Protein AF-A0A1E4TLQ0-F1 (afdb_monomer)

Radius of gyration: 109.73 Å; Cα contacts (8 Å, |Δi|>4): 86; chains: 1; bounding box: 192×106×250 Å

Mean predicted aligned error: 22.07 Å

Solvent-accessible surface area (backbone atoms only — not comparable to full-atom values): 22018 Å² total; per-residue (Å²): 136,67,76,64,61,62,60,56,57,46,53,54,46,41,48,50,28,53,68,74,26,71,56,33,82,46,95,44,67,59,34,29,50,53,27,12,48,44,35,25,30,42,73,72,67,50,60,77,92,72,59,60,77,52,62,79,47,86,88,34,57,69,65,35,55,59,67,45,72,80,44,86,67,39,69,61,41,28,53,50,35,46,73,43,40,68,69,51,34,73,74,51,52,72,62,60,60,54,52,58,54,50,56,53,51,53,52,52,54,53,52,52,54,53,51,50,55,51,52,53,50,52,52,50,53,50,52,53,52,51,55,52,49,53,48,52,52,53,54,50,51,53,52,48,51,54,50,51,55,50,50,53,50,50,51,55,51,51,51,52,50,52,54,52,50,53,52,50,53,52,53,51,52,52,49,52,51,52,51,52,51,52,50,54,51,51,54,50,50,53,52,50,50,54,51,51,51,51,50,50,52,53,50,53,52,50,54,53,52,50,53,52,50,51,54,53,48,53,53,49,52,55,50,48,52,53,51,53,64,57,45,54,60,52,52,52,51,52,52,51,51,52,52,53,52,52,54,52,51,54,54,52,58,55,51,52,56,52,53,60,50,54,56,54,52,54,54,54,54,52,53,56,55,54,54,55,54,53,55,55,53,54,56,51,53,53,53,51,55,55,58,57,61,71,77,49,76,90,51,63,79,67,47,58,63,53,52,51,53,52,51,56,54,53,55,54,42,68,73,62,80,56,70,80,81,72,81,69,65,80,76,62,68,77,77,61,76,85,73,73,87,73,90,83,83,91,82,89,85,87,89,81,90,86,81,89,81,90,78,89,91,84,87,86,92,82,86,89,84,89,82,86,92,81,90,133

Foldseek 3Di:
DPVVVLVVQLVVQLLCLLLLQPCCLPPDPLSVLLSLLSNLCSVVVPDPVPQDPLSSDSPRSPVSVVVCPPPPCSVVSSVVSSVCSNVVCVVNVVPNVVVVVVVVVVVVVVVVVVVVVVVVVVVVVVVVVVVVVVVVVVVVVVVVVVVVVVVVVVVVVVVVVVVVVVVVVVVVVVVVVVVVVVVVVVVVVVVVVVVVVVVVVVVVVVVVVVVVVVVVVVVVVVVVVVVVVVVVVVVVVVVVVVVVVVVVVVVVVVVVVVVVVVVVVVVVVVVVVVVVVVVVVVVVVVVVVVVVPVPDVPCVVVVVVVVVVVVVVVVVCVVVVDDPVVPPPPPVVVPPVVPPPDDDDDDDDDDDDDDDDDDDDDDDDDDDDDDDDDDD

Sequence (376 aa):
MELLNALDVQSTCMQDALLSTPYACTDDPAAQSLAAIKLALCELQIPQASLPKHCNDEIDIQNCLAVFKSVPQWWTSYSANLNSLNGLCIRNLPFSQARTSYDALRNITQYLLNLQSLIDQLSLEQSVLVNSSTHLIADSSSALQLSDESRSSAETVAELLHQSQEIAQSLTQQLLAAQNSQNAVLDHLQSLASALEQVNVDSQLQITRLATVASAFEQTLGRLSQVTSLYEPLRTEFAQFSEEVADLSFKLSSFS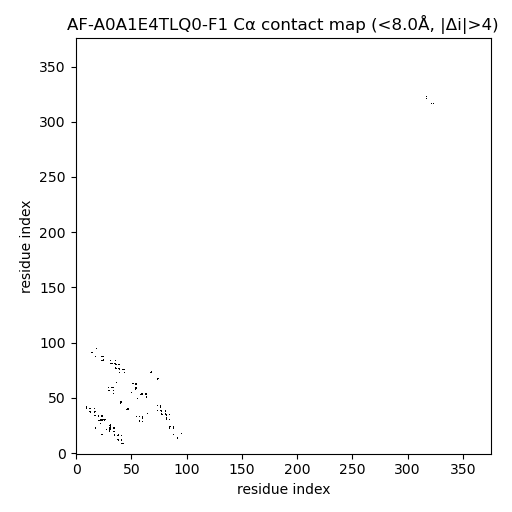RLIASVSRFTHTLFRALSSLLNHLKGVYYLLFLFLYSWKYPTARRAYFAVTACAAYYAVTLLWLDLPFEAAFAPPLAALVWIRFKQNTPDEHTPPVSYDDFLLDTHPALHEDRYSHIYAR

pLDDT: mean 72.04, std 18.48, range [28.88, 95.75]

Secondary structure (DSSP, 8-state):
--TTHHHHHHHHHHHHHHHTSTTTTTT-HHHHHHHHHHHHHHHTT--GGGS-GGGTSGGGHHHHHHHHTTSTTHHHHHHHHHHHHHHHHHHHHHHHHHHHHHHHHHHHHHHHHHHHHHHHHHHHHHHHHHHHHHHHHHHHHHHHHHHHHHHHHHHHHHHHHHHHHHHHHHHHHHHHHHHHHHHHHHHHHHHHHHHHHHHHHHHHHHHHHHHHHHHHHHHHHHHHHHHHHHHHHHHHHHHHHHHHHHHHHHHHHHHHHHHHHHHHHHHHHHHHHHHHHHHHHHHHHHHHHHHHHHH-GGGHHHHHHHHHHHHHHHHHHHHTT--GGGSSSSSSTTTSTTS--SS---------------------------------

Organism: NCBI:txid767744

InterPro domains:
  IPR007292 Nuclear fusion protein Kar5 [PF04163] (6-110)
  IPR007292 Nuclear fusion protein Kar5 [PTHR28012] (3-280)

Structure (mmCIF, N/CA/C/O backbone):
data_AF-A0A1E4TLQ0-F1
#
_entry.id   AF-A0A1E4TLQ0-F1
#
loop_
_atom_site.group_PDB
_atom_site.id
_atom_site.type_symbol
_atom_site.label_atom_id
_atom_site.label_alt_id
_atom_site.label_comp_id
_atom_site.label_asym_id
_atom_site.label_entity_id
_atom_site.label_seq_id
_atom_site.pdbx_PDB_ins_code
_atom_site.Cartn_x
_atom_site.Cartn_y
_atom_site.Cartn_z
_atom_site.occupancy
_atom_site.B_iso_or_equiv
_atom_site.auth_seq_id
_atom_site.auth_comp_id
_atom_site.auth_asym_id
_atom_site.auth_atom_id
_atom_site.pdbx_PDB_model_num
ATOM 1 N N . MET A 1 1 ? -55.309 -37.654 112.692 1.00 37.69 1 MET A N 1
ATOM 2 C CA . MET A 1 1 ? -54.437 -36.937 111.737 1.00 37.69 1 MET A CA 1
ATOM 3 C C . MET A 1 1 ? -55.209 -36.479 110.487 1.00 37.69 1 MET A C 1
ATOM 5 O O . MET A 1 1 ? -54.583 -36.177 109.489 1.00 37.69 1 MET A O 1
ATOM 9 N N . GLU A 1 2 ? -56.547 -36.370 110.538 1.00 31.80 2 GLU A N 1
ATOM 10 C CA . GLU A 1 2 ? -57.384 -35.896 109.412 1.00 31.80 2 GLU A CA 1
ATOM 11 C C . GLU A 1 2 ? -57.959 -34.484 109.633 1.00 31.80 2 GLU A C 1
ATOM 13 O O . GLU A 1 2 ? -58.353 -33.821 108.684 1.00 31.80 2 GLU A O 1
ATOM 18 N N . LEU A 1 3 ? -57.926 -33.964 110.866 1.00 28.88 3 LEU A N 1
ATOM 19 C CA . LEU A 1 3 ? -58.403 -32.611 111.190 1.00 28.88 3 LEU A CA 1
ATOM 20 C C . LEU A 1 3 ? -57.415 -31.487 110.823 1.00 28.88 3 LEU A C 1
ATOM 22 O O . LEU A 1 3 ? -57.821 -30.336 110.742 1.00 28.88 3 LEU A O 1
ATOM 26 N N . LEU A 1 4 ? -56.138 -31.804 110.571 1.00 29.61 4 LEU A N 1
ATOM 27 C CA . LEU A 1 4 ? -55.118 -30.815 110.183 1.00 29.61 4 LEU A CA 1
ATOM 28 C C . LEU A 1 4 ? -55.059 -30.566 108.665 1.00 29.61 4 LEU A C 1
ATOM 30 O O . LEU A 1 4 ? -54.748 -29.452 108.261 1.00 29.61 4 LEU A O 1
ATOM 34 N N . ASN A 1 5 ? -55.447 -31.535 107.827 1.00 38.69 5 ASN A N 1
ATOM 35 C CA . ASN A 1 5 ? -55.506 -31.338 106.370 1.00 38.69 5 ASN A CA 1
ATOM 36 C C . ASN A 1 5 ? -56.687 -30.455 105.929 1.00 38.69 5 ASN A C 1
ATOM 38 O O . ASN A 1 5 ? -56.607 -29.805 104.892 1.00 38.69 5 ASN A O 1
ATOM 42 N N . ALA A 1 6 ? -57.766 -30.387 106.716 1.00 35.94 6 ALA A N 1
ATOM 43 C CA . ALA A 1 6 ? -58.913 -29.529 106.407 1.00 35.94 6 ALA A CA 1
ATOM 44 C C . ALA A 1 6 ? -58.613 -28.026 106.601 1.00 35.94 6 ALA A C 1
ATOM 46 O O . ALA A 1 6 ? -59.230 -27.191 105.943 1.00 35.94 6 ALA A O 1
ATOM 47 N N . LEU A 1 7 ? -57.645 -27.684 107.460 1.00 36.03 7 LEU A N 1
ATOM 48 C CA . LEU A 1 7 ? -57.234 -26.300 107.728 1.00 36.03 7 LEU A CA 1
ATOM 49 C C . LEU A 1 7 ? -56.266 -25.745 106.666 1.00 36.03 7 LEU A C 1
ATOM 51 O O . LEU A 1 7 ? -56.291 -24.547 106.397 1.00 36.03 7 LEU A O 1
ATOM 55 N N . ASP A 1 8 ? -55.457 -26.595 106.025 1.00 44.47 8 ASP A N 1
ATOM 56 C CA . ASP A 1 8 ? -54.466 -26.161 105.024 1.00 44.47 8 ASP A CA 1
ATOM 57 C C . ASP A 1 8 ? -55.103 -25.917 103.638 1.00 44.47 8 ASP A C 1
ATOM 59 O O . ASP A 1 8 ? -54.796 -24.938 102.955 1.00 44.47 8 ASP A O 1
ATOM 63 N N . VAL A 1 9 ? -56.098 -26.733 103.264 1.00 47.81 9 VAL A N 1
ATOM 64 C CA . VAL A 1 9 ? -56.900 -26.564 102.031 1.00 47.81 9 VAL A CA 1
ATOM 65 C C . VAL A 1 9 ? -57.783 -25.309 102.085 1.00 47.81 9 VAL A C 1
ATOM 67 O O . VAL A 1 9 ? -58.021 -24.671 101.057 1.00 47.81 9 VAL A O 1
ATOM 70 N N . GLN A 1 10 ? -58.216 -24.889 103.280 1.00 52.50 10 GLN A N 1
ATOM 71 C CA . GLN A 1 10 ? -58.911 -23.610 103.455 1.00 52.50 10 GLN A CA 1
ATOM 72 C C . GLN A 1 10 ? -58.010 -22.409 103.113 1.00 52.50 10 GLN A C 1
ATOM 74 O O . GLN A 1 10 ? -58.517 -21.417 102.598 1.00 52.50 10 GLN A O 1
ATOM 79 N N . SER A 1 11 ? -56.685 -22.494 103.302 1.00 65.62 11 SER A N 1
ATOM 80 C CA . SER A 1 11 ? -55.771 -21.367 103.050 1.00 65.62 11 SER A CA 1
ATOM 81 C C . SER A 1 11 ? -55.531 -21.082 101.559 1.00 65.62 11 SER A C 1
ATOM 83 O O . SER A 1 11 ? -55.528 -19.921 101.149 1.00 65.62 11 SER A O 1
ATOM 85 N N . THR A 1 12 ? -55.404 -22.123 100.729 1.00 71.75 12 THR A N 1
ATOM 86 C CA . THR A 1 12 ? -55.144 -21.999 99.281 1.00 71.75 12 THR A CA 1
ATOM 87 C C . THR A 1 12 ? -56.395 -21.596 98.509 1.00 71.75 12 THR A C 1
ATOM 89 O O . THR A 1 12 ? -56.338 -20.666 97.710 1.00 71.75 12 THR A O 1
ATOM 92 N N . CYS A 1 13 ? -57.552 -22.195 98.820 1.00 77.00 13 CYS A N 1
ATOM 93 C CA . CYS A 1 13 ? -58.826 -21.794 98.214 1.00 77.00 13 CYS A CA 1
ATOM 94 C C . CYS A 1 13 ? -59.151 -20.325 98.517 1.00 77.00 13 CYS A C 1
ATOM 96 O O . CYS A 1 13 ? -59.554 -19.584 97.623 1.00 77.00 13 CYS A O 1
ATOM 98 N N . MET A 1 14 ? -58.936 -19.876 99.761 1.00 75.75 14 MET A N 1
ATOM 99 C CA . MET A 1 14 ? -59.169 -18.479 100.140 1.00 75.75 14 MET A CA 1
ATOM 100 C C . MET A 1 14 ? -58.195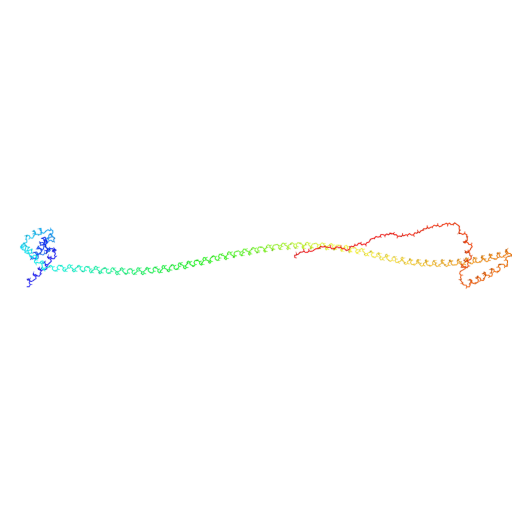 -17.511 99.451 1.00 75.75 14 MET A C 1
ATOM 102 O O . MET A 1 14 ? -58.607 -16.422 99.048 1.00 75.75 14 MET A O 1
ATOM 106 N N . GLN A 1 15 ? -56.924 -17.891 99.280 1.00 74.88 15 GLN A N 1
ATOM 107 C CA . GLN A 1 15 ? -55.949 -17.085 98.537 1.00 74.88 15 GLN A CA 1
ATOM 108 C C . GLN A 1 15 ? -56.309 -16.980 97.052 1.00 74.88 15 GLN A C 1
ATOM 110 O O . GLN A 1 15 ? -56.318 -15.877 96.511 1.00 74.88 15 GLN A O 1
ATOM 115 N N . ASP A 1 16 ? -56.679 -18.088 96.411 1.00 76.00 16 ASP A N 1
ATOM 116 C CA . ASP A 1 16 ? -57.105 -18.095 95.009 1.00 76.00 16 ASP A CA 1
ATOM 117 C C . ASP A 1 16 ? -58.428 -17.343 94.809 1.00 76.00 16 ASP A C 1
ATOM 119 O O . ASP A 1 16 ? -58.599 -16.628 93.818 1.00 76.00 16 ASP A O 1
ATOM 123 N N . ALA A 1 17 ? -59.357 -17.435 95.766 1.00 77.31 17 ALA A N 1
ATOM 124 C CA . ALA A 1 17 ? -60.592 -16.656 95.757 1.00 77.31 17 ALA A CA 1
ATOM 125 C C . ALA A 1 17 ? -60.296 -15.150 95.734 1.00 77.31 17 ALA A C 1
ATOM 127 O O . ALA A 1 17 ? -60.867 -14.453 94.904 1.00 77.31 17 ALA A O 1
ATOM 128 N N . LEU A 1 18 ? -59.358 -14.673 96.563 1.00 76.19 18 LEU A N 1
ATOM 129 C CA . LEU A 1 18 ? -58.949 -13.264 96.599 1.00 76.19 18 LEU A CA 1
ATOM 130 C C . LEU A 1 18 ? -58.133 -12.841 95.368 1.00 76.19 18 LEU A C 1
ATOM 132 O O . LEU A 1 18 ? -58.348 -11.751 94.845 1.00 76.19 18 LEU A O 1
ATOM 136 N N . LEU A 1 19 ? -57.210 -13.682 94.889 1.00 75.00 19 LEU A N 1
ATOM 137 C CA . LEU A 1 19 ? -56.363 -13.383 93.724 1.00 75.00 19 LEU A CA 1
ATOM 138 C C . LEU A 1 19 ? -57.147 -13.392 92.404 1.00 75.00 19 LEU A C 1
ATOM 140 O O . LEU A 1 19 ? -56.794 -12.666 91.478 1.00 75.00 19 LEU A O 1
ATOM 144 N N . SER A 1 20 ? -58.203 -14.206 92.313 1.00 76.50 20 SER A N 1
ATOM 145 C CA . SER A 1 20 ? -59.055 -14.322 91.120 1.00 76.50 20 SER A CA 1
ATOM 146 C C . SER A 1 20 ? -60.162 -13.269 91.036 1.00 76.50 20 SER A C 1
ATOM 148 O O . SER A 1 20 ? -60.858 -13.203 90.024 1.00 76.50 20 SER A O 1
ATOM 150 N N . THR A 1 21 ? -60.360 -12.467 92.082 1.00 74.19 21 THR A N 1
ATOM 151 C CA . THR A 1 21 ? -61.239 -11.291 92.074 1.00 74.19 21 THR A CA 1
ATOM 152 C C . THR A 1 21 ? -60.377 -10.040 92.162 1.00 74.19 21 THR A C 1
ATOM 154 O O . THR A 1 21 ? -60.101 -9.562 93.270 1.00 74.19 21 THR A O 1
ATOM 157 N N . PRO A 1 22 ? -59.899 -9.516 91.017 1.00 66.75 22 PRO A N 1
ATOM 158 C CA . PRO A 1 22 ? -59.217 -8.233 91.021 1.00 66.75 22 PRO A CA 1
ATOM 159 C C . PRO A 1 22 ? -60.145 -7.193 91.665 1.00 66.75 22 PRO A C 1
ATOM 161 O O . PRO A 1 22 ? -61.360 -7.292 91.560 1.00 66.75 22 PRO A O 1
ATOM 164 N N . TYR A 1 23 ? -59.581 -6.233 92.397 1.00 72.56 23 TYR A N 1
ATOM 165 C CA . TYR A 1 23 ? -60.342 -5.167 93.071 1.00 72.56 23 TYR A CA 1
ATOM 166 C C . TYR A 1 23 ? -61.219 -5.581 94.261 1.00 72.56 23 TYR A C 1
ATOM 168 O O . TYR A 1 23 ? -61.808 -4.700 94.885 1.00 72.56 23 TYR A O 1
ATOM 176 N N . ALA A 1 24 ? -61.215 -6.851 94.685 1.00 74.00 24 ALA A N 1
ATOM 177 C CA . ALA A 1 24 ? -61.880 -7.274 95.925 1.00 74.00 24 ALA A CA 1
ATOM 178 C C . ALA A 1 24 ? -61.491 -6.399 97.130 1.00 74.00 24 ALA A C 1
ATOM 180 O O . ALA A 1 24 ? -62.314 -6.079 97.973 1.00 74.00 24 ALA A O 1
ATOM 181 N N . CYS A 1 25 ? -60.235 -5.954 97.174 1.00 76.44 25 CYS A N 1
ATOM 182 C CA . CYS A 1 25 ? -59.685 -5.119 98.240 1.00 76.44 25 CYS A CA 1
ATOM 183 C C . CYS A 1 25 ? -59.839 -3.607 98.017 1.00 76.44 25 CYS A C 1
ATOM 185 O O . CYS A 1 25 ? -59.111 -2.824 98.625 1.00 76.44 25 CYS A O 1
ATOM 187 N N . THR A 1 26 ? -60.734 -3.200 97.121 1.00 76.75 26 THR A N 1
ATOM 188 C CA . THR A 1 26 ? -61.077 -1.797 96.850 1.00 76.75 26 THR A CA 1
ATOM 189 C C . THR A 1 26 ? -62.536 -1.537 97.215 1.00 76.75 26 THR A C 1
ATOM 191 O O . THR A 1 26 ? -63.260 -2.478 97.526 1.00 76.75 26 THR A O 1
ATOM 194 N N . ASP A 1 27 ? -62.988 -0.284 97.167 1.00 76.94 27 ASP A N 1
ATOM 195 C CA . ASP A 1 27 ? -64.361 0.106 97.528 1.00 76.94 27 ASP A CA 1
ATOM 196 C C . ASP A 1 27 ? -65.427 -0.277 96.478 1.00 76.94 27 ASP A C 1
ATOM 198 O O . ASP A 1 27 ? -66.541 0.244 96.518 1.00 76.94 27 ASP A O 1
ATOM 202 N N . ASP A 1 28 ? -65.115 -1.166 95.528 1.00 83.88 28 ASP A N 1
ATOM 203 C CA . ASP A 1 28 ? -66.099 -1.653 94.562 1.00 83.88 28 ASP A CA 1
ATOM 204 C C . ASP A 1 28 ? -67.030 -2.709 95.197 1.00 83.88 28 ASP A C 1
ATOM 206 O O . ASP A 1 28 ? -66.602 -3.839 95.467 1.00 83.88 28 ASP A O 1
ATOM 210 N N . PRO A 1 29 ? -68.323 -2.395 95.413 1.00 80.31 29 PRO A N 1
ATOM 211 C CA . PRO A 1 29 ? -69.256 -3.316 96.052 1.00 80.31 29 PRO A CA 1
ATOM 212 C C . PRO A 1 29 ? -69.503 -4.588 95.230 1.00 80.31 29 PRO A C 1
ATOM 214 O O . PRO A 1 29 ? -69.849 -5.622 95.810 1.00 80.31 29 PRO A O 1
ATOM 217 N N . ALA A 1 30 ? -69.336 -4.542 93.903 1.00 81.88 30 ALA A N 1
ATOM 218 C CA . ALA A 1 30 ? -69.504 -5.707 93.042 1.00 81.88 30 ALA A CA 1
ATOM 219 C C . ALA A 1 30 ? -68.346 -6.698 93.239 1.00 81.88 30 ALA A C 1
ATOM 221 O O . ALA A 1 30 ? -68.583 -7.856 93.599 1.00 81.88 30 ALA A O 1
ATOM 222 N N . ALA A 1 31 ? -67.101 -6.229 93.125 1.00 81.62 31 ALA A N 1
ATOM 223 C CA . ALA A 1 31 ? -65.918 -7.043 93.390 1.00 81.62 31 ALA A CA 1
ATOM 224 C C . ALA A 1 31 ? -65.881 -7.587 94.832 1.00 81.62 31 ALA A C 1
ATOM 226 O O . ALA A 1 31 ? -65.565 -8.761 95.038 1.00 81.62 31 ALA A O 1
ATOM 227 N N . GLN A 1 32 ? -66.270 -6.786 95.833 1.00 84.75 32 GLN A N 1
ATOM 228 C CA . GLN A 1 32 ? -66.353 -7.231 97.232 1.00 84.75 32 GLN A CA 1
ATOM 229 C C . GLN A 1 32 ? -67.392 -8.340 97.430 1.00 84.75 32 GLN A C 1
ATOM 231 O O . GLN A 1 32 ? -67.119 -9.342 98.094 1.00 84.75 32 GLN A O 1
ATOM 236 N N . SER A 1 33 ? -68.575 -8.187 96.831 1.00 85.19 33 SER A N 1
ATOM 237 C CA . SER A 1 33 ? -69.637 -9.194 96.907 1.00 85.19 33 SER A CA 1
ATOM 238 C C . SER A 1 33 ? -69.208 -10.487 96.218 1.00 85.19 33 SER A C 1
ATOM 240 O O . SER A 1 33 ? -69.375 -11.565 96.781 1.00 85.19 33 SER A O 1
ATOM 242 N N . LEU A 1 34 ? -68.591 -10.399 95.038 1.00 85.50 34 LEU A N 1
ATOM 243 C CA . LEU A 1 34 ? -68.086 -11.563 94.312 1.00 85.50 34 LEU A CA 1
ATOM 244 C C . LEU A 1 34 ? -66.979 -12.294 95.087 1.00 85.50 34 LEU A C 1
ATOM 246 O O . LEU A 1 34 ? -66.989 -13.522 95.180 1.00 85.50 34 LEU A O 1
ATOM 250 N N . ALA A 1 35 ? -66.053 -11.553 95.693 1.00 85.62 35 ALA A N 1
ATOM 251 C CA . ALA A 1 35 ? -65.005 -12.123 96.529 1.00 85.62 35 ALA A CA 1
ATOM 252 C C . ALA A 1 35 ? -65.579 -12.794 97.786 1.00 85.62 35 ALA A C 1
ATOM 254 O O . ALA A 1 35 ? -65.191 -13.915 98.115 1.00 85.62 35 ALA A O 1
ATOM 255 N N . ALA A 1 36 ? -66.563 -12.173 98.441 1.00 86.94 36 ALA A N 1
ATOM 256 C CA . ALA A 1 36 ? -67.259 -12.758 99.585 1.00 86.94 36 ALA A CA 1
ATOM 257 C C . ALA A 1 36 ? -68.028 -14.039 99.219 1.00 86.94 36 ALA A C 1
ATOM 259 O O . ALA A 1 36 ? -68.024 -14.995 99.993 1.00 86.94 36 ALA A O 1
ATOM 260 N N . ILE A 1 37 ? -68.637 -14.091 98.028 1.00 85.69 37 ILE A N 1
ATOM 261 C CA . ILE A 1 37 ? -69.266 -15.298 97.471 1.00 85.69 37 ILE A CA 1
ATOM 262 C C . ILE A 1 37 ? -68.215 -16.401 97.316 1.00 85.69 37 ILE A C 1
ATOM 264 O O . ILE A 1 37 ? -68.397 -17.492 97.848 1.00 85.69 37 ILE A O 1
ATOM 268 N N . LYS A 1 38 ? -67.090 -16.131 96.640 1.00 84.69 38 LYS A N 1
ATOM 269 C CA . LYS A 1 38 ? -66.035 -17.137 96.427 1.00 84.69 38 LYS A CA 1
ATOM 270 C C . LYS A 1 38 ? -65.414 -17.628 97.741 1.00 84.69 38 LYS A C 1
ATOM 272 O O . LYS A 1 38 ? -65.170 -18.824 97.885 1.00 84.69 38 LYS A O 1
ATOM 277 N N . LEU A 1 39 ? -65.218 -16.739 98.716 1.00 85.38 39 LEU A N 1
ATOM 278 C CA . LEU A 1 39 ? -64.721 -17.092 100.050 1.00 85.38 39 LEU A CA 1
ATOM 279 C C . LEU A 1 39 ? -65.710 -17.969 100.827 1.00 85.38 39 LEU A C 1
ATOM 281 O O . LEU A 1 39 ? -65.301 -18.974 101.406 1.00 85.38 39 LEU A O 1
ATOM 285 N N . ALA A 1 40 ? -67.005 -17.650 100.779 1.00 85.94 40 ALA A N 1
ATOM 286 C CA . ALA A 1 40 ? -68.041 -18.463 101.411 1.00 85.94 40 ALA A CA 1
ATOM 287 C C . ALA A 1 40 ? -68.128 -19.868 100.797 1.00 85.94 40 ALA A C 1
ATOM 289 O O . ALA A 1 40 ? -68.355 -20.851 101.496 1.00 85.94 40 ALA A O 1
ATOM 290 N N . LEU A 1 41 ? -67.883 -19.994 99.491 1.00 83.50 41 LEU A N 1
ATOM 291 C CA . LEU A 1 41 ? -67.824 -21.298 98.828 1.00 83.50 41 LEU A CA 1
ATOM 292 C C . LEU A 1 41 ? -66.609 -22.112 99.270 1.00 83.50 41 LEU A C 1
ATOM 294 O O . LEU A 1 41 ? -66.749 -23.308 99.520 1.00 83.50 41 LEU A O 1
ATOM 298 N N . CYS A 1 42 ? -65.451 -21.469 99.442 1.00 81.81 42 CYS A N 1
ATOM 299 C CA . CYS A 1 42 ? -64.283 -22.108 100.044 1.00 81.81 42 CYS A CA 1
ATOM 300 C C . CYS A 1 42 ? -64.556 -22.570 101.487 1.00 81.81 42 CYS A C 1
ATOM 302 O O . CYS A 1 42 ? -64.153 -23.670 101.862 1.00 81.81 42 CYS A O 1
ATOM 304 N N . GLU A 1 43 ? -65.258 -21.767 102.294 1.00 82.62 43 GLU A N 1
ATOM 305 C CA . GLU A 1 43 ? -65.595 -22.102 103.685 1.00 82.62 43 GLU A CA 1
ATOM 306 C C . GLU A 1 43 ? -66.583 -23.274 103.781 1.00 82.62 43 GLU A C 1
ATOM 308 O O . GLU A 1 43 ? -66.371 -24.198 104.566 1.00 82.62 43 GLU A O 1
ATOM 313 N N . LEU A 1 44 ? -67.612 -23.280 102.929 1.00 81.00 44 LEU A N 1
ATOM 314 C CA . LEU A 1 44 ? -68.601 -24.359 102.817 1.00 81.00 44 LEU A CA 1
ATOM 315 C C . LEU A 1 44 ? -68.070 -25.592 102.064 1.00 81.00 44 LEU A C 1
ATOM 317 O O . LEU A 1 44 ? -6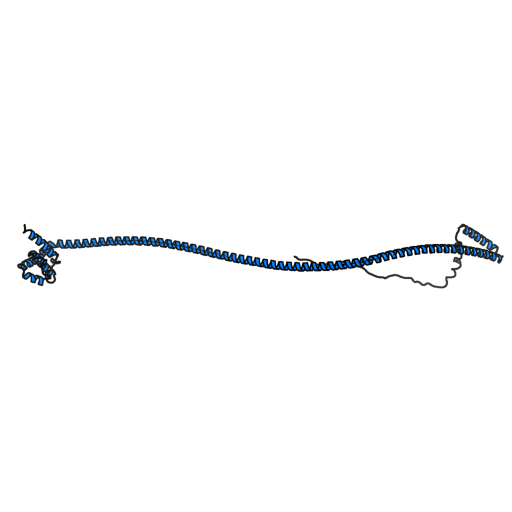8.815 -26.551 101.865 1.00 81.00 44 LEU A O 1
ATOM 321 N N . GLN A 1 45 ? -66.797 -25.568 101.646 1.00 77.00 45 GLN A N 1
ATOM 322 C CA . GLN A 1 45 ? -66.117 -26.620 100.881 1.00 77.00 45 GLN A CA 1
ATOM 323 C C . GLN A 1 45 ? -66.845 -26.994 99.580 1.00 77.00 45 GLN A C 1
ATOM 325 O O . GLN A 1 45 ? -66.779 -28.132 99.112 1.00 77.00 45 GLN A O 1
ATOM 330 N N . ILE A 1 46 ? -67.537 -26.028 98.977 1.00 68.88 46 ILE A N 1
ATOM 331 C CA . ILE A 1 46 ? -68.204 -26.200 97.690 1.00 68.88 46 ILE A CA 1
ATOM 332 C C . ILE A 1 46 ? -67.134 -26.038 96.599 1.00 68.88 46 ILE A C 1
ATOM 334 O O . ILE A 1 46 ? -66.541 -24.962 96.482 1.00 68.88 46 ILE A O 1
ATOM 338 N N . PRO A 1 47 ? -66.846 -27.078 95.791 1.00 63.72 47 PRO A N 1
ATOM 339 C CA . PRO A 1 47 ? -65.781 -27.002 94.802 1.00 63.72 47 PRO A CA 1
ATOM 340 C C . PRO A 1 47 ? -66.090 -25.933 93.753 1.00 63.72 47 PRO A C 1
ATOM 342 O O . PRO A 1 47 ? -67.209 -25.874 93.241 1.00 63.72 47 PRO A O 1
ATOM 345 N N . GLN A 1 48 ? -65.083 -25.145 93.358 1.00 60.59 48 GLN A N 1
ATOM 346 C CA . GLN A 1 48 ? -65.274 -24.057 92.391 1.00 60.59 48 GLN A CA 1
ATOM 347 C C . GLN A 1 48 ? -65.851 -24.527 91.038 1.00 60.59 48 GLN A C 1
ATOM 349 O O . GLN A 1 48 ? -66.595 -23.809 90.378 1.00 60.59 48 GLN A O 1
ATOM 354 N N . ALA A 1 49 ? -65.584 -25.781 90.660 1.00 56.88 49 ALA A N 1
ATOM 355 C CA . ALA A 1 49 ? -66.132 -26.415 89.460 1.00 56.88 49 ALA A CA 1
ATOM 356 C C . ALA A 1 49 ? -67.668 -26.580 89.470 1.00 56.88 49 ALA A C 1
ATOM 358 O O . ALA A 1 49 ? -68.255 -26.868 88.430 1.00 56.88 49 ALA A O 1
ATOM 359 N N . SER A 1 50 ? -68.316 -26.416 90.628 1.00 60.34 50 SER A N 1
ATOM 360 C CA . SER A 1 50 ? -69.771 -26.521 90.794 1.00 60.34 50 SER A CA 1
ATOM 361 C C . SER A 1 50 ? -70.500 -25.173 90.790 1.00 60.34 50 SER A C 1
ATOM 363 O O . SER A 1 50 ? -71.727 -25.151 90.898 1.00 60.34 50 SER A O 1
ATOM 365 N N . LEU A 1 51 ? -69.783 -24.048 90.634 1.00 64.25 51 LEU A N 1
ATOM 366 C CA . LEU A 1 51 ? -70.439 -22.749 90.513 1.00 64.25 51 LEU A CA 1
ATOM 367 C C . LEU A 1 51 ? -71.186 -22.620 89.174 1.00 64.25 51 LEU A C 1
ATOM 369 O O . LEU A 1 51 ? -70.647 -22.965 88.117 1.00 64.25 51 LEU A O 1
ATOM 373 N N . PRO A 1 52 ? -72.397 -22.037 89.181 1.00 66.12 52 PRO A N 1
ATOM 374 C CA . PRO A 1 52 ? -73.051 -21.577 87.963 1.00 66.12 52 PRO A CA 1
ATOM 375 C C . PRO A 1 52 ? -72.160 -20.592 87.196 1.00 66.12 52 PRO A C 1
ATOM 377 O O . PRO A 1 52 ? -71.509 -19.744 87.801 1.00 66.12 52 PRO A O 1
ATOM 380 N N . LYS A 1 53 ? -72.192 -20.633 85.856 1.00 66.50 53 LYS A N 1
ATOM 381 C CA . LYS A 1 53 ? -71.404 -19.726 84.993 1.00 66.50 53 LYS A CA 1
ATOM 382 C C . LYS A 1 53 ? -71.604 -18.241 85.332 1.00 66.50 53 LYS A C 1
ATOM 384 O O . LYS A 1 53 ? -70.659 -17.470 85.244 1.00 66.50 53 LYS A O 1
ATOM 389 N N . HIS A 1 54 ? -72.801 -17.872 85.789 1.00 64.69 54 HIS A N 1
ATOM 390 C CA . HIS A 1 54 ? -73.161 -16.513 86.215 1.00 64.69 54 HIS A CA 1
ATOM 391 C C . HIS A 1 54 ? -72.397 -16.008 87.454 1.00 64.69 54 HIS A C 1
ATOM 393 O O . HIS A 1 54 ? -72.455 -14.824 87.753 1.00 64.69 54 HIS A O 1
ATOM 399 N N . CYS A 1 55 ? -71.692 -16.883 88.176 1.00 64.88 55 CYS A N 1
ATOM 400 C CA . CYS A 1 55 ? -70.909 -16.544 89.364 1.00 64.88 55 CYS A CA 1
ATOM 401 C C . CYS A 1 55 ? -69.402 -16.382 89.103 1.00 64.88 55 CYS A C 1
ATOM 403 O O . CYS A 1 55 ? -68.656 -16.128 90.047 1.00 64.88 55 CYS A O 1
ATOM 405 N N . ASN A 1 56 ? -68.936 -16.575 87.865 1.00 64.94 56 ASN A N 1
ATOM 406 C CA . ASN A 1 56 ? -67.519 -16.409 87.524 1.00 64.94 56 ASN A CA 1
ATOM 407 C C . ASN A 1 56 ? -67.177 -14.986 87.061 1.00 64.94 56 ASN A C 1
ATOM 409 O O . ASN A 1 56 ? -66.030 -14.576 87.226 1.00 64.94 56 ASN A O 1
ATOM 413 N N . ASP A 1 57 ? -68.169 -14.240 86.568 1.00 62.69 57 ASP A N 1
ATOM 414 C CA . ASP A 1 57 ? -68.017 -12.892 86.019 1.00 62.69 57 ASP A CA 1
ATOM 415 C C . ASP A 1 57 ? -68.776 -11.863 86.885 1.00 62.69 57 ASP A C 1
ATOM 417 O O . ASP A 1 57 ? -69.849 -12.157 87.412 1.00 62.69 57 ASP A O 1
ATOM 421 N N . GLU A 1 58 ? -68.260 -10.633 87.010 1.00 60.28 58 GLU A N 1
ATOM 422 C CA . GLU A 1 58 ? -68.840 -9.538 87.829 1.00 60.28 58 GLU A CA 1
ATOM 423 C C . GLU A 1 58 ? -70.253 -9.094 87.400 1.00 60.28 58 GLU A C 1
ATOM 425 O O . GLU A 1 58 ? -70.942 -8.378 88.125 1.00 60.28 58 GLU A O 1
ATOM 430 N N . ILE A 1 59 ? -70.700 -9.521 86.220 1.00 58.47 59 ILE A N 1
ATOM 431 C CA . ILE A 1 59 ? -71.837 -8.937 85.501 1.00 58.47 59 ILE A CA 1
ATOM 432 C C . ILE A 1 59 ? -73.194 -9.351 86.100 1.00 58.47 59 ILE A C 1
ATOM 434 O O . ILE A 1 59 ? -74.184 -8.654 85.884 1.00 58.47 59 ILE A O 1
ATOM 438 N N . ASP A 1 60 ? -73.272 -10.438 86.880 1.00 70.25 60 ASP A N 1
ATOM 439 C CA . ASP A 1 60 ? -74.566 -10.964 87.343 1.00 70.25 60 ASP A CA 1
ATOM 440 C C . ASP A 1 60 ? -74.556 -11.551 88.764 1.00 70.25 60 ASP A C 1
ATOM 442 O O . ASP A 1 60 ? -75.050 -12.646 89.059 1.00 70.25 60 ASP A O 1
ATOM 446 N N . ILE A 1 61 ? -73.995 -10.772 89.688 1.00 71.81 61 ILE A N 1
ATOM 447 C CA . ILE A 1 61 ? -73.904 -11.119 91.112 1.00 71.81 61 ILE A CA 1
ATOM 448 C C . ILE A 1 61 ? -75.291 -11.399 91.717 1.00 71.81 61 ILE A C 1
ATOM 450 O O . ILE A 1 61 ? -75.427 -12.263 92.581 1.00 71.81 61 ILE A O 1
ATOM 454 N N . GLN A 1 62 ? -76.345 -10.721 91.251 1.00 74.19 62 GLN A N 1
ATOM 455 C CA . GLN A 1 62 ? -77.705 -10.919 91.765 1.00 74.19 62 GLN A CA 1
ATOM 456 C C . GLN A 1 62 ? -78.277 -12.291 91.388 1.00 74.19 62 GLN A C 1
ATOM 458 O O . GLN A 1 62 ? -78.837 -12.971 92.256 1.00 74.19 62 GLN A O 1
ATOM 463 N N . ASN A 1 63 ? -78.087 -12.749 90.145 1.00 74.88 63 ASN A N 1
ATOM 464 C CA . ASN A 1 63 ? -78.489 -14.107 89.775 1.00 74.88 63 ASN A CA 1
ATOM 465 C C . ASN A 1 63 ? -77.590 -15.156 90.432 1.00 74.88 63 ASN A C 1
ATOM 467 O O . ASN A 1 63 ? -78.083 -16.214 90.823 1.00 74.88 63 ASN A O 1
ATOM 471 N N . CYS A 1 64 ? -76.311 -14.844 90.655 1.00 75.25 64 CYS A N 1
ATOM 472 C CA . CYS A 1 64 ? -75.422 -15.703 91.427 1.00 75.25 64 CYS A CA 1
ATOM 473 C C . CYS A 1 64 ? -75.924 -15.912 92.872 1.00 75.25 64 CYS A C 1
ATOM 475 O O . CYS A 1 64 ? -76.086 -17.047 93.327 1.00 75.25 64 CYS A O 1
ATOM 477 N N . LEU A 1 65 ? -76.271 -14.829 93.575 1.00 75.06 65 LEU A N 1
ATOM 478 C CA . LEU A 1 65 ? -76.816 -14.886 94.936 1.00 75.06 65 LEU A CA 1
ATOM 479 C C . LEU A 1 65 ? -78.152 -15.638 95.009 1.00 75.06 65 LEU A C 1
ATOM 481 O O . LEU A 1 65 ? -78.434 -16.292 96.014 1.00 75.06 65 LEU A O 1
ATOM 485 N N . ALA A 1 66 ? -78.980 -15.561 93.962 1.00 76.12 66 ALA A N 1
ATOM 486 C CA . ALA A 1 66 ? -80.264 -16.252 93.915 1.00 76.12 66 ALA A CA 1
ATOM 487 C C . ALA A 1 66 ? -80.114 -17.782 93.931 1.00 76.12 66 ALA A C 1
ATOM 489 O O . ALA A 1 66 ? -80.903 -18.450 94.601 1.00 76.12 66 ALA A O 1
ATOM 490 N N . VAL A 1 67 ? -79.091 -18.325 93.261 1.00 73.94 67 VAL A N 1
ATOM 491 C CA . VAL A 1 67 ? -78.838 -19.776 93.210 1.00 73.94 67 VAL A CA 1
ATOM 492 C C . VAL A 1 67 ? -78.427 -20.324 94.576 1.00 73.94 67 VAL A C 1
ATOM 494 O O . VAL A 1 67 ? -78.833 -21.418 94.956 1.00 73.94 67 VAL A O 1
ATOM 497 N N . PHE A 1 68 ? -77.684 -19.549 95.361 1.00 74.62 68 PHE A N 1
ATOM 498 C CA . PHE A 1 68 ? -77.189 -20.012 96.655 1.00 74.62 68 PHE A CA 1
ATOM 499 C C . PHE A 1 68 ? -78.202 -19.907 97.803 1.00 74.62 68 PHE A C 1
ATOM 501 O O . PHE A 1 68 ? -77.944 -20.415 98.894 1.00 74.62 68 PHE A O 1
ATOM 508 N N . LYS A 1 69 ? -79.396 -19.341 97.571 1.00 72.81 69 LYS A N 1
ATOM 509 C CA . LYS A 1 69 ? -80.478 -19.305 98.576 1.00 72.81 69 LYS A CA 1
ATOM 510 C C . LYS A 1 69 ? -80.907 -20.696 99.054 1.00 72.81 69 LYS A C 1
ATOM 512 O O . LYS A 1 69 ? -81.425 -20.814 100.160 1.00 72.81 69 LYS A O 1
ATOM 517 N N . SER A 1 70 ? -80.709 -21.734 98.239 1.00 73.31 70 SER A N 1
ATOM 518 C CA . SER A 1 70 ? -81.033 -23.119 98.597 1.00 73.31 70 SER A CA 1
ATOM 519 C C . SER A 1 70 ? -79.937 -23.831 99.397 1.00 73.31 70 SER A C 1
ATOM 521 O O . SER A 1 70 ? -80.167 -24.949 99.853 1.00 73.31 70 SER A O 1
ATOM 523 N N . VAL A 1 71 ? -78.753 -23.230 99.566 1.00 78.44 71 VAL A N 1
ATOM 524 C CA . VAL A 1 71 ? -77.638 -23.831 100.310 1.00 78.44 71 VAL A CA 1
ATOM 525 C C . VAL A 1 71 ? -77.774 -23.503 101.806 1.00 78.44 71 VAL A C 1
ATOM 527 O O . VAL A 1 71 ? -77.823 -22.323 102.173 1.00 78.44 71 VAL A O 1
ATOM 530 N N . PRO A 1 72 ? -77.824 -24.510 102.701 1.00 74.31 72 PRO A N 1
ATOM 531 C CA . PRO A 1 72 ? -77.879 -24.272 104.142 1.00 74.31 72 PRO A CA 1
ATOM 532 C C . PRO A 1 72 ? -76.674 -23.451 104.614 1.00 74.31 72 PRO A C 1
ATOM 534 O O . PRO A 1 72 ? -75.551 -23.721 104.207 1.00 74.31 72 PRO A O 1
ATOM 537 N N . GLN A 1 73 ? -76.899 -22.468 105.493 1.00 81.00 73 GLN A N 1
ATOM 538 C CA . GLN A 1 73 ? -75.845 -21.603 106.064 1.00 81.00 73 GLN A CA 1
ATOM 539 C C . GLN A 1 73 ? -75.089 -20.712 105.053 1.00 81.00 73 GLN A C 1
ATOM 541 O O . GLN A 1 73 ? -74.123 -20.046 105.416 1.00 81.00 73 GLN A O 1
ATOM 546 N N . TRP A 1 74 ? -75.544 -20.613 103.800 1.00 82.25 74 TRP A N 1
ATOM 547 C CA . TRP A 1 74 ? -74.925 -19.722 102.814 1.00 82.25 74 TRP A CA 1
ATOM 548 C C . TRP A 1 74 ? -74.893 -18.258 103.265 1.00 82.25 74 TRP A C 1
ATOM 550 O O . TRP A 1 74 ? -73.854 -17.606 103.216 1.00 82.25 74 TRP A O 1
ATOM 560 N N . TRP A 1 75 ? -76.028 -17.738 103.740 1.00 81.50 75 TRP A N 1
ATOM 561 C CA . TRP A 1 75 ? -76.152 -16.326 104.111 1.00 81.50 75 TRP A CA 1
ATOM 562 C C . TRP A 1 75 ? -75.235 -15.931 105.276 1.00 81.50 75 TRP A C 1
ATOM 564 O O . TRP A 1 75 ? -74.710 -14.818 105.301 1.00 81.50 75 TRP A O 1
ATOM 574 N N . THR A 1 76 ? -75.019 -16.839 106.231 1.00 85.00 76 THR A N 1
ATOM 575 C CA . THR A 1 76 ? -74.146 -16.609 107.389 1.00 85.00 76 THR A CA 1
ATOM 576 C C . THR A 1 76 ? -72.677 -16.590 106.974 1.00 85.00 76 THR A C 1
ATOM 578 O O . THR A 1 76 ? -71.969 -15.659 107.348 1.00 85.00 76 THR A O 1
ATOM 581 N N . SER A 1 77 ? -72.239 -17.530 106.132 1.00 85.31 77 SER A N 1
ATOM 582 C CA . SER A 1 77 ? -70.865 -17.556 105.612 1.00 85.31 77 SER A CA 1
ATOM 583 C C . SER A 1 77 ? -70.585 -16.389 104.649 1.00 85.31 77 SER A C 1
ATOM 585 O O . SER A 1 77 ? -69.584 -15.692 104.803 1.00 85.31 77 SER A O 1
ATOM 587 N N . TYR A 1 78 ? -71.501 -16.067 103.727 1.00 86.88 78 TYR A N 1
ATOM 588 C CA . TYR A 1 78 ? -71.378 -14.904 102.833 1.00 86.88 78 TYR A CA 1
ATOM 589 C C . TYR A 1 78 ? -71.247 -13.583 103.603 1.00 86.88 78 TYR A C 1
ATOM 591 O O . TYR A 1 78 ? -70.312 -12.818 103.369 1.00 86.88 78 TYR A O 1
ATOM 599 N N . SER A 1 79 ? -72.153 -13.315 104.549 1.00 86.94 79 SER A N 1
ATOM 600 C CA . SER A 1 79 ? -72.132 -12.060 105.314 1.00 86.94 79 SER A CA 1
ATOM 601 C C . SER A 1 79 ? -70.918 -11.953 106.241 1.00 86.94 79 SER A C 1
ATOM 603 O O . SER A 1 79 ? -70.351 -10.868 106.378 1.00 86.94 79 SER A O 1
ATOM 605 N N . ALA A 1 80 ? -70.468 -13.063 106.835 1.00 86.31 80 ALA A N 1
ATOM 606 C CA . ALA A 1 80 ? -69.240 -13.099 107.625 1.00 86.31 80 ALA A CA 1
ATOM 607 C C . ALA A 1 80 ? -68.003 -12.790 106.767 1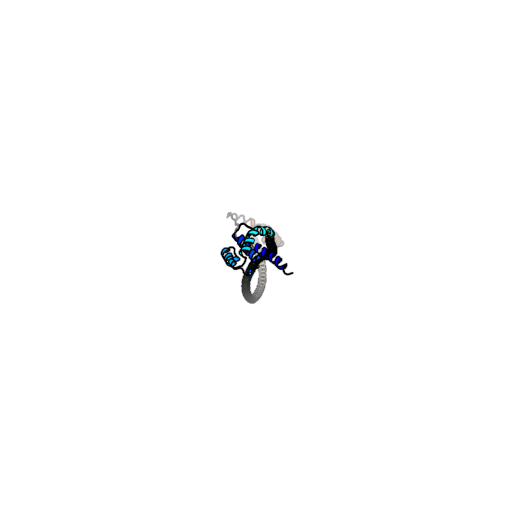.00 86.31 80 ALA A C 1
ATOM 609 O O . ALA A 1 80 ? -67.196 -11.933 107.138 1.00 86.31 80 ALA A O 1
ATOM 610 N N . ASN A 1 81 ? -67.886 -13.420 105.594 1.00 86.19 81 ASN A N 1
ATOM 611 C CA . ASN A 1 81 ? -66.770 -13.193 104.681 1.00 86.19 81 ASN A CA 1
ATOM 612 C C . ASN A 1 81 ? -66.766 -11.763 104.129 1.00 86.19 81 ASN A C 1
ATOM 614 O O . ASN A 1 81 ? -65.716 -11.125 104.161 1.00 86.19 81 ASN A O 1
ATOM 618 N N . LEU A 1 82 ? -67.927 -11.219 103.745 1.00 86.81 82 LEU A N 1
ATOM 619 C CA . LEU A 1 82 ? -68.062 -9.831 103.289 1.00 86.81 82 LEU A CA 1
ATOM 620 C C . LEU A 1 82 ? -67.610 -8.828 104.362 1.00 86.81 82 LEU A C 1
ATOM 622 O O . LEU A 1 82 ? -66.826 -7.928 104.076 1.00 86.81 82 LEU A O 1
ATOM 626 N N . ASN A 1 83 ? -68.026 -9.024 105.617 1.00 85.94 83 ASN A N 1
ATOM 627 C CA . ASN A 1 83 ? -67.615 -8.160 106.730 1.00 85.94 83 ASN A CA 1
ATOM 628 C C . ASN A 1 83 ? -66.120 -8.299 107.074 1.00 85.94 83 ASN A C 1
ATOM 630 O O . ASN A 1 83 ? -65.491 -7.343 107.525 1.00 85.94 83 ASN A O 1
ATOM 634 N N . SER A 1 84 ? -65.541 -9.489 106.883 1.00 83.94 84 SER A N 1
ATOM 635 C CA . SER A 1 84 ? -64.133 -9.774 107.195 1.00 83.94 84 SER A CA 1
ATOM 636 C C . SER A 1 84 ? -63.153 -9.434 106.064 1.00 83.94 84 SER A C 1
ATOM 638 O O . SER A 1 84 ? -61.936 -9.442 106.281 1.00 83.94 84 SER A O 1
ATOM 640 N N . LEU A 1 85 ? -63.669 -9.105 104.875 1.00 82.38 85 LEU A N 1
ATOM 641 C CA . LEU A 1 85 ? -62.909 -8.980 103.635 1.00 82.38 85 LEU A CA 1
ATOM 642 C C . LEU A 1 85 ? -61.769 -7.959 103.737 1.00 82.38 85 LEU A C 1
ATOM 644 O O . LEU A 1 85 ? -60.632 -8.258 103.375 1.00 82.38 85 LEU A O 1
ATOM 648 N N . ASN A 1 86 ? -62.027 -6.810 104.365 1.00 78.44 86 ASN A N 1
ATOM 649 C CA . ASN A 1 86 ? -61.008 -5.785 104.615 1.00 78.44 86 ASN A CA 1
ATOM 650 C C . ASN A 1 86 ? -59.820 -6.326 105.434 1.00 78.44 86 ASN A C 1
ATOM 652 O O . ASN A 1 86 ? -58.661 -6.035 105.137 1.00 78.44 86 ASN A O 1
ATOM 656 N N . GLY A 1 87 ? -60.082 -7.176 106.432 1.00 76.38 87 GLY A N 1
ATOM 657 C CA . GLY A 1 87 ? -59.039 -7.809 107.243 1.00 76.38 87 GLY A CA 1
ATOM 658 C C . GLY A 1 87 ? -58.288 -8.939 106.525 1.00 76.38 87 GLY A C 1
ATOM 659 O O . GLY A 1 87 ? -57.155 -9.259 106.894 1.00 76.38 87 GLY A O 1
ATOM 660 N N . LEU A 1 88 ? -58.896 -9.561 105.512 1.00 76.94 88 LEU A N 1
ATOM 661 C CA . LEU A 1 88 ? -58.253 -10.560 104.649 1.00 76.94 88 LEU A CA 1
ATOM 662 C C . LEU A 1 88 ? -57.380 -9.897 103.577 1.00 76.94 88 LEU A C 1
ATOM 664 O O . LEU A 1 88 ? -56.281 -10.373 103.290 1.00 76.94 88 LEU A O 1
ATOM 668 N N . CYS A 1 89 ? -57.824 -8.760 103.056 1.00 74.50 89 CYS A N 1
ATOM 669 C CA . CYS A 1 89 ? -57.097 -7.949 102.090 1.00 74.50 89 CYS A CA 1
ATOM 670 C C . CYS A 1 89 ? -55.775 -7.414 102.641 1.00 74.50 89 CYS A C 1
ATOM 672 O O . CYS A 1 89 ? -54.730 -7.595 102.018 1.00 74.50 89 CYS A O 1
ATOM 674 N N . ILE A 1 90 ? -55.785 -6.856 103.855 1.00 72.38 90 ILE A N 1
ATOM 675 C CA . ILE A 1 90 ? -54.568 -6.351 104.514 1.00 72.38 90 ILE A CA 1
ATOM 676 C C . ILE A 1 90 ? -53.514 -7.459 104.687 1.00 72.38 90 ILE A C 1
ATOM 678 O O . ILE A 1 90 ? -52.318 -7.198 104.580 1.00 72.38 90 ILE A O 1
ATOM 682 N N . ARG A 1 91 ? -53.942 -8.706 104.919 1.00 69.94 91 ARG A N 1
ATOM 683 C CA . ARG A 1 91 ? -53.033 -9.844 105.117 1.00 69.94 91 ARG A CA 1
ATOM 684 C C . ARG A 1 91 ? -52.456 -10.413 103.819 1.00 69.94 91 ARG A C 1
ATOM 686 O O . ARG A 1 91 ? -51.343 -10.925 103.851 1.00 69.94 91 ARG A O 1
ATOM 693 N N . ASN A 1 92 ? -53.172 -10.313 102.697 1.00 65.94 92 ASN A N 1
ATOM 694 C CA . ASN A 1 92 ? -52.816 -11.007 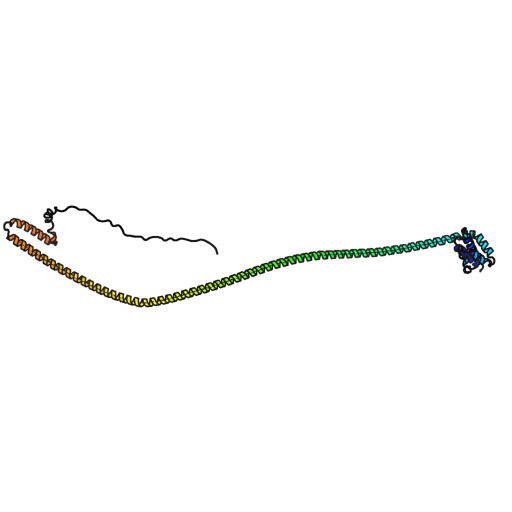101.451 1.00 65.94 92 ASN A CA 1
ATOM 695 C C . ASN A 1 92 ? -52.331 -10.090 100.306 1.00 65.94 92 ASN A C 1
ATOM 697 O O . ASN A 1 92 ? -51.763 -10.587 99.332 1.00 65.94 92 ASN A O 1
ATOM 701 N N . LEU A 1 93 ? -52.475 -8.762 100.419 1.00 62.88 93 LEU A N 1
ATOM 702 C CA . LEU A 1 93 ? -51.994 -7.784 99.426 1.00 62.88 93 LEU A CA 1
ATOM 703 C C . LEU A 1 93 ? -50.520 -7.962 98.974 1.00 62.88 93 LEU A C 1
ATOM 705 O O . LEU A 1 93 ? -50.272 -7.879 97.766 1.00 62.88 93 LEU A O 1
ATOM 709 N N . PRO A 1 94 ? -49.543 -8.238 99.868 1.00 61.16 94 PRO A N 1
ATOM 710 C CA . PRO A 1 94 ? -48.119 -8.273 99.507 1.00 61.16 94 PRO A CA 1
ATOM 711 C C . PRO A 1 94 ? -47.741 -9.347 98.475 1.00 61.16 94 PRO A C 1
ATOM 713 O O . PRO A 1 94 ? -46.812 -9.156 97.693 1.00 61.16 94 PRO A O 1
ATOM 716 N N . PHE A 1 95 ? -48.463 -10.471 98.438 1.00 58.81 95 PHE A N 1
ATOM 717 C CA . PHE A 1 95 ? -48.158 -11.589 97.538 1.00 58.81 95 PHE A CA 1
ATOM 718 C C . PHE A 1 95 ? -48.594 -11.331 96.090 1.00 58.81 95 PHE A C 1
ATOM 720 O O . PHE A 1 95 ? -47.908 -11.739 95.152 1.00 58.81 95 PHE A O 1
ATOM 727 N N . SER A 1 96 ? -49.707 -10.619 95.898 1.00 59.56 96 SER A N 1
ATOM 728 C CA . SER A 1 96 ? -50.253 -10.323 94.566 1.00 59.56 96 SER A CA 1
ATOM 729 C C . SER A 1 96 ? -49.354 -9.374 93.760 1.00 59.56 96 SER A C 1
ATOM 731 O O . SER A 1 96 ? -49.058 -9.638 92.596 1.00 59.56 96 SER A O 1
ATOM 733 N N . GLN A 1 97 ? -48.837 -8.321 94.402 1.00 61.06 97 GLN A N 1
ATOM 734 C CA . GLN A 1 97 ? -47.997 -7.301 93.763 1.00 61.06 97 GLN A CA 1
ATOM 735 C C . GLN A 1 97 ? -46.589 -7.814 93.424 1.00 61.06 97 GLN A C 1
ATOM 737 O O . GLN A 1 97 ? -45.987 -7.396 92.430 1.00 61.06 97 GLN A O 1
ATOM 742 N N . ALA A 1 98 ? -46.057 -8.740 94.227 1.00 62.44 98 ALA A N 1
ATOM 743 C CA . ALA A 1 98 ? -44.749 -9.342 93.985 1.00 62.44 98 ALA A CA 1
ATOM 744 C C . ALA A 1 98 ? -44.744 -10.226 92.724 1.00 62.44 98 ALA A C 1
ATOM 746 O O . ALA A 1 98 ? -43.790 -10.189 91.945 1.00 62.44 98 ALA A O 1
ATOM 747 N N . ARG A 1 99 ? -45.824 -10.982 92.483 1.00 63.34 99 ARG A N 1
ATOM 748 C CA . ARG A 1 99 ? -45.925 -11.907 91.343 1.00 63.34 99 ARG A CA 1
ATOM 749 C C . ARG A 1 99 ? -46.040 -11.179 90.003 1.00 63.34 99 ARG A C 1
ATOM 751 O O . ARG A 1 99 ? -45.292 -11.485 89.081 1.00 63.34 99 ARG A O 1
ATOM 758 N N . THR A 1 100 ? -46.899 -10.164 89.914 1.00 68.25 100 THR A N 1
ATOM 759 C CA . THR A 1 100 ? -47.070 -9.369 88.683 1.00 68.25 100 THR A CA 1
ATOM 760 C C . THR A 1 100 ? -45.793 -8.632 88.285 1.00 68.25 100 THR A C 1
ATOM 762 O O . THR A 1 100 ? -45.458 -8.555 87.103 1.00 68.25 100 THR A O 1
ATOM 765 N N . SER A 1 101 ? -45.048 -8.122 89.269 1.00 68.25 101 SER A N 1
ATOM 766 C CA . SER A 1 101 ? -43.785 -7.414 89.033 1.00 68.25 101 SER A CA 1
ATOM 767 C C . SER A 1 101 ? -42.693 -8.348 88.500 1.00 68.25 101 SER A C 1
ATOM 769 O O . SER A 1 101 ? -41.929 -7.966 87.614 1.00 68.25 101 SER A O 1
ATOM 771 N N . TYR A 1 102 ? -42.642 -9.586 88.999 1.00 72.00 102 TYR A N 1
ATOM 772 C CA . TYR A 1 102 ? -41.690 -10.602 88.549 1.00 72.00 102 TYR A CA 1
ATOM 773 C C . TYR A 1 102 ? -41.950 -11.051 87.102 1.00 72.00 102 TYR A C 1
ATOM 775 O O . TYR A 1 102 ? -41.019 -11.103 86.295 1.00 72.00 102 TYR A O 1
ATOM 783 N N . ASP A 1 103 ? -43.211 -11.308 86.748 1.00 74.00 103 ASP A N 1
ATOM 784 C CA . ASP A 1 103 ? -43.583 -11.730 85.392 1.00 74.00 103 ASP A CA 1
ATOM 785 C C . ASP A 1 103 ? -43.307 -10.628 84.351 1.00 74.00 103 ASP A C 1
ATOM 787 O O . ASP A 1 103 ? -42.815 -10.907 83.253 1.00 74.00 103 ASP A O 1
ATOM 791 N N . ALA A 1 104 ? -43.534 -9.358 84.712 1.00 75.25 104 ALA A N 1
ATOM 792 C CA . ALA A 1 104 ? -43.198 -8.215 83.863 1.00 75.25 104 ALA A CA 1
ATOM 793 C C . ALA A 1 104 ? -41.685 -8.107 83.602 1.00 75.25 104 ALA A C 1
ATOM 795 O O . ALA A 1 104 ? -41.263 -7.935 82.456 1.00 75.25 104 ALA A O 1
ATOM 796 N N . LEU A 1 105 ? -40.863 -8.265 84.645 1.00 79.50 105 LEU A N 1
ATOM 797 C CA . LEU A 1 105 ? -39.402 -8.239 84.537 1.00 79.50 105 LEU A CA 1
ATOM 798 C C . LEU A 1 105 ? -38.889 -9.361 83.630 1.00 79.50 105 LEU A C 1
ATOM 800 O O . LEU A 1 105 ? -38.087 -9.102 82.734 1.00 79.50 105 LEU A O 1
ATOM 804 N N . ARG A 1 106 ? -39.413 -10.582 83.798 1.00 78.19 106 ARG A N 1
ATOM 805 C CA . ARG A 1 106 ? -39.040 -11.737 82.971 1.00 78.19 106 ARG A CA 1
ATOM 806 C C . ARG A 1 106 ? -39.338 -11.500 81.492 1.00 78.19 106 ARG A C 1
ATOM 808 O O . ARG A 1 106 ? -38.487 -11.780 80.649 1.00 78.19 106 ARG A O 1
ATOM 815 N N . ASN A 1 107 ? -40.511 -10.947 81.182 1.00 83.81 107 ASN A N 1
ATOM 816 C CA . ASN A 1 107 ? -40.893 -10.630 79.808 1.00 83.81 107 ASN A CA 1
ATOM 817 C C . ASN A 1 107 ? -39.963 -9.576 79.191 1.00 83.81 107 ASN A C 1
ATOM 819 O O . ASN A 1 107 ? -39.502 -9.760 78.067 1.00 83.81 107 ASN A O 1
ATOM 823 N N . ILE A 1 108 ? -39.624 -8.510 79.926 1.00 86.94 108 ILE A N 1
ATOM 824 C CA . ILE A 1 108 ? -38.695 -7.472 79.446 1.00 86.94 108 ILE A CA 1
ATOM 825 C C . ILE A 1 108 ? -37.314 -8.066 79.153 1.00 86.94 108 ILE A C 1
ATOM 827 O O . ILE A 1 108 ? -36.751 -7.812 78.089 1.00 86.94 108 ILE A O 1
ATOM 831 N N . THR A 1 109 ? -36.773 -8.889 80.055 1.00 86.00 109 THR A N 1
ATOM 832 C CA . THR A 1 109 ? -35.473 -9.538 79.834 1.00 86.00 109 THR A CA 1
ATOM 833 C C . THR A 1 109 ? -35.497 -10.426 78.590 1.00 86.00 109 THR A C 1
ATOM 835 O O . THR A 1 109 ? -34.551 -10.416 77.806 1.00 86.00 109 THR A O 1
ATOM 838 N N . GLN A 1 110 ? -36.596 -11.145 78.362 1.00 85.69 110 GLN A N 1
ATOM 839 C CA . GLN A 1 110 ? -36.754 -12.005 77.192 1.00 85.69 110 GLN A CA 1
ATOM 840 C C . GLN A 1 110 ? -36.812 -11.199 75.882 1.00 85.69 110 GLN A C 1
ATOM 842 O O . GLN A 1 110 ? -36.186 -11.587 74.897 1.00 85.69 110 GLN A O 1
ATOM 847 N N . TYR A 1 111 ? -37.473 -10.035 75.880 1.00 86.81 111 TYR A N 1
ATOM 848 C CA . TYR A 1 111 ? -37.446 -9.112 74.740 1.00 86.81 111 TYR A CA 1
ATOM 849 C C . TYR A 1 111 ? -36.046 -8.557 74.462 1.00 86.81 111 TYR A C 1
ATOM 851 O O . TYR A 1 111 ? -35.634 -8.511 73.304 1.00 86.81 111 TYR A O 1
ATOM 859 N N . LEU A 1 112 ? -35.300 -8.170 75.500 1.00 87.38 112 LEU A N 1
ATOM 860 C CA . LEU A 1 112 ? -33.939 -7.646 75.343 1.00 87.38 112 LEU A CA 1
ATOM 861 C C . LEU A 1 112 ? -32.979 -8.698 74.771 1.00 87.38 112 LEU A C 1
ATOM 863 O O . LEU A 1 112 ? -32.186 -8.381 73.888 1.00 87.38 112 LEU A O 1
ATOM 867 N N . LEU A 1 113 ? -33.085 -9.954 75.215 1.00 89.94 113 LEU A N 1
ATOM 868 C CA . LEU A 1 113 ? -32.285 -11.057 74.672 1.00 89.94 113 LEU A CA 1
ATOM 869 C C . LEU A 1 113 ? -32.617 -11.336 73.199 1.00 89.94 113 LEU A C 1
ATOM 871 O O . LEU A 1 113 ? -31.710 -11.528 72.389 1.00 89.94 113 LEU A O 1
ATOM 875 N N . ASN A 1 114 ? -33.901 -11.300 72.833 1.00 91.25 114 ASN A N 1
ATOM 876 C CA . ASN A 1 114 ? -34.315 -11.465 71.440 1.00 91.25 114 ASN A CA 1
ATOM 877 C C . ASN A 1 114 ? -33.784 -10.328 70.554 1.00 91.25 114 ASN A C 1
ATOM 879 O O . ASN A 1 114 ? -33.269 -10.597 69.468 1.00 91.25 114 ASN A O 1
ATOM 883 N N . LEU A 1 115 ? -33.853 -9.077 71.027 1.00 91.31 115 LEU A N 1
ATOM 884 C CA . LEU A 1 115 ? -33.308 -7.916 70.315 1.00 91.31 115 LEU A CA 1
ATOM 885 C C . LEU A 1 115 ? -31.797 -8.025 70.106 1.00 91.31 115 LEU A C 1
ATOM 887 O O . LEU A 1 115 ? -31.326 -7.745 69.007 1.00 91.31 115 LEU A O 1
ATOM 891 N N . GLN A 1 116 ? -31.052 -8.477 71.118 1.00 90.00 116 GLN A N 1
ATOM 892 C CA . GLN A 1 116 ? -29.611 -8.689 70.988 1.00 90.00 116 GLN A CA 1
ATOM 893 C C . GLN A 1 116 ? -29.293 -9.704 69.883 1.00 90.00 116 GLN A C 1
ATOM 895 O O . GLN A 1 116 ? -28.466 -9.424 69.021 1.00 90.00 116 GLN A O 1
ATOM 900 N N . SER A 1 117 ? -30.007 -10.836 69.844 1.00 92.62 117 SER A N 1
ATOM 901 C CA . SER A 1 117 ? -29.794 -11.841 68.792 1.00 92.62 117 SER A CA 1
ATOM 902 C C . SER A 1 117 ? -30.073 -11.298 67.386 1.00 92.62 117 SER A C 1
ATOM 904 O O . SER A 1 117 ? -29.379 -11.652 66.434 1.00 92.62 117 SER A O 1
ATOM 906 N N . LEU A 1 118 ? -31.059 -10.403 67.260 1.00 92.62 118 LEU A N 1
ATOM 907 C CA . LEU A 1 118 ? -31.419 -9.786 65.989 1.00 92.62 118 LEU A CA 1
ATOM 908 C C . LEU A 1 118 ? -30.326 -8.816 65.520 1.00 92.62 118 LEU A C 1
ATOM 910 O O . LEU A 1 118 ? -29.975 -8.802 64.344 1.00 92.62 118 LEU A O 1
ATOM 914 N N . ILE A 1 119 ? -29.763 -8.035 66.448 1.00 91.88 119 ILE A N 1
ATOM 915 C CA . ILE A 1 119 ? -28.641 -7.125 66.182 1.00 91.88 119 ILE A CA 1
ATOM 916 C C . ILE A 1 119 ? -27.409 -7.912 65.726 1.00 91.88 119 ILE A C 1
ATOM 918 O O . ILE A 1 119 ? -26.768 -7.523 64.750 1.00 91.88 119 ILE A O 1
ATOM 922 N N . ASP A 1 120 ? -27.108 -9.034 66.379 1.00 91.94 120 ASP A N 1
ATOM 923 C CA . ASP A 1 120 ? -25.967 -9.877 66.016 1.00 91.94 120 ASP A CA 1
ATOM 924 C C . ASP A 1 120 ? -26.147 -10.495 64.615 1.00 91.94 120 ASP A C 1
ATOM 926 O O . ASP A 1 120 ? -25.205 -10.523 63.820 1.00 91.94 120 ASP A O 1
ATOM 930 N N . GLN A 1 121 ? -27.368 -10.920 64.262 1.00 93.81 121 GLN A N 1
ATOM 931 C CA . GLN A 1 121 ? -27.690 -11.397 62.909 1.00 93.81 121 GLN A CA 1
ATOM 932 C C . GLN A 1 121 ? -27.539 -10.297 61.852 1.00 93.81 121 GLN A C 1
ATOM 934 O O . GLN A 1 121 ? -26.894 -10.520 60.828 1.00 93.81 121 GLN A O 1
ATOM 939 N N . LEU A 1 122 ? -28.073 -9.101 62.114 1.00 92.56 122 LEU A N 1
ATOM 940 C CA . LEU A 1 122 ? -27.941 -7.940 61.227 1.00 92.56 122 LEU A CA 1
ATOM 941 C C . LEU A 1 122 ? -26.474 -7.543 61.021 1.00 92.56 122 LEU A C 1
ATOM 943 O O . LEU A 1 122 ? -26.065 -7.246 59.900 1.00 92.56 122 LEU A O 1
ATOM 947 N N . SER A 1 123 ? -25.665 -7.579 62.082 1.00 92.88 123 SER A N 1
ATOM 948 C CA . SER A 1 123 ? -24.223 -7.328 62.005 1.00 92.88 123 SER A CA 1
ATOM 949 C C . SER A 1 123 ? -23.516 -8.348 61.109 1.00 92.88 123 SER A C 1
ATOM 951 O O . SER A 1 123 ? -22.689 -7.968 60.273 1.00 92.88 123 SER A O 1
ATOM 953 N N . LEU A 1 124 ? -23.862 -9.632 61.249 1.00 94.31 124 LEU A N 1
ATOM 954 C CA . LEU A 1 124 ? -23.296 -10.698 60.431 1.00 94.31 124 LEU A CA 1
ATOM 955 C C . LEU A 1 124 ? -23.665 -10.513 58.954 1.00 94.31 124 LEU A C 1
ATOM 957 O O . LEU A 1 124 ? -22.773 -10.507 58.106 1.00 94.31 124 LEU A O 1
ATOM 961 N N . GLU A 1 125 ? -24.946 -10.302 58.643 1.00 93.12 125 GLU A N 1
ATOM 962 C CA . GLU A 1 125 ? -25.405 -10.066 57.269 1.00 93.12 125 GLU A CA 1
ATOM 963 C C . GLU A 1 125 ? -24.744 -8.830 56.653 1.00 93.12 125 GLU A C 1
ATOM 965 O O . GLU A 1 125 ? -24.278 -8.881 55.514 1.00 93.12 125 GLU A O 1
ATOM 970 N N . GLN A 1 126 ? -24.615 -7.744 57.420 1.00 92.75 126 GLN A N 1
ATOM 971 C CA . GLN A 1 126 ? -23.930 -6.539 56.963 1.00 92.75 126 GLN A CA 1
ATOM 972 C C . GLN A 1 126 ? -22.454 -6.814 56.649 1.00 92.75 126 GLN A C 1
ATOM 974 O O . GLN A 1 126 ? -21.951 -6.336 55.633 1.00 92.75 126 GLN A O 1
ATOM 979 N N . SER A 1 127 ? -21.761 -7.618 57.462 1.00 93.12 127 SER A N 1
ATOM 980 C CA . SER A 1 127 ? -20.363 -7.989 57.205 1.00 93.12 127 SER A CA 1
ATOM 981 C C . SER A 1 127 ? -20.202 -8.827 55.930 1.00 93.12 127 SER A C 1
ATOM 983 O O . SER A 1 127 ? -19.288 -8.582 55.141 1.00 93.12 127 SER A O 1
ATOM 985 N N . VAL A 1 128 ? -21.123 -9.765 55.680 1.00 93.25 128 VAL A N 1
ATOM 986 C CA . VAL A 1 128 ? -21.139 -10.588 54.462 1.00 93.25 128 VAL A CA 1
ATOM 987 C C . VAL A 1 128 ? -21.405 -9.717 53.239 1.00 93.25 128 VAL A C 1
ATOM 989 O O . VAL A 1 128 ? -20.706 -9.841 52.233 1.00 93.25 128 VAL A O 1
ATOM 992 N N . LEU A 1 129 ? -22.367 -8.797 53.334 1.00 90.94 129 LEU A N 1
ATOM 993 C CA . LEU A 1 129 ? -22.707 -7.889 52.244 1.00 90.94 129 LEU A CA 1
ATOM 994 C C . LEU A 1 129 ? -21.549 -6.937 51.917 1.00 90.94 129 LEU A C 1
ATOM 996 O O . LEU A 1 129 ? -21.236 -6.731 50.746 1.00 90.94 129 LEU A O 1
ATOM 1000 N N . VAL A 1 130 ? -20.874 -6.395 52.937 1.00 92.44 130 VAL A N 1
ATOM 1001 C CA . VAL A 1 130 ? -19.688 -5.544 52.757 1.00 92.44 130 VAL A CA 1
ATOM 1002 C C . VAL A 1 130 ? -18.556 -6.331 52.102 1.00 92.44 130 VAL A C 1
ATOM 1004 O O . VAL A 1 130 ? -17.998 -5.853 51.119 1.00 92.44 130 VAL A O 1
ATOM 1007 N N . ASN A 1 131 ? -18.264 -7.547 52.571 1.00 90.94 131 ASN A N 1
ATOM 1008 C CA . ASN A 1 131 ? -17.221 -8.390 51.979 1.00 90.94 131 ASN A CA 1
ATOM 1009 C C . ASN A 1 131 ? -17.539 -8.794 50.531 1.00 90.94 131 ASN A C 1
ATOM 1011 O O . ASN A 1 131 ? -16.647 -8.854 49.691 1.00 90.94 131 ASN A O 1
ATOM 1015 N N . SER A 1 132 ? -18.807 -9.056 50.213 1.00 91.56 132 SER A N 1
ATOM 1016 C CA . SER A 1 132 ? -19.217 -9.353 48.839 1.00 91.56 132 SER A CA 1
ATOM 1017 C C . SER A 1 132 ? -19.110 -8.116 47.940 1.00 91.56 132 SER A C 1
ATOM 1019 O O . SER A 1 132 ? -18.621 -8.212 46.816 1.00 91.56 132 SER A O 1
ATOM 1021 N N . SER A 1 133 ? -19.494 -6.943 48.449 1.00 89.94 133 SER A N 1
ATOM 1022 C CA . SER A 1 133 ? -19.385 -5.669 47.732 1.00 89.94 133 SER A CA 1
ATOM 1023 C C . SER A 1 133 ? -17.931 -5.287 47.443 1.00 89.94 133 SER A C 1
ATOM 1025 O O . SER A 1 133 ? -17.609 -4.906 46.319 1.00 89.94 133 SER A O 1
ATOM 1027 N N . THR A 1 134 ? -17.020 -5.448 48.408 1.00 90.38 134 THR A N 1
ATOM 1028 C CA . THR A 1 134 ? -15.592 -5.180 48.176 1.00 90.38 134 THR A CA 1
ATOM 1029 C C . THR A 1 134 ? -15.000 -6.110 47.122 1.00 90.38 134 THR A C 1
ATOM 1031 O O . THR A 1 134 ? -14.209 -5.651 46.299 1.00 90.38 134 THR A O 1
ATOM 1034 N N . HIS A 1 135 ? -15.427 -7.376 47.085 1.00 86.56 135 HIS A N 1
ATOM 1035 C CA . HIS A 1 135 ? -15.007 -8.316 46.046 1.00 86.56 135 HIS A CA 1
ATOM 1036 C C . HIS A 1 135 ? -15.514 -7.900 44.660 1.00 86.56 135 HIS A C 1
ATOM 1038 O O . HIS A 1 135 ? -14.736 -7.848 43.713 1.00 86.56 135 HIS A O 1
ATOM 1044 N N . LEU A 1 136 ? -16.788 -7.504 44.549 1.00 88.50 136 LEU A N 1
ATOM 1045 C CA . LEU A 1 136 ? -17.363 -7.007 43.293 1.00 88.50 136 LEU A CA 1
ATOM 1046 C C . LEU A 1 136 ? -16.675 -5.727 42.799 1.00 88.50 136 LEU A C 1
ATOM 1048 O O . LEU A 1 136 ? -16.470 -5.561 41.598 1.00 88.50 136 LEU A O 1
ATOM 1052 N N . ILE A 1 137 ? -16.288 -4.830 43.709 1.00 89.75 137 ILE A N 1
ATOM 1053 C CA . ILE A 1 137 ? -15.529 -3.619 43.367 1.00 89.75 137 ILE A CA 1
ATOM 1054 C C . ILE A 1 137 ? -14.129 -3.983 42.846 1.00 89.75 137 ILE A C 1
ATOM 1056 O O . ILE A 1 137 ? -13.670 -3.384 41.873 1.00 89.75 137 ILE A O 1
ATOM 1060 N N . ALA A 1 138 ? -13.459 -4.964 43.457 1.00 89.19 138 ALA A N 1
ATOM 1061 C CA . ALA A 1 138 ? -12.150 -5.444 43.010 1.00 89.19 138 ALA A CA 1
ATOM 1062 C C . ALA A 1 138 ? -12.214 -6.161 41.646 1.00 89.19 138 ALA A C 1
ATOM 1064 O O . ALA A 1 138 ? -11.361 -5.945 40.782 1.00 89.19 138 ALA A O 1
ATOM 1065 N N . ASP A 1 139 ? -13.255 -6.958 41.409 1.00 89.25 139 ASP A N 1
ATOM 1066 C CA . ASP A 1 139 ? -13.468 -7.611 40.115 1.00 89.25 139 ASP A CA 1
ATOM 1067 C C . ASP A 1 139 ? -13.791 -6.573 39.028 1.00 89.25 139 ASP A C 1
ATOM 1069 O O . ASP A 1 139 ? -13.241 -6.617 37.925 1.00 89.25 139 ASP A O 1
ATOM 1073 N N . SER A 1 140 ? -14.622 -5.574 39.350 1.00 88.25 140 SER A N 1
ATOM 1074 C CA . SER A 1 140 ? -14.950 -4.484 38.426 1.00 88.25 140 SER A CA 1
ATOM 1075 C C . SER A 1 140 ? -13.737 -3.620 38.077 1.00 88.25 140 SER A C 1
ATOM 1077 O O . SER A 1 140 ? -13.638 -3.166 36.937 1.00 88.25 140 SER A O 1
ATOM 1079 N N . SER A 1 141 ? -12.823 -3.364 39.017 1.00 91.06 141 SER A N 1
ATOM 1080 C CA . SER A 1 141 ? -11.608 -2.589 38.734 1.00 91.06 141 SER A CA 1
ATOM 1081 C C . SER A 1 141 ? -10.629 -3.368 37.853 1.00 91.06 141 SER A C 1
ATOM 1083 O O . SER A 1 141 ? -10.058 -2.796 36.925 1.00 91.06 141 SER A O 1
ATOM 1085 N N . SER A 1 142 ? -10.522 -4.682 38.062 1.00 91.62 142 SER A N 1
ATOM 1086 C CA . SER A 1 142 ? -9.736 -5.578 37.206 1.00 91.62 142 SER A CA 1
ATOM 1087 C C . SER A 1 142 ? -10.295 -5.629 35.776 1.00 91.62 142 SER A C 1
ATOM 1089 O O . SER A 1 142 ? -9.544 -5.562 34.804 1.00 91.62 142 SER A O 1
ATOM 1091 N N . ALA A 1 143 ? -11.624 -5.677 35.625 1.00 86.56 143 ALA A N 1
ATOM 1092 C CA . ALA A 1 143 ? -12.281 -5.636 34.317 1.00 86.56 143 ALA A CA 1
ATOM 1093 C C . ALA A 1 143 ? -12.081 -4.293 33.589 1.00 86.56 143 ALA A C 1
ATOM 1095 O O . ALA A 1 143 ? -11.895 -4.276 32.371 1.00 86.56 143 ALA A O 1
ATOM 1096 N N . LEU A 1 144 ? -12.080 -3.173 34.321 1.00 89.50 144 LEU A N 1
ATOM 1097 C CA . LEU A 1 144 ? -11.762 -1.855 33.762 1.00 89.50 144 LEU A CA 1
ATOM 1098 C C . LEU A 1 144 ? -10.311 -1.783 33.270 1.00 89.50 144 LEU A C 1
ATOM 1100 O O . LEU A 1 144 ? -10.085 -1.314 32.159 1.00 89.50 144 LEU A O 1
ATOM 1104 N N . GLN A 1 145 ? -9.348 -2.317 34.029 1.00 92.25 145 GLN A N 1
ATOM 1105 C CA . GLN A 1 145 ? -7.949 -2.389 33.586 1.00 92.25 145 GLN A CA 1
ATOM 1106 C C . GLN A 1 145 ? -7.793 -3.207 32.300 1.00 92.25 145 GLN A C 1
ATOM 1108 O O . GLN A 1 145 ? -7.171 -2.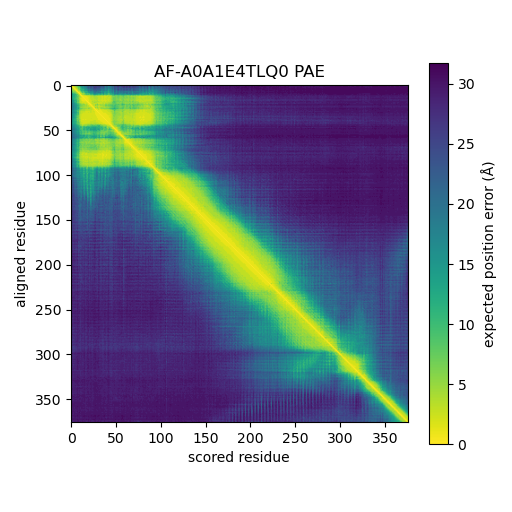737 31.350 1.00 92.25 145 GLN A O 1
ATOM 1113 N N . LEU A 1 146 ? -8.425 -4.382 32.227 1.00 92.06 146 LEU A N 1
ATOM 1114 C CA . LEU A 1 146 ? -8.451 -5.201 31.009 1.00 92.06 146 LEU A CA 1
ATOM 1115 C C . LEU A 1 146 ? -9.071 -4.454 29.817 1.00 92.06 146 LEU A C 1
ATOM 1117 O O . LEU A 1 146 ? -8.604 -4.587 28.685 1.00 92.06 146 LEU A O 1
ATOM 1121 N N . SER A 1 147 ? -10.115 -3.656 30.055 1.00 89.19 147 SER A N 1
ATOM 1122 C CA . SER A 1 147 ? -10.730 -2.820 29.021 1.00 89.19 147 SER A CA 1
ATOM 1123 C C . SER A 1 147 ? -9.780 -1.724 28.527 1.00 89.19 147 SER A C 1
ATOM 1125 O O . SER A 1 147 ? -9.705 -1.488 27.320 1.00 89.19 147 SER A O 1
ATOM 1127 N N . ASP A 1 148 ? -9.044 -1.068 29.424 1.00 91.56 148 ASP A N 1
ATOM 1128 C CA . ASP A 1 148 ? -8.084 -0.018 29.067 1.00 91.56 148 ASP A CA 1
ATOM 1129 C C . ASP A 1 148 ? -6.865 -0.585 28.321 1.00 91.56 148 ASP A C 1
ATOM 1131 O O . ASP A 1 148 ? -6.442 -0.018 27.310 1.00 91.56 148 ASP A O 1
ATOM 1135 N N . GLU A 1 149 ? -6.348 -1.742 28.745 1.00 92.12 149 GLU A N 1
ATOM 1136 C CA . GLU A 1 149 ? -5.285 -2.472 28.038 1.00 92.12 149 GLU A CA 1
ATOM 1137 C C . GLU A 1 149 ? -5.732 -2.910 26.638 1.00 92.12 149 GLU A C 1
ATOM 1139 O O . GLU A 1 149 ? -4.987 -2.762 25.663 1.00 92.12 149 GLU A O 1
ATOM 1144 N N . SER A 1 150 ? -6.970 -3.398 26.513 1.00 88.56 150 SER A N 1
ATOM 1145 C CA . SER A 1 150 ? -7.574 -3.749 25.226 1.00 88.56 150 SER A CA 1
ATOM 1146 C C . SER A 1 150 ? -7.727 -2.523 24.321 1.00 88.56 150 SER A C 1
ATOM 1148 O O . SER A 1 150 ? -7.401 -2.588 23.134 1.00 88.56 150 SER A O 1
ATOM 1150 N N . ARG A 1 151 ? -8.134 -1.369 24.872 1.00 91.88 151 ARG A N 1
ATOM 1151 C CA . ARG A 1 151 ? -8.233 -0.108 24.121 1.00 91.88 151 ARG A CA 1
ATOM 1152 C C . ARG A 1 151 ? -6.869 0.368 23.628 1.00 91.88 151 ARG A C 1
ATOM 1154 O O . ARG A 1 151 ? -6.735 0.689 22.451 1.00 91.88 151 ARG A O 1
ATOM 1161 N N . SER A 1 152 ? -5.857 0.361 24.494 1.00 93.19 152 SER A N 1
ATOM 1162 C CA . SER A 1 152 ? -4.486 0.724 24.118 1.00 93.19 152 SER A CA 1
ATOM 1163 C C . SER A 1 152 ? -3.930 -0.219 23.045 1.00 93.19 152 SER A C 1
ATOM 1165 O O . SER A 1 152 ? -3.352 0.226 22.053 1.00 93.19 152 SER A O 1
ATOM 1167 N N . SER A 1 153 ? -4.191 -1.522 23.175 1.00 92.19 153 SER A N 1
ATOM 1168 C CA . SER A 1 153 ? -3.823 -2.508 22.156 1.00 92.19 153 SER A CA 1
ATOM 1169 C C . SER A 1 153 ? -4.532 -2.235 20.824 1.00 92.19 153 SER A C 1
ATOM 1171 O O . SER A 1 153 ? -3.892 -2.255 19.775 1.00 92.19 153 SER A O 1
ATOM 1173 N N . ALA A 1 154 ? -5.825 -1.901 20.838 1.00 89.81 154 ALA A N 1
ATOM 1174 C CA . ALA A 1 154 ? -6.570 -1.550 19.629 1.00 89.81 154 ALA A CA 1
ATOM 1175 C C . ALA A 1 154 ? -6.019 -0.290 18.935 1.00 89.81 154 ALA A C 1
ATOM 1177 O O . ALA A 1 154 ? -5.921 -0.269 17.709 1.00 89.81 154 ALA A O 1
ATOM 1178 N N . GLU A 1 155 ? -5.605 0.727 19.697 1.00 92.25 155 GLU A N 1
ATOM 1179 C CA . GLU A 1 155 ? -4.963 1.938 19.163 1.00 92.25 155 GLU A CA 1
ATOM 1180 C C . GLU A 1 155 ? -3.627 1.611 18.477 1.00 92.25 155 GLU A C 1
ATOM 1182 O O . GLU A 1 155 ? -3.392 2.046 17.350 1.00 92.25 155 GLU A O 1
ATOM 1187 N N . THR A 1 156 ? -2.783 0.773 19.091 1.00 93.06 156 THR A N 1
ATOM 1188 C CA . THR A 1 156 ? -1.517 0.346 18.461 1.00 93.06 156 THR A CA 1
ATOM 1189 C C . THR A 1 156 ? -1.727 -0.471 17.184 1.00 93.06 156 THR A C 1
ATOM 1191 O O . THR A 1 156 ? -0.997 -0.292 16.209 1.00 93.06 156 THR A O 1
ATOM 1194 N N . VAL A 1 157 ? -2.747 -1.335 17.146 1.00 92.12 157 VAL A N 1
ATOM 1195 C CA . VAL A 1 157 ? -3.113 -2.090 15.938 1.00 92.12 157 VAL A CA 1
ATOM 1196 C C . VAL A 1 157 ? -3.628 -1.158 14.840 1.00 92.12 157 VAL A C 1
ATOM 1198 O O . VAL A 1 157 ? -3.275 -1.349 13.677 1.00 92.12 157 VAL A O 1
ATOM 1201 N N . ALA A 1 158 ? -4.424 -0.143 15.188 1.00 90.88 158 ALA A N 1
ATOM 1202 C CA . ALA A 1 158 ? -4.907 0.851 14.234 1.00 90.88 158 ALA A CA 1
ATOM 1203 C C . ALA A 1 158 ? -3.752 1.653 13.609 1.00 90.88 158 ALA A C 1
ATOM 1205 O O . ALA A 1 158 ? -3.718 1.824 12.390 1.00 90.88 158 ALA A O 1
ATOM 1206 N N . GLU A 1 159 ? -2.773 2.065 14.418 1.00 93.50 159 GLU A N 1
ATOM 1207 C CA . GLU A 1 159 ? -1.564 2.758 13.952 1.00 93.50 159 GLU A CA 1
ATOM 1208 C C . GLU A 1 159 ? -0.726 1.872 13.011 1.00 93.50 159 GLU A C 1
ATOM 1210 O O . GLU A 1 159 ? -0.328 2.302 11.927 1.00 93.50 159 GLU A O 1
ATOM 1215 N N . LEU A 1 160 ? -0.518 0.598 13.369 1.00 93.38 160 LEU A N 1
ATOM 1216 C CA . LEU A 1 160 ? 0.190 -0.369 12.518 1.00 93.38 160 LEU A CA 1
ATOM 1217 C C . LEU A 1 160 ? -0.531 -0.615 11.185 1.00 93.38 160 LEU A C 1
ATOM 1219 O O . LEU A 1 160 ? 0.115 -0.744 10.143 1.00 93.38 160 LEU A O 1
ATOM 1223 N N . LEU A 1 161 ? -1.865 -0.670 11.197 1.00 91.88 161 LEU A N 1
ATOM 1224 C CA . LEU A 1 161 ? -2.681 -0.782 9.986 1.00 91.88 161 LEU A CA 1
ATOM 1225 C C . LEU A 1 161 ? -2.520 0.444 9.085 1.00 91.88 161 LEU A C 1
ATOM 1227 O O . LEU A 1 161 ? -2.351 0.285 7.876 1.00 91.88 161 LEU A O 1
ATOM 1231 N N . HIS A 1 162 ? -2.517 1.644 9.667 1.00 93.25 162 HIS A N 1
ATOM 1232 C CA . HIS A 1 162 ? -2.303 2.882 8.925 1.00 93.25 162 HIS A CA 1
ATOM 1233 C C . HIS A 1 162 ? -0.914 2.910 8.268 1.00 93.25 162 HIS A C 1
ATOM 1235 O O . HIS A 1 162 ? -0.808 3.127 7.060 1.00 93.25 162 HIS A O 1
ATOM 1241 N N . GLN A 1 163 ? 0.144 2.582 9.017 1.00 94.25 163 GLN A N 1
ATOM 1242 C CA . GLN A 1 163 ? 1.508 2.496 8.475 1.00 94.25 163 GLN A CA 1
ATOM 1243 C C . GLN A 1 163 ? 1.633 1.440 7.368 1.00 94.25 163 GLN A C 1
ATOM 1245 O O . GLN A 1 163 ? 2.250 1.686 6.331 1.00 94.25 163 GLN A O 1
ATOM 1250 N N . SER A 1 164 ? 1.016 0.269 7.549 1.00 90.69 164 SER A N 1
ATOM 1251 C CA . SER A 1 164 ? 0.970 -0.782 6.524 1.00 90.69 164 SER A CA 1
ATOM 1252 C C . SER A 1 164 ? 0.304 -0.291 5.233 1.00 90.69 164 SER A C 1
ATOM 1254 O O . SER A 1 164 ? 0.802 -0.542 4.131 1.00 90.69 164 SER A O 1
ATOM 1256 N N . GLN A 1 165 ? -0.788 0.468 5.355 1.00 93.94 165 GLN A N 1
ATOM 1257 C CA . GLN A 1 165 ? -1.500 1.036 4.215 1.00 93.94 165 GLN A CA 1
ATOM 1258 C C . GLN A 1 165 ? -0.663 2.085 3.466 1.00 93.94 165 GLN A C 1
ATOM 1260 O O . GLN A 1 165 ? -0.632 2.060 2.234 1.00 93.94 165 GLN A O 1
ATOM 1265 N N . GLU A 1 166 ? 0.057 2.960 4.171 1.00 93.94 166 GLU A N 1
ATOM 1266 C CA . GLU A 1 166 ? 0.974 3.928 3.548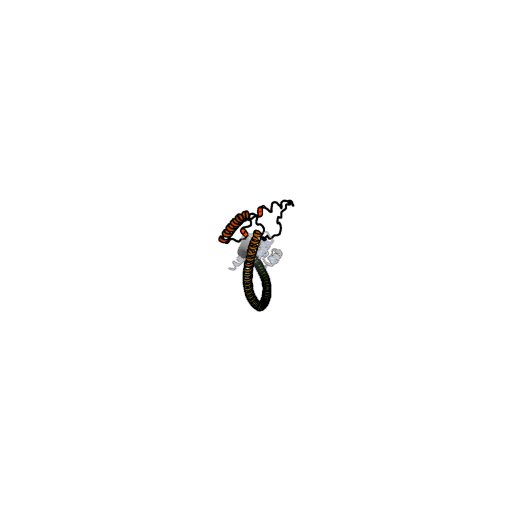 1.00 93.94 166 GLU A CA 1
ATOM 1267 C C . GLU A 1 166 ? 2.124 3.236 2.804 1.00 93.94 166 GLU A C 1
ATOM 1269 O O . GLU A 1 166 ? 2.437 3.587 1.660 1.00 93.94 166 GLU A O 1
ATOM 1274 N N . ILE A 1 167 ? 2.718 2.201 3.410 1.00 93.06 167 ILE A N 1
ATOM 1275 C CA . ILE A 1 167 ? 3.771 1.394 2.781 1.00 93.06 167 ILE A CA 1
ATOM 1276 C C . ILE A 1 167 ? 3.243 0.737 1.501 1.00 93.06 167 ILE A C 1
ATOM 1278 O O . ILE A 1 167 ? 3.896 0.818 0.458 1.00 93.06 167 ILE A O 1
ATOM 1282 N N . ALA A 1 168 ? 2.050 0.138 1.544 1.00 89.31 168 ALA A N 1
ATOM 1283 C CA . ALA A 1 168 ? 1.430 -0.487 0.378 1.00 89.31 168 ALA A CA 1
ATOM 1284 C C . ALA A 1 168 ? 1.163 0.523 -0.752 1.00 89.31 168 ALA A C 1
ATOM 1286 O O . ALA A 1 168 ? 1.424 0.225 -1.921 1.00 89.31 168 ALA A O 1
ATOM 1287 N N . GLN A 1 169 ? 0.697 1.733 -0.427 1.00 93.44 169 GLN A N 1
ATOM 1288 C CA . GLN A 1 169 ? 0.489 2.800 -1.412 1.00 93.44 169 GLN A CA 1
ATOM 1289 C C . GLN A 1 169 ? 1.807 3.258 -2.046 1.00 93.44 169 GLN A C 1
ATOM 1291 O O . GLN A 1 169 ? 1.885 3.377 -3.271 1.00 93.44 169 GLN A O 1
ATOM 1296 N N . SER A 1 170 ? 2.855 3.443 -1.240 1.00 95.75 170 SER A N 1
ATOM 1297 C CA . SER A 1 170 ? 4.195 3.804 -1.720 1.00 95.75 170 SER A CA 1
ATOM 1298 C C . SER A 1 170 ? 4.777 2.735 -2.651 1.00 95.75 170 SER A C 1
ATOM 1300 O O . SER A 1 170 ? 5.218 3.044 -3.759 1.00 95.75 170 SER A O 1
ATOM 1302 N N . LEU A 1 171 ? 4.695 1.457 -2.264 1.00 92.50 171 LEU A N 1
ATOM 1303 C CA . LEU A 1 171 ? 5.109 0.325 -3.102 1.00 92.50 171 LEU A CA 1
ATOM 1304 C C . LEU A 1 171 ? 4.331 0.270 -4.418 1.00 92.50 171 LEU A C 1
ATOM 1306 O O . LEU A 1 171 ? 4.922 0.048 -5.472 1.00 92.50 171 LEU A O 1
ATOM 1310 N N . THR A 1 172 ? 3.022 0.520 -4.376 1.00 93.00 172 THR A N 1
ATOM 1311 C CA . THR A 1 172 ? 2.181 0.537 -5.580 1.00 93.00 172 THR A CA 1
ATOM 1312 C C . THR A 1 172 ? 2.606 1.654 -6.536 1.00 93.00 172 THR A C 1
ATOM 1314 O O . THR A 1 172 ? 2.721 1.424 -7.739 1.00 93.00 172 THR A O 1
ATOM 1317 N N . GLN A 1 173 ? 2.905 2.850 -6.018 1.00 94.31 173 GLN A N 1
ATOM 1318 C CA . GLN A 1 173 ? 3.409 3.963 -6.828 1.00 94.31 173 GLN A CA 1
ATOM 1319 C C . GLN A 1 173 ? 4.784 3.662 -7.437 1.00 94.31 173 GLN A C 1
ATOM 1321 O O . GLN A 1 173 ? 5.004 3.941 -8.617 1.00 94.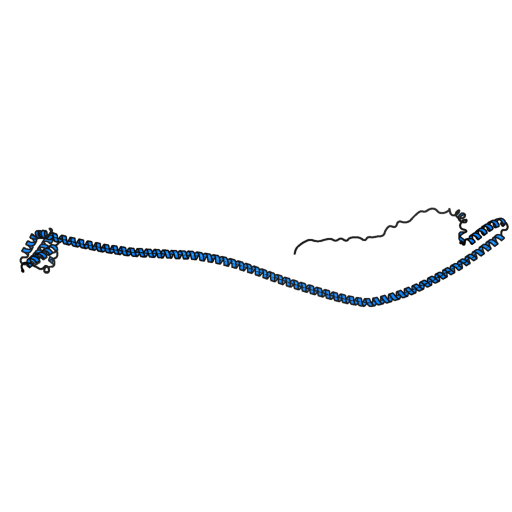31 173 GLN A O 1
ATOM 1326 N N . GLN A 1 174 ? 5.693 3.054 -6.669 1.00 94.31 174 GLN A N 1
ATOM 1327 C CA . GLN A 1 174 ? 7.007 2.645 -7.172 1.00 94.31 174 GLN A CA 1
ATOM 1328 C C . GLN A 1 174 ? 6.892 1.584 -8.270 1.00 94.31 174 GLN A C 1
ATOM 1330 O O . GLN A 1 174 ? 7.577 1.684 -9.288 1.00 94.31 174 GLN A O 1
ATOM 1335 N N . LEU A 1 175 ? 5.995 0.607 -8.106 1.00 92.81 175 LEU A N 1
ATOM 1336 C CA . LEU A 1 175 ? 5.748 -0.422 -9.114 1.00 92.81 175 LEU A CA 1
ATOM 1337 C C . LEU A 1 175 ? 5.202 0.191 -10.409 1.00 92.81 175 LEU A C 1
ATOM 1339 O O . LEU A 1 175 ? 5.669 -0.148 -11.493 1.00 92.81 175 LEU A O 1
ATOM 1343 N N . LEU A 1 176 ? 4.267 1.140 -10.301 1.00 94.56 176 LEU A N 1
ATOM 1344 C CA . LEU A 1 176 ? 3.712 1.845 -11.456 1.00 94.56 176 LEU A CA 1
ATOM 1345 C C . LEU A 1 176 ? 4.790 2.661 -12.190 1.00 94.56 176 LEU A C 1
ATOM 1347 O O . LEU A 1 176 ? 4.855 2.651 -13.419 1.00 94.56 176 LEU A O 1
ATOM 1351 N N . ALA A 1 177 ? 5.672 3.337 -11.448 1.00 93.25 177 ALA A N 1
ATOM 1352 C CA . ALA A 1 177 ? 6.796 4.075 -12.020 1.00 93.25 177 ALA A CA 1
ATOM 1353 C C . ALA A 1 177 ? 7.796 3.146 -12.731 1.00 93.25 177 ALA A C 1
ATOM 1355 O O . ALA A 1 177 ? 8.244 3.459 -13.836 1.00 93.25 177 ALA A O 1
ATOM 1356 N N . ALA A 1 178 ? 8.104 1.989 -12.138 1.00 90.25 178 ALA A N 1
ATOM 1357 C CA . ALA A 1 178 ? 8.960 0.972 -12.747 1.00 90.25 178 ALA A CA 1
ATOM 1358 C C . ALA A 1 178 ? 8.325 0.354 -14.005 1.00 90.25 178 ALA A C 1
ATOM 1360 O O . ALA A 1 178 ? 9.004 0.132 -15.003 1.00 90.25 178 ALA A O 1
ATOM 1361 N N . GLN A 1 179 ? 7.011 0.130 -13.999 1.00 93.19 179 GLN A N 1
ATOM 1362 C CA . GLN A 1 179 ? 6.290 -0.356 -15.172 1.00 93.19 179 GLN A CA 1
ATOM 1363 C C . GLN A 1 179 ? 6.298 0.677 -16.308 1.00 93.19 179 GLN A C 1
ATOM 1365 O O . GLN A 1 179 ? 6.530 0.330 -17.466 1.00 93.19 179 GLN A O 1
ATOM 1370 N N . ASN A 1 180 ? 6.111 1.959 -15.989 1.00 93.38 180 ASN A N 1
ATOM 1371 C CA . ASN A 1 180 ? 6.187 3.032 -16.978 1.00 93.38 180 ASN A CA 1
ATOM 1372 C C . ASN A 1 180 ? 7.596 3.175 -17.569 1.00 93.38 180 ASN A C 1
ATOM 1374 O O . ASN A 1 180 ? 7.729 3.381 -18.775 1.00 93.38 180 ASN A O 1
ATOM 1378 N N . SER A 1 181 ? 8.650 3.027 -16.757 1.00 93.06 181 SER A N 1
ATOM 1379 C CA . SER A 1 181 ? 10.025 3.052 -17.268 1.00 93.06 181 SER A CA 1
ATOM 1380 C C . SER A 1 181 ? 10.327 1.838 -18.151 1.00 93.06 181 SER A C 1
ATOM 1382 O O . SER A 1 181 ? 10.960 1.990 -19.194 1.00 93.06 181 SER A O 1
ATOM 1384 N N . GLN A 1 182 ? 9.808 0.656 -17.805 1.00 92.19 182 GLN A N 1
ATOM 1385 C CA . GLN A 1 182 ? 9.914 -0.539 -18.642 1.00 92.19 182 GLN A CA 1
ATOM 1386 C C . GLN A 1 182 ? 9.225 -0.350 -20.002 1.00 92.19 182 GLN A C 1
ATOM 1388 O O . GLN A 1 182 ? 9.802 -0.706 -21.029 1.00 92.19 182 GLN A O 1
ATOM 1393 N N . ASN A 1 183 ? 8.032 0.252 -20.027 1.00 92.06 183 ASN A N 1
ATOM 1394 C CA . ASN A 1 183 ? 7.334 0.569 -21.276 1.00 92.06 183 ASN A CA 1
ATOM 1395 C C . ASN A 1 183 ? 8.132 1.565 -22.132 1.00 92.06 183 ASN A C 1
ATOM 1397 O O . ASN A 1 183 ? 8.298 1.345 -23.327 1.00 92.06 183 ASN A O 1
ATOM 1401 N N . ALA A 1 184 ? 8.724 2.598 -21.525 1.00 91.81 184 ALA A N 1
ATOM 1402 C CA . ALA A 1 184 ? 9.570 3.548 -22.250 1.00 91.81 184 ALA A CA 1
ATOM 1403 C C . ALA A 1 184 ? 10.813 2.882 -22.876 1.00 91.81 184 ALA A C 1
ATOM 1405 O O . ALA A 1 184 ? 11.222 3.240 -23.984 1.00 91.81 184 ALA A O 1
ATOM 1406 N N . VAL A 1 185 ? 11.405 1.895 -22.189 1.00 92.62 185 VAL A N 1
ATOM 1407 C CA . VAL A 1 185 ? 12.499 1.077 -22.740 1.00 92.62 185 VAL A CA 1
ATOM 1408 C C . VAL A 1 185 ? 12.009 0.233 -23.916 1.00 92.62 185 VAL A C 1
ATOM 1410 O O . VAL A 1 185 ? 12.708 0.147 -24.923 1.00 92.62 185 VAL A O 1
ATOM 1413 N N . LEU A 1 186 ? 10.814 -0.358 -23.825 1.00 93.00 186 LEU A N 1
ATOM 1414 C CA . LEU A 1 186 ? 10.215 -1.117 -24.925 1.00 93.00 186 LEU A CA 1
ATOM 1415 C C . LEU A 1 186 ? 10.028 -0.240 -26.174 1.00 93.00 186 LEU A C 1
ATOM 1417 O O . LEU A 1 186 ? 10.417 -0.649 -27.269 1.00 93.00 186 LEU A O 1
ATOM 1421 N N . ASP A 1 187 ? 9.521 0.981 -26.000 1.00 92.88 187 ASP A N 1
ATOM 1422 C CA . ASP A 1 187 ? 9.347 1.948 -27.090 1.00 92.88 187 ASP A CA 1
ATOM 1423 C C . ASP A 1 187 ? 10.696 2.330 -27.724 1.00 92.88 187 ASP A C 1
ATOM 1425 O O . ASP A 1 187 ? 10.829 2.403 -28.948 1.00 92.88 187 ASP A O 1
ATOM 1429 N N . HIS A 1 188 ? 11.739 2.514 -26.904 1.00 94.06 188 HIS A N 1
ATOM 1430 C CA . HIS A 1 188 ? 13.096 2.771 -27.399 1.00 94.06 188 HIS A CA 1
ATOM 1431 C C . HIS A 1 188 ? 13.658 1.584 -28.185 1.00 94.06 188 HIS A C 1
ATOM 1433 O O . HIS A 1 188 ? 14.292 1.787 -29.221 1.00 94.06 188 HIS A O 1
ATOM 1439 N N . LEU A 1 189 ? 13.414 0.350 -27.734 1.00 90.69 189 LEU A N 1
ATOM 1440 C CA . LEU A 1 189 ? 13.836 -0.855 -28.449 1.00 90.69 189 LEU A CA 1
ATOM 1441 C C . LEU A 1 189 ? 13.113 -1.001 -29.792 1.00 90.69 189 LEU A C 1
ATOM 1443 O O . LEU A 1 189 ? 13.750 -1.362 -30.779 1.00 90.69 189 LEU A O 1
ATOM 1447 N N . GLN A 1 190 ? 11.819 -0.678 -29.860 1.00 93.94 190 GLN A N 1
ATOM 1448 C CA . GLN A 1 190 ? 11.072 -0.667 -31.122 1.00 93.94 190 GLN A CA 1
ATOM 1449 C C . GLN A 1 190 ? 11.598 0.401 -32.088 1.00 93.94 190 GLN A C 1
ATOM 1451 O O . GLN A 1 190 ? 11.819 0.114 -33.265 1.00 93.94 190 GLN A O 1
ATOM 1456 N N . SER A 1 191 ? 11.874 1.607 -31.588 1.00 94.62 191 SER A N 1
ATOM 1457 C CA . SER A 1 191 ? 12.496 2.674 -32.379 1.00 94.62 191 SER A CA 1
ATOM 1458 C C . SER A 1 191 ? 13.869 2.250 -32.914 1.00 94.62 191 SER A C 1
ATOM 1460 O O . SER A 1 191 ? 14.138 2.372 -34.111 1.00 94.62 191 SER A O 1
ATOM 1462 N N . LEU A 1 192 ? 14.712 1.644 -32.070 1.00 93.31 192 LEU A N 1
ATOM 1463 C CA . LEU A 1 192 ? 16.021 1.131 -32.476 1.00 93.31 192 LEU A CA 1
ATOM 1464 C C . LEU A 1 192 ? 15.910 0.022 -33.530 1.00 93.31 192 LEU A C 1
ATOM 1466 O O . LEU A 1 192 ? 16.681 0.019 -34.489 1.00 93.31 192 LEU A O 1
ATOM 1470 N N . ALA A 1 193 ? 14.949 -0.894 -33.382 1.00 93.25 193 ALA A N 1
ATOM 1471 C CA . ALA A 1 193 ? 14.694 -1.940 -34.367 1.00 93.25 193 ALA A CA 1
ATOM 1472 C C . ALA A 1 193 ? 14.323 -1.344 -35.736 1.00 93.25 193 ALA A C 1
ATOM 1474 O O . ALA A 1 193 ? 14.889 -1.753 -36.748 1.00 93.25 193 ALA A O 1
ATOM 1475 N N . SER A 1 194 ? 13.460 -0.322 -35.763 1.00 93.19 194 SER A N 1
ATOM 1476 C CA . SER A 1 194 ? 13.095 0.370 -37.007 1.00 93.19 194 SER A CA 1
ATOM 1477 C C . SER A 1 194 ? 14.281 1.105 -37.650 1.00 93.19 194 SER A C 1
ATOM 1479 O O . SER A 1 194 ? 14.459 1.063 -38.866 1.00 93.19 194 SER A O 1
ATOM 1481 N N . ALA A 1 195 ? 15.156 1.716 -36.843 1.00 92.62 195 ALA A N 1
ATOM 1482 C CA . ALA A 1 195 ? 16.366 2.368 -37.338 1.00 92.62 195 ALA A CA 1
ATOM 1483 C C . ALA A 1 195 ? 17.368 1.357 -37.923 1.00 92.62 195 ALA A C 1
ATOM 1485 O O . ALA A 1 195 ? 17.973 1.618 -38.961 1.00 92.62 195 ALA A O 1
ATOM 1486 N N . LEU A 1 196 ? 17.523 0.188 -37.289 1.00 91.19 196 LEU A N 1
ATOM 1487 C CA . LEU A 1 196 ? 18.347 -0.908 -37.809 1.00 91.19 196 LEU A CA 1
ATOM 1488 C C . LEU A 1 196 ? 17.809 -1.444 -39.138 1.00 91.19 196 LEU A C 1
ATOM 1490 O O . LEU A 1 196 ? 18.592 -1.702 -40.052 1.00 91.19 196 LEU A O 1
ATOM 1494 N N . GLU A 1 197 ? 16.489 -1.579 -39.266 1.00 94.25 197 GLU A N 1
ATOM 1495 C CA . GLU A 1 197 ? 15.852 -1.990 -40.517 1.00 94.25 197 GLU A CA 1
ATOM 1496 C C . GLU A 1 197 ? 16.114 -0.972 -41.636 1.00 94.25 197 GLU A C 1
ATOM 1498 O O . GLU A 1 197 ? 16.524 -1.360 -42.731 1.00 94.25 197 GLU A O 1
ATOM 1503 N N . GLN A 1 198 ? 16.005 0.327 -41.341 1.00 94.25 198 GLN A N 1
ATOM 1504 C CA . GLN A 1 198 ? 16.326 1.390 -42.296 1.00 94.25 198 GLN A CA 1
ATOM 1505 C C . GLN A 1 198 ? 17.795 1.345 -42.743 1.00 94.25 198 GLN A C 1
ATOM 1507 O O . GLN A 1 198 ? 18.077 1.403 -43.939 1.00 94.25 198 GLN A O 1
ATOM 1512 N N . VAL A 1 199 ? 18.738 1.184 -41.807 1.00 93.50 199 VAL A N 1
ATOM 1513 C CA . VAL A 1 199 ? 20.170 1.054 -42.131 1.00 93.50 199 VAL A CA 1
ATOM 1514 C C . VAL A 1 199 ? 20.428 -0.176 -43.001 1.00 93.50 199 VAL A C 1
ATOM 1516 O O . VAL A 1 199 ? 21.232 -0.117 -43.932 1.00 93.50 199 VAL A O 1
ATOM 1519 N N . ASN A 1 200 ? 19.740 -1.288 -42.735 1.00 92.94 200 ASN A N 1
ATOM 1520 C CA . ASN A 1 200 ? 19.853 -2.488 -43.556 1.00 92.94 200 ASN A CA 1
ATOM 1521 C C . ASN A 1 200 ? 19.345 -2.244 -44.988 1.00 92.94 200 ASN A C 1
ATOM 1523 O O . ASN A 1 200 ? 20.027 -2.617 -45.943 1.00 92.94 200 ASN A O 1
ATOM 1527 N N . VAL A 1 201 ? 18.200 -1.574 -45.152 1.00 94.88 201 VAL A N 1
ATOM 1528 C CA . VAL A 1 201 ? 17.668 -1.191 -46.472 1.00 94.88 201 VAL A CA 1
ATOM 1529 C C . VAL A 1 201 ? 18.640 -0.269 -47.216 1.00 94.88 201 VAL A C 1
ATOM 1531 O O . VAL A 1 201 ? 18.959 -0.524 -48.380 1.00 94.88 201 VAL A O 1
ATOM 1534 N N . ASP A 1 202 ? 19.173 0.755 -46.547 1.00 93.25 202 ASP A N 1
ATOM 1535 C CA . ASP A 1 202 ? 20.127 1.695 -47.146 1.00 93.25 202 ASP A CA 1
ATOM 1536 C C . ASP A 1 202 ? 21.438 1.001 -47.551 1.00 93.25 202 ASP A C 1
ATOM 1538 O O . ASP A 1 202 ? 21.981 1.261 -48.628 1.00 93.25 202 ASP A O 1
ATOM 1542 N N . SER A 1 203 ? 21.925 0.067 -46.730 1.00 91.06 203 SER A N 1
ATOM 1543 C CA . SER A 1 203 ? 23.107 -0.747 -47.034 1.00 91.06 203 SER A CA 1
ATOM 1544 C C . SER A 1 203 ? 22.885 -1.633 -48.265 1.00 91.06 203 SER A C 1
ATOM 1546 O O . SER A 1 203 ? 23.705 -1.633 -49.185 1.00 91.06 203 SER A O 1
ATOM 1548 N N . GLN A 1 204 ? 21.739 -2.318 -48.355 1.00 92.69 204 GLN A N 1
ATOM 1549 C CA . GLN A 1 204 ? 21.373 -3.117 -49.533 1.00 92.69 204 GLN A CA 1
ATOM 1550 C C . GLN A 1 204 ? 21.290 -2.260 -50.804 1.00 92.69 204 GLN A C 1
ATOM 1552 O O . GLN A 1 204 ? 21.746 -2.672 -51.879 1.00 92.69 204 GLN A O 1
ATOM 1557 N N . LEU A 1 205 ? 20.775 -1.032 -50.690 1.00 93.75 205 LEU A N 1
ATOM 1558 C CA . LEU A 1 205 ? 20.750 -0.080 -51.796 1.00 93.75 205 LEU A CA 1
ATOM 1559 C C . LEU A 1 205 ? 22.167 0.326 -52.228 1.00 93.75 205 LEU A C 1
ATOM 1561 O O . LEU A 1 205 ? 22.450 0.372 -53.428 1.00 93.75 205 LEU A O 1
ATOM 1565 N N . GLN A 1 206 ? 23.073 0.595 -51.283 1.00 91.06 206 GLN A N 1
ATOM 1566 C CA . GLN A 1 206 ? 24.471 0.905 -51.597 1.00 91.06 206 GLN A CA 1
ATOM 1567 C C . GLN A 1 206 ? 25.197 -0.273 -52.253 1.00 91.06 206 GLN A C 1
ATOM 1569 O O . GLN A 1 206 ? 25.891 -0.068 -53.248 1.00 91.06 206 GLN A O 1
ATOM 1574 N N . ILE A 1 207 ? 24.995 -1.498 -51.759 1.00 91.12 207 ILE A N 1
ATOM 1575 C CA . ILE A 1 207 ? 25.550 -2.719 -52.363 1.00 91.12 207 ILE A CA 1
ATOM 1576 C C . ILE A 1 207 ? 25.065 -2.858 -53.809 1.00 91.12 207 ILE A C 1
ATOM 1578 O O . ILE A 1 207 ? 25.867 -3.086 -54.713 1.00 91.12 207 ILE A O 1
ATOM 1582 N N . THR A 1 208 ? 23.771 -2.639 -54.051 1.00 91.44 208 THR A N 1
ATOM 1583 C CA . THR A 1 208 ? 23.194 -2.688 -55.401 1.00 91.44 208 THR A CA 1
ATOM 1584 C C . THR A 1 208 ? 23.821 -1.629 -56.313 1.00 91.44 208 THR A C 1
ATOM 1586 O O . THR A 1 208 ? 24.204 -1.929 -57.443 1.00 91.44 208 THR A O 1
ATOM 1589 N N . ARG A 1 209 ? 24.009 -0.396 -55.820 1.00 90.62 209 ARG A N 1
ATOM 1590 C CA . ARG A 1 209 ? 24.697 0.669 -56.572 1.00 90.62 209 ARG A CA 1
ATOM 1591 C C . ARG A 1 209 ? 26.147 0.295 -56.891 1.00 90.62 209 ARG A C 1
ATOM 1593 O O . ARG A 1 209 ? 26.566 0.445 -58.037 1.00 90.62 209 ARG A O 1
ATOM 1600 N N . LEU A 1 210 ? 26.899 -0.241 -55.931 1.00 90.06 210 LEU A N 1
ATOM 1601 C CA . LEU A 1 210 ? 28.272 -0.701 -56.162 1.00 90.06 210 LEU A CA 1
ATOM 1602 C C . LEU A 1 210 ? 28.330 -1.822 -57.204 1.00 90.06 210 LEU A C 1
ATOM 1604 O O . LEU A 1 210 ? 29.178 -1.769 -58.092 1.00 90.06 210 LEU A O 1
ATOM 1608 N N . ALA A 1 211 ? 27.398 -2.776 -57.162 1.00 91.00 211 ALA A N 1
ATOM 1609 C CA . ALA A 1 211 ? 27.295 -3.828 -58.171 1.00 91.00 211 ALA A CA 1
ATOM 1610 C C . ALA A 1 211 ? 27.045 -3.250 -59.577 1.00 91.00 211 ALA A C 1
ATOM 1612 O O . ALA A 1 211 ? 27.690 -3.667 -60.539 1.00 91.00 211 ALA A O 1
ATOM 1613 N N . THR A 1 212 ? 26.180 -2.234 -59.705 1.00 91.56 212 THR A N 1
ATOM 1614 C CA . THR A 1 212 ? 25.966 -1.562 -61.000 1.00 91.56 212 THR A CA 1
ATOM 1615 C C . THR A 1 212 ? 27.223 -0.849 -61.501 1.00 91.56 212 THR A C 1
ATOM 1617 O O . THR A 1 212 ? 27.573 -0.997 -62.672 1.00 91.56 212 THR A O 1
ATOM 1620 N N . VAL A 1 213 ? 27.961 -0.152 -60.628 1.00 90.88 213 VAL A N 1
ATOM 1621 C CA . VAL A 1 213 ? 29.226 0.508 -60.996 1.00 90.88 213 VAL A CA 1
ATOM 1622 C C . VAL A 1 213 ? 30.278 -0.516 -61.418 1.00 90.88 213 VAL A C 1
ATOM 1624 O O . VAL A 1 213 ? 30.931 -0.322 -62.440 1.00 90.88 213 VAL A O 1
ATOM 1627 N N . ALA A 1 214 ? 30.407 -1.623 -60.682 1.00 89.38 214 ALA A N 1
ATOM 1628 C CA . ALA A 1 214 ? 31.324 -2.706 -61.023 1.00 89.38 214 ALA A CA 1
ATOM 1629 C C . ALA A 1 214 ? 31.014 -3.283 -62.414 1.00 89.38 214 ALA A C 1
ATOM 1631 O O . ALA A 1 214 ? 31.912 -3.384 -63.246 1.00 89.38 214 ALA A O 1
ATOM 1632 N N . SER A 1 215 ? 29.737 -3.547 -62.715 1.00 91.31 215 SER A N 1
ATOM 1633 C CA . SER A 1 215 ? 29.328 -4.045 -64.036 1.00 91.31 215 SER A CA 1
ATOM 1634 C C . SER A 1 215 ? 29.627 -3.054 -65.175 1.00 91.31 215 SER A C 1
ATOM 1636 O O . SER A 1 215 ? 30.082 -3.450 -66.249 1.00 91.31 215 SER A O 1
ATOM 1638 N N . ALA A 1 216 ? 29.446 -1.748 -64.940 1.00 88.75 216 ALA A N 1
ATOM 1639 C CA . ALA A 1 216 ? 29.779 -0.710 -65.915 1.00 88.75 216 ALA A CA 1
ATOM 1640 C C . ALA A 1 216 ? 31.299 -0.592 -66.128 1.00 88.75 216 ALA A C 1
ATOM 1642 O O . ALA A 1 216 ? 31.767 -0.381 -67.253 1.00 88.75 216 ALA A O 1
ATOM 1643 N N . PHE A 1 217 ? 32.081 -0.758 -65.060 1.00 89.50 217 PHE A N 1
ATOM 1644 C CA . PHE A 1 217 ? 33.537 -0.778 -65.124 1.00 89.50 217 PHE A CA 1
ATOM 1645 C C . PHE A 1 217 ? 34.050 -1.988 -65.915 1.00 89.50 217 PHE A C 1
ATOM 1647 O O . PHE A 1 217 ? 34.863 -1.810 -66.821 1.00 89.50 217 PHE A O 1
ATOM 1654 N N . GLU A 1 218 ? 33.518 -3.188 -65.667 1.00 91.69 218 GLU A N 1
ATOM 1655 C CA . GLU A 1 218 ? 33.828 -4.392 -66.453 1.00 91.69 218 GLU A CA 1
ATOM 1656 C C . GLU A 1 218 ? 33.501 -4.207 -67.939 1.00 91.69 218 GLU A C 1
ATOM 1658 O O . GLU A 1 218 ? 34.322 -4.523 -68.802 1.00 91.69 218 GLU A O 1
ATOM 1663 N N . GLN A 1 219 ? 32.344 -3.618 -68.261 1.00 90.94 219 GLN A N 1
ATOM 1664 C CA . GLN A 1 219 ? 31.983 -3.308 -69.645 1.00 90.94 219 GLN A CA 1
ATOM 1665 C C . GLN A 1 219 ? 32.973 -2.325 -70.290 1.00 90.94 219 GLN A C 1
ATOM 1667 O O . GLN A 1 219 ? 33.334 -2.474 -71.461 1.00 90.94 219 GLN A O 1
ATOM 1672 N N . THR A 1 220 ? 33.426 -1.323 -69.535 1.00 87.75 220 THR A N 1
ATOM 1673 C CA . THR A 1 220 ? 34.394 -0.329 -70.014 1.00 87.75 220 THR A CA 1
ATOM 1674 C C . THR A 1 220 ? 35.763 -0.962 -70.243 1.00 87.75 220 THR A C 1
ATOM 1676 O O . THR A 1 220 ? 36.370 -0.711 -71.280 1.00 87.75 220 THR A O 1
ATOM 1679 N N . LEU A 1 221 ? 36.218 -1.838 -69.342 1.00 87.94 221 LEU A N 1
ATOM 1680 C CA . LEU A 1 221 ? 37.439 -2.622 -69.531 1.00 87.94 221 LEU A CA 1
ATOM 1681 C C . LEU A 1 221 ? 37.348 -3.537 -70.756 1.00 87.94 221 LEU A C 1
ATOM 1683 O O . LEU A 1 221 ? 38.301 -3.609 -71.529 1.00 87.94 221 LEU A O 1
ATOM 1687 N N . GLY A 1 222 ? 36.198 -4.179 -70.982 1.00 87.19 222 GLY A N 1
ATOM 1688 C CA . GLY A 1 222 ? 35.951 -4.9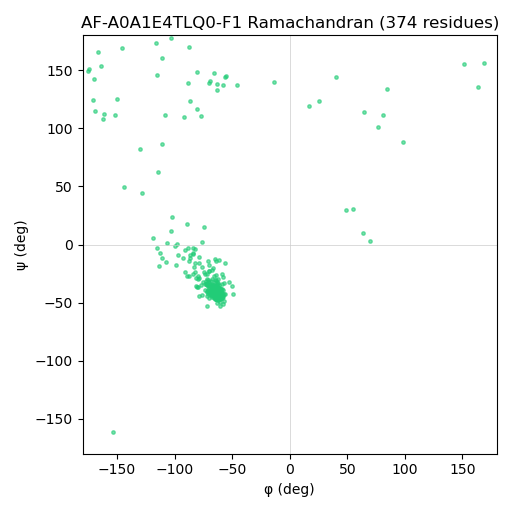79 -72.183 1.00 87.19 222 GLY A CA 1
ATOM 1689 C C . GLY A 1 222 ? 36.012 -4.153 -73.473 1.00 87.19 222 GLY A C 1
ATOM 1690 O O . GLY A 1 222 ? 36.578 -4.591 -74.471 1.00 87.19 222 GLY A O 1
ATOM 1691 N N . ARG A 1 223 ? 35.499 -2.917 -73.456 1.00 87.31 223 ARG A N 1
ATOM 1692 C CA . ARG A 1 223 ? 35.655 -1.980 -74.583 1.00 87.31 223 ARG A CA 1
ATOM 1693 C C . ARG A 1 223 ? 37.105 -1.538 -74.759 1.00 87.31 223 ARG A C 1
ATOM 1695 O O . ARG A 1 223 ? 37.576 -1.452 -75.889 1.00 87.31 223 ARG A O 1
ATOM 1702 N N . LEU A 1 224 ? 37.818 -1.273 -73.664 1.00 82.94 224 LEU A N 1
ATOM 1703 C CA . LEU A 1 224 ? 39.222 -0.873 -73.714 1.00 82.94 224 LEU A CA 1
ATOM 1704 C C . LEU A 1 224 ? 40.086 -1.983 -74.314 1.00 82.94 224 LEU A C 1
ATOM 1706 O O . LEU A 1 224 ? 40.905 -1.695 -75.178 1.00 82.94 224 LEU A O 1
ATOM 1710 N N . SER A 1 225 ? 39.865 -3.243 -73.925 1.00 84.44 225 SER A N 1
ATOM 1711 C CA . SER A 1 225 ? 40.598 -4.381 -74.489 1.00 84.44 225 SER A CA 1
ATOM 1712 C C . SER A 1 225 ? 40.335 -4.542 -75.988 1.00 84.44 225 SER A C 1
ATOM 1714 O O . SER A 1 225 ? 41.265 -4.810 -76.750 1.00 84.44 225 SER A O 1
ATOM 1716 N N . GLN A 1 226 ? 39.103 -4.283 -76.441 1.00 84.12 226 GLN A N 1
ATOM 1717 C CA . GLN A 1 226 ? 38.767 -4.243 -77.863 1.00 84.12 226 GLN A CA 1
ATOM 1718 C C . GLN A 1 226 ? 39.531 -3.125 -78.593 1.00 84.12 226 GLN A C 1
ATOM 1720 O O . GLN A 1 226 ? 40.092 -3.367 -79.660 1.00 84.12 226 GLN A O 1
ATOM 1725 N N . VAL A 1 227 ? 39.635 -1.927 -78.010 1.00 80.88 227 VAL A N 1
ATOM 1726 C CA . VAL A 1 227 ? 40.444 -0.830 -78.574 1.00 80.88 227 VAL A CA 1
ATOM 1727 C C . VAL A 1 227 ? 41.932 -1.187 -78.593 1.00 80.88 227 VAL A C 1
ATOM 1729 O O . VAL A 1 227 ? 42.599 -0.952 -79.597 1.00 80.88 227 VAL A O 1
ATOM 1732 N N . THR A 1 228 ? 42.459 -1.821 -77.544 1.00 77.88 228 THR A N 1
ATOM 1733 C CA . THR A 1 228 ? 43.847 -2.310 -77.522 1.00 77.88 228 THR A CA 1
ATOM 1734 C C . THR A 1 228 ? 44.094 -3.343 -78.624 1.00 77.88 228 THR A C 1
ATOM 1736 O O . THR A 1 228 ? 45.132 -3.298 -79.276 1.00 77.88 228 THR A O 1
ATOM 1739 N N . SER A 1 229 ? 43.124 -4.220 -78.908 1.00 78.38 229 SER A N 1
ATOM 1740 C CA . SER A 1 229 ? 43.234 -5.183 -80.013 1.00 78.38 229 SER A CA 1
ATOM 1741 C C . SER A 1 229 ? 43.259 -4.523 -81.400 1.00 78.38 229 SER A C 1
ATOM 1743 O O . SER A 1 229 ? 43.869 -5.064 -82.316 1.00 78.38 229 SER A O 1
ATOM 1745 N N . LEU A 1 230 ? 42.652 -3.338 -81.545 1.00 78.56 230 LEU A N 1
ATOM 1746 C CA . LEU A 1 230 ? 42.707 -2.521 -82.765 1.00 78.56 230 LEU A CA 1
ATOM 1747 C C . LEU A 1 230 ? 43.988 -1.680 -82.861 1.00 78.56 230 LEU A C 1
ATOM 1749 O O . LEU A 1 230 ? 44.392 -1.303 -83.957 1.00 78.56 230 LEU A O 1
ATOM 1753 N N . TYR A 1 231 ? 44.637 -1.388 -81.734 1.00 74.06 231 TYR A N 1
ATOM 1754 C CA . TYR A 1 231 ? 45.887 -0.631 -81.714 1.00 74.06 231 TYR A CA 1
ATOM 1755 C C . TYR A 1 231 ? 47.071 -1.444 -82.254 1.00 74.06 231 TYR A C 1
ATOM 1757 O O . TYR A 1 231 ? 47.933 -0.894 -82.936 1.00 74.06 231 TYR A O 1
ATOM 1765 N N . GLU A 1 232 ? 47.105 -2.754 -82.006 1.00 74.62 232 GLU A N 1
ATOM 1766 C CA . GLU A 1 232 ? 48.226 -3.595 -82.436 1.00 74.62 232 GLU A CA 1
ATOM 1767 C C . GLU A 1 232 ? 48.412 -3.701 -83.964 1.00 74.62 232 GLU A C 1
ATOM 1769 O O . GLU A 1 232 ? 49.555 -3.575 -84.410 1.00 74.62 232 GLU A O 1
ATOM 1774 N N . PRO A 1 233 ? 47.359 -3.812 -84.802 1.00 73.31 233 PRO A N 1
ATOM 1775 C CA . PRO A 1 233 ? 47.523 -3.703 -86.251 1.00 73.31 233 PRO A CA 1
ATOM 1776 C C . PRO A 1 233 ? 47.976 -2.301 -86.701 1.00 73.31 233 PRO A C 1
ATOM 1778 O O . PRO A 1 233 ? 48.840 -2.196 -87.573 1.00 73.31 233 PRO A O 1
ATOM 1781 N N . LEU A 1 234 ? 47.498 -1.221 -86.063 1.00 68.00 234 LEU A N 1
ATOM 1782 C CA . LEU A 1 234 ? 47.988 0.139 -86.351 1.00 68.00 234 LEU A CA 1
ATOM 1783 C C . LEU A 1 234 ? 49.477 0.291 -86.024 1.00 68.00 234 LEU A C 1
ATOM 1785 O O . LEU A 1 234 ? 50.221 0.928 -86.766 1.00 68.00 234 LEU A O 1
ATOM 1789 N N . ARG A 1 235 ? 49.932 -0.307 -84.920 1.00 74.69 235 ARG A N 1
ATOM 1790 C CA . ARG A 1 235 ? 51.344 -0.311 -84.531 1.00 74.69 235 ARG A CA 1
ATOM 1791 C C . ARG A 1 235 ? 52.206 -1.022 -85.573 1.00 74.69 235 ARG A C 1
ATOM 1793 O O . ARG A 1 235 ? 53.302 -0.547 -85.870 1.00 74.69 235 ARG A O 1
ATOM 1800 N N . THR A 1 236 ? 51.721 -2.130 -86.136 1.00 73.81 236 THR A N 1
ATOM 1801 C CA . THR A 1 236 ? 52.431 -2.836 -87.212 1.00 73.81 236 THR A CA 1
ATOM 1802 C C . THR A 1 236 ? 52.470 -2.037 -88.514 1.00 73.81 236 THR A C 1
ATOM 1804 O O . THR A 1 236 ? 53.528 -1.981 -89.137 1.00 73.81 236 THR A O 1
ATOM 1807 N N . GLU A 1 237 ? 51.390 -1.338 -88.880 1.00 74.94 237 GLU A N 1
ATOM 1808 C CA . GLU A 1 237 ? 51.393 -0.432 -90.040 1.00 74.94 237 GLU A CA 1
ATOM 1809 C C . GLU A 1 237 ? 52.356 0.743 -89.840 1.00 74.94 237 GLU A C 1
ATOM 1811 O O . GLU A 1 237 ? 53.114 1.090 -90.744 1.00 74.94 237 GLU A O 1
ATOM 1816 N N . PHE A 1 238 ? 52.396 1.328 -88.639 1.00 68.25 238 PHE A N 1
ATOM 1817 C CA . PHE A 1 238 ? 53.312 2.429 -88.337 1.00 68.25 238 PHE A CA 1
ATOM 1818 C C . PHE A 1 238 ? 54.781 1.985 -88.376 1.00 68.25 238 PHE A C 1
ATOM 1820 O O . PHE A 1 238 ? 55.649 2.748 -88.803 1.00 68.25 238 PHE A O 1
ATOM 1827 N N . ALA A 1 239 ? 55.071 0.747 -87.961 1.00 69.62 239 ALA A N 1
ATOM 1828 C CA . ALA A 1 239 ? 56.404 0.160 -88.075 1.00 69.62 239 ALA A CA 1
ATOM 1829 C C . ALA A 1 239 ? 56.815 -0.041 -89.546 1.00 69.62 239 ALA A C 1
ATOM 1831 O O . ALA A 1 239 ? 57.935 0.313 -89.909 1.00 69.62 239 ALA A O 1
ATOM 1832 N N . GLN A 1 240 ? 55.899 -0.517 -90.397 1.00 72.19 240 GLN A N 1
ATOM 1833 C CA . GLN A 1 240 ? 56.114 -0.612 -91.846 1.00 72.19 240 GLN A CA 1
ATOM 1834 C C . GLN A 1 240 ? 56.342 0.761 -92.485 1.00 72.19 240 GLN A C 1
ATOM 1836 O O . GLN A 1 240 ? 57.306 0.951 -93.222 1.00 72.19 240 GLN A O 1
ATOM 1841 N N . PHE A 1 241 ? 55.515 1.749 -92.144 1.00 70.19 241 PHE A N 1
ATOM 1842 C CA . PHE A 1 241 ? 55.661 3.111 -92.652 1.00 70.19 241 PHE A CA 1
ATOM 1843 C C . PHE A 1 241 ? 56.995 3.744 -92.224 1.00 70.19 241 PHE A C 1
ATOM 1845 O O . PHE A 1 241 ? 57.666 4.408 -93.013 1.00 70.19 241 PHE A O 1
ATOM 1852 N N . SER A 1 242 ? 57.428 3.502 -90.984 1.00 72.31 242 SER A N 1
ATOM 1853 C CA . SER A 1 242 ? 58.739 3.937 -90.489 1.00 72.31 242 SER A CA 1
ATOM 1854 C C . SER A 1 242 ? 59.897 3.334 -91.297 1.00 72.31 242 SER A C 1
ATOM 1856 O O . SER A 1 242 ? 60.901 4.012 -91.526 1.00 72.31 242 SER A O 1
ATOM 1858 N N . GLU A 1 243 ? 59.781 2.078 -91.730 1.00 72.75 243 GLU A N 1
ATOM 1859 C CA . GLU A 1 243 ? 60.781 1.406 -92.567 1.00 72.75 243 GLU A CA 1
ATOM 1860 C C . GLU A 1 243 ? 60.810 1.986 -93.995 1.00 72.75 243 GLU A C 1
ATOM 1862 O O . GLU A 1 243 ? 61.886 2.272 -94.527 1.00 72.75 243 GLU A O 1
ATOM 1867 N N . GLU A 1 244 ? 59.645 2.286 -94.576 1.00 74.19 244 GLU A N 1
ATOM 1868 C CA . GLU A 1 244 ? 59.536 2.955 -95.882 1.00 74.19 244 GLU A CA 1
ATOM 1869 C C . GLU A 1 244 ? 60.140 4.370 -95.870 1.00 74.19 244 GLU A C 1
ATOM 1871 O O . GLU A 1 244 ? 60.863 4.758 -96.793 1.00 74.19 244 GLU A O 1
ATOM 1876 N N . VAL A 1 245 ? 59.905 5.143 -94.803 1.00 71.00 245 VAL A N 1
ATOM 1877 C CA . VAL A 1 245 ? 60.494 6.482 -94.633 1.00 71.00 245 VAL A CA 1
ATOM 1878 C C . VAL A 1 245 ? 62.021 6.405 -94.498 1.00 71.00 245 VAL A C 1
ATOM 1880 O O . VAL A 1 245 ? 62.733 7.267 -95.028 1.00 71.00 245 VAL A O 1
ATOM 1883 N N . ALA A 1 246 ? 62.549 5.367 -93.844 1.00 69.25 246 ALA A N 1
ATOM 1884 C CA . ALA A 1 246 ? 63.990 5.141 -93.739 1.00 69.25 246 ALA A CA 1
ATOM 1885 C C . ALA A 1 246 ? 64.635 4.817 -95.105 1.00 69.25 246 ALA A C 1
ATOM 1887 O O . ALA A 1 246 ? 65.687 5.380 -95.428 1.00 69.25 246 ALA A O 1
ATOM 1888 N N . ASP A 1 247 ? 63.992 3.994 -95.942 1.00 75.44 247 ASP A N 1
ATOM 1889 C CA . ASP A 1 247 ? 64.449 3.709 -97.314 1.00 75.44 247 ASP A CA 1
ATOM 1890 C C . ASP A 1 247 ? 64.411 4.964 -98.207 1.00 75.44 247 ASP A C 1
ATOM 1892 O O . ASP A 1 247 ? 65.349 5.252 -98.962 1.00 75.44 247 ASP A O 1
ATOM 1896 N N . LEU A 1 248 ? 63.368 5.789 -98.067 1.00 71.88 248 LEU A N 1
ATOM 1897 C CA . LEU A 1 248 ? 63.250 7.047 -98.804 1.00 71.88 248 LEU A CA 1
ATOM 1898 C C . LEU A 1 248 ? 64.354 8.046 -98.415 1.00 71.88 248 LEU A C 1
ATOM 1900 O O . LEU A 1 248 ? 64.973 8.668 -99.284 1.00 71.88 248 LEU A O 1
ATOM 1904 N N . SER A 1 249 ? 64.651 8.157 -97.118 1.00 69.06 249 SER A N 1
ATOM 1905 C CA . SER A 1 249 ? 65.757 8.962 -96.582 1.00 69.06 249 SER A CA 1
ATOM 1906 C C . SER A 1 249 ? 67.113 8.518 -97.147 1.00 69.06 249 SER A C 1
ATOM 1908 O O . SER A 1 249 ? 67.921 9.344 -97.593 1.00 69.06 249 SER A O 1
ATOM 1910 N N . PHE A 1 250 ? 67.343 7.204 -97.237 1.00 73.00 250 PHE A N 1
ATOM 1911 C CA . PHE A 1 250 ? 68.556 6.647 -97.834 1.00 73.00 250 PHE A CA 1
ATOM 1912 C C . PHE A 1 250 ? 68.690 7.012 -99.324 1.00 73.00 250 PHE A C 1
ATOM 1914 O O . PHE A 1 250 ? 69.757 7.463 -99.768 1.00 73.00 250 PHE A O 1
ATOM 1921 N N . LYS A 1 251 ? 67.598 6.925 -100.095 1.00 73.69 251 LYS A N 1
ATOM 1922 C CA . LYS A 1 251 ? 67.555 7.342 -101.510 1.00 73.69 251 LYS A CA 1
ATOM 1923 C C . LYS A 1 251 ? 67.829 8.841 -101.690 1.00 73.69 251 LYS A C 1
ATOM 1925 O O . LYS A 1 251 ? 68.626 9.217 -102.552 1.00 73.69 251 LYS A O 1
ATOM 1930 N N . LEU A 1 252 ? 67.265 9.700 -100.838 1.00 69.75 252 LEU A N 1
ATOM 1931 C CA . LEU A 1 252 ? 67.528 11.148 -100.835 1.00 69.75 252 LEU A CA 1
ATOM 1932 C C . LEU A 1 252 ? 68.996 11.480 -100.524 1.00 69.75 252 LEU A C 1
ATOM 1934 O O . LEU A 1 252 ? 69.597 12.336 -101.184 1.00 69.75 252 LEU A O 1
ATOM 1938 N N . SER A 1 253 ? 69.615 10.757 -99.586 1.00 64.44 253 SER A N 1
ATOM 1939 C CA . SER A 1 253 ? 71.041 10.927 -99.266 1.00 64.44 253 SER A CA 1
ATOM 1940 C C . SER A 1 253 ? 71.957 10.585 -100.455 1.00 64.44 253 SER A C 1
ATOM 1942 O O . SER A 1 253 ? 72.997 11.217 -100.660 1.00 64.44 253 SER A O 1
ATOM 1944 N N . SER A 1 254 ? 71.532 9.634 -101.291 1.00 68.62 254 SER A N 1
ATOM 1945 C CA . SER A 1 254 ? 72.231 9.227 -102.513 1.00 68.62 254 SER A CA 1
ATOM 1946 C C . SER A 1 254 ? 72.139 10.305 -103.599 1.00 68.62 254 SER A C 1
ATOM 1948 O O . SER A 1 254 ? 73.129 10.605 -104.269 1.00 68.62 254 SER A O 1
ATOM 1950 N N . PHE A 1 255 ? 70.980 10.959 -103.718 1.00 68.12 255 PHE A N 1
ATOM 1951 C CA . PHE A 1 255 ? 70.743 12.054 -104.666 1.00 68.12 255 PHE A CA 1
ATOM 1952 C C . PHE A 1 255 ? 71.566 13.310 -104.331 1.00 68.12 255 PHE A C 1
ATOM 1954 O O . PHE A 1 255 ? 72.155 13.936 -105.213 1.00 68.12 255 PHE A O 1
ATOM 1961 N N . SER A 1 256 ? 71.692 13.627 -103.039 1.00 66.31 256 SER A N 1
ATOM 1962 C CA . SER A 1 256 ? 72.548 14.708 -102.526 1.00 66.31 256 SER A CA 1
ATOM 1963 C C . SER A 1 256 ? 74.017 14.560 -102.963 1.00 66.31 256 SER A C 1
ATOM 1965 O O . SER A 1 256 ? 74.641 15.521 -103.427 1.00 66.31 256 SER A O 1
ATOM 1967 N N . ARG A 1 257 ? 74.565 13.335 -102.925 1.00 67.81 257 ARG A N 1
ATOM 1968 C CA . ARG A 1 257 ? 75.942 13.060 -103.381 1.00 67.81 257 ARG A CA 1
ATOM 1969 C C . ARG A 1 257 ? 76.123 13.293 -104.884 1.00 67.81 257 ARG A C 1
ATOM 1971 O O . ARG A 1 257 ? 77.197 13.722 -105.307 1.00 67.81 257 ARG A O 1
ATOM 1978 N N . LEU A 1 258 ? 75.077 13.056 -105.675 1.00 68.31 258 LEU A N 1
ATOM 1979 C CA . LEU A 1 258 ? 75.073 13.264 -107.124 1.00 68.31 258 LEU A CA 1
ATOM 1980 C C . LEU A 1 258 ? 75.089 14.763 -107.469 1.00 68.31 258 LEU A C 1
ATOM 1982 O O . LEU A 1 258 ? 75.903 15.200 -108.284 1.00 68.31 258 LEU A O 1
ATOM 1986 N N . ILE A 1 259 ? 74.300 15.574 -106.757 1.00 68.12 259 ILE A N 1
ATOM 1987 C CA . ILE A 1 259 ? 74.296 17.043 -106.892 1.00 68.12 259 ILE A CA 1
ATOM 1988 C C . ILE A 1 259 ? 75.672 17.636 -106.532 1.00 68.12 259 ILE A C 1
ATOM 1990 O O . ILE A 1 259 ? 76.197 18.492 -107.249 1.00 68.12 259 ILE A O 1
ATOM 1994 N N . ALA A 1 260 ? 76.317 17.131 -105.475 1.00 66.31 260 ALA A N 1
ATOM 1995 C CA . ALA A 1 260 ? 77.658 17.565 -105.072 1.00 66.31 260 ALA A CA 1
ATOM 1996 C C . ALA A 1 260 ? 78.769 17.184 -106.077 1.00 66.31 260 ALA A C 1
ATOM 1998 O O . ALA A 1 260 ? 79.844 17.794 -106.081 1.00 66.31 260 ALA A O 1
ATOM 1999 N N . SER A 1 261 ? 78.546 16.172 -106.921 1.00 65.44 261 SER A N 1
ATOM 2000 C CA . SER A 1 261 ? 79.456 15.800 -108.013 1.00 65.44 261 SER A CA 1
ATOM 2001 C C . SER A 1 261 ? 79.285 16.728 -109.221 1.00 65.44 261 SER A C 1
ATOM 2003 O O . SER A 1 261 ? 80.272 17.265 -109.729 1.00 65.44 261 SER A O 1
ATOM 2005 N N . VAL A 1 262 ? 78.037 17.020 -109.603 1.00 70.06 262 VAL A N 1
ATOM 2006 C CA . VAL A 1 262 ? 77.712 17.940 -110.708 1.00 70.06 262 VAL A CA 1
ATOM 2007 C C . VAL A 1 262 ? 78.217 19.359 -110.425 1.00 70.06 262 VAL A C 1
ATOM 2009 O O . VAL A 1 262 ? 78.813 19.981 -111.301 1.00 70.06 262 VAL A O 1
ATOM 2012 N N . SER A 1 263 ? 78.072 19.844 -109.188 1.00 65.81 263 SER A N 1
ATOM 2013 C CA . SER A 1 263 ? 78.579 21.162 -108.770 1.00 65.81 263 SER A CA 1
ATOM 2014 C C . SER A 1 263 ? 80.108 21.287 -108.897 1.00 65.81 263 SER A C 1
ATOM 2016 O O . SER A 1 263 ? 80.634 22.305 -109.348 1.00 65.81 263 SER A O 1
ATOM 2018 N N . ARG A 1 264 ? 80.857 20.220 -108.580 1.00 71.00 264 ARG A N 1
ATOM 2019 C CA . ARG A 1 264 ? 82.318 20.205 -108.764 1.00 71.00 264 ARG A CA 1
ATOM 2020 C C . ARG A 1 264 ? 82.704 20.231 -110.242 1.00 71.00 264 ARG A C 1
ATOM 2022 O O . ARG A 1 264 ? 83.646 20.929 -110.619 1.00 71.00 264 ARG A O 1
ATOM 2029 N N . PHE A 1 265 ? 81.957 19.527 -111.088 1.00 71.88 265 PHE A N 1
ATOM 2030 C CA . PHE A 1 265 ? 82.196 19.522 -112.528 1.00 71.88 265 PHE A CA 1
ATOM 2031 C C . PHE A 1 265 ? 81.969 20.906 -113.161 1.00 71.88 265 PHE A C 1
ATOM 2033 O O . PHE A 1 265 ? 82.843 21.408 -113.871 1.00 71.88 265 PHE A O 1
ATOM 2040 N N . THR A 1 266 ? 80.858 21.578 -112.838 1.00 65.69 266 THR A N 1
ATOM 2041 C CA . THR A 1 266 ? 80.548 22.919 -113.369 1.00 65.69 266 THR A CA 1
ATOM 2042 C C . THR A 1 266 ? 81.564 23.971 -112.928 1.00 65.69 266 THR A C 1
ATOM 2044 O O . THR A 1 266 ? 81.963 24.817 -113.731 1.00 65.69 266 THR A O 1
ATOM 2047 N N . HIS A 1 267 ? 82.062 23.889 -111.692 1.00 67.81 267 HIS A N 1
ATOM 2048 C CA . HIS A 1 267 ? 83.067 24.827 -111.192 1.00 67.81 267 HIS A CA 1
ATOM 2049 C C . HIS A 1 267 ? 84.430 24.678 -111.894 1.00 67.81 267 HIS A C 1
ATOM 2051 O O . HIS A 1 267 ? 85.123 25.667 -112.146 1.00 67.81 267 HIS A O 1
ATOM 2057 N N . THR A 1 268 ? 84.795 23.451 -112.277 1.00 70.06 268 THR A N 1
ATOM 2058 C CA . THR A 1 268 ? 86.043 23.172 -113.007 1.00 70.06 268 THR A CA 1
ATOM 2059 C C . THR A 1 268 ? 85.966 23.674 -114.453 1.00 70.06 268 THR A C 1
ATOM 2061 O O . THR A 1 268 ? 86.913 24.285 -114.952 1.00 70.06 268 THR A O 1
ATOM 2064 N N . LEU A 1 269 ? 84.806 23.503 -115.099 1.00 72.38 269 LEU A N 1
ATOM 2065 C CA . LEU A 1 269 ? 84.541 23.997 -116.452 1.00 72.38 269 LEU A CA 1
ATOM 2066 C C . LEU A 1 269 ? 84.619 25.533 -116.528 1.00 72.38 269 LEU A C 1
ATOM 2068 O O . LEU A 1 269 ? 85.219 26.090 -117.448 1.00 72.38 269 LEU A O 1
ATOM 2072 N N . PHE A 1 270 ? 84.060 26.223 -115.529 1.00 73.75 270 PHE A N 1
ATOM 2073 C CA . PHE A 1 270 ? 84.048 27.685 -115.477 1.00 73.75 270 PHE A CA 1
ATOM 2074 C C . PHE A 1 270 ? 85.461 28.287 -115.366 1.00 73.75 270 PHE A C 1
ATOM 2076 O O . PHE A 1 270 ? 85.771 29.277 -116.031 1.00 73.75 270 PHE A O 1
ATOM 2083 N N . ARG A 1 271 ? 86.363 27.662 -114.591 1.00 69.50 271 ARG A N 1
ATOM 2084 C CA . ARG A 1 271 ? 87.768 28.107 -114.487 1.00 69.50 271 ARG A CA 1
ATOM 2085 C C . ARG A 1 271 ? 88.539 27.953 -115.797 1.00 69.50 271 ARG A C 1
ATOM 2087 O O . ARG A 1 271 ? 89.306 28.849 -116.149 1.00 69.50 271 ARG A O 1
ATOM 2094 N N . ALA A 1 272 ? 88.313 26.865 -116.533 1.00 67.62 272 ALA A N 1
ATOM 2095 C CA . ALA A 1 272 ? 88.961 26.639 -117.825 1.00 67.62 272 ALA A CA 1
ATOM 2096 C C . ALA A 1 272 ? 88.541 27.692 -118.870 1.00 67.62 272 ALA A C 1
ATOM 2098 O O . ALA A 1 272 ? 89.387 28.244 -119.573 1.00 67.62 272 ALA A O 1
ATOM 2099 N N . LEU A 1 273 ? 87.249 28.036 -118.917 1.00 69.94 273 LEU A N 1
ATOM 2100 C CA . LEU A 1 273 ? 86.712 29.070 -119.811 1.00 69.94 273 LEU A CA 1
ATOM 2101 C C . LEU A 1 273 ? 87.239 30.476 -119.485 1.00 69.94 273 LEU A C 1
ATOM 2103 O O . LEU A 1 273 ? 87.596 31.223 -120.396 1.00 69.94 273 LEU A O 1
ATOM 2107 N N . SER A 1 274 ? 87.344 30.824 -118.199 1.00 68.62 274 SER A N 1
ATOM 2108 C CA . SER A 1 274 ? 87.869 32.128 -117.762 1.00 68.62 274 SER A CA 1
ATOM 2109 C C . SER A 1 274 ? 89.356 32.313 -118.116 1.00 68.62 274 SER A C 1
ATOM 2111 O O . SER A 1 274 ? 89.762 33.369 -118.607 1.00 68.62 274 SER A O 1
ATOM 2113 N N . SER A 1 275 ? 90.167 31.258 -117.969 1.00 69.44 275 SER A N 1
ATOM 2114 C CA . SER A 1 275 ? 91.588 31.268 -118.352 1.00 69.44 275 SER A CA 1
ATOM 2115 C C . SER A 1 275 ? 91.790 31.481 -119.860 1.00 69.44 275 SER A C 1
ATOM 2117 O O . SER A 1 275 ? 92.626 32.293 -120.265 1.00 69.44 275 SER A O 1
ATOM 2119 N N . LEU A 1 276 ? 90.963 30.841 -120.696 1.00 69.62 276 LEU A N 1
ATOM 2120 C CA . LEU A 1 276 ? 91.020 30.991 -122.152 1.00 69.62 276 LEU A CA 1
ATOM 2121 C C . LEU A 1 276 ? 90.665 32.422 -122.603 1.00 69.62 276 LEU A C 1
ATOM 2123 O O . LEU A 1 276 ? 91.318 32.989 -123.483 1.00 69.62 276 LEU A O 1
ATOM 2127 N N . LEU A 1 277 ? 89.657 33.029 -121.965 1.00 70.81 277 LEU A N 1
ATOM 2128 C CA . LEU A 1 277 ? 89.208 34.389 -122.274 1.00 70.81 277 LEU A CA 1
ATOM 2129 C C . LEU A 1 277 ? 90.278 35.444 -121.940 1.00 70.81 277 LEU A C 1
ATOM 2131 O O . LEU A 1 277 ? 90.443 36.423 -122.673 1.00 70.81 277 LEU A O 1
ATOM 2135 N N . ASN A 1 278 ? 91.030 35.235 -120.857 1.00 68.38 278 ASN A N 1
ATOM 2136 C CA . ASN A 1 278 ? 92.099 36.143 -120.438 1.00 68.38 278 ASN A CA 1
ATOM 2137 C C . ASN A 1 278 ? 93.320 36.087 -121.370 1.00 68.38 278 ASN A C 1
ATOM 2139 O O . ASN A 1 278 ? 93.902 37.132 -121.669 1.00 68.38 278 ASN A O 1
ATOM 2143 N N . HIS A 1 279 ? 93.664 34.917 -121.919 1.00 68.94 279 HIS A N 1
ATOM 2144 C CA . HIS A 1 279 ? 94.713 34.822 -122.941 1.00 68.94 279 HIS A CA 1
ATOM 2145 C C . HIS A 1 279 ? 94.333 35.522 -124.254 1.00 68.94 279 HIS A C 1
ATOM 2147 O O . HIS A 1 279 ? 95.164 36.223 -124.833 1.00 68.94 279 HIS A O 1
ATOM 2153 N N . LEU A 1 280 ? 93.070 35.433 -124.682 1.00 68.94 280 LEU A N 1
ATOM 2154 C CA . LEU A 1 280 ? 92.576 36.143 -125.871 1.00 68.94 280 LEU A CA 1
ATOM 2155 C C . LEU A 1 280 ? 92.634 37.673 -125.720 1.00 68.94 280 LEU A C 1
ATOM 2157 O O . LEU A 1 280 ? 93.031 38.368 -126.658 1.00 68.94 280 LEU A O 1
ATOM 2161 N N . LYS A 1 281 ? 92.314 38.209 -124.532 1.00 68.94 281 LYS A N 1
ATOM 2162 C CA . LYS A 1 281 ? 92.436 39.651 -124.243 1.00 68.94 281 LYS A CA 1
ATOM 2163 C C . LYS A 1 281 ? 93.890 40.135 -124.305 1.00 68.94 281 LYS A C 1
ATOM 2165 O O . LYS A 1 281 ? 94.149 41.188 -124.884 1.00 68.94 281 LYS A O 1
ATOM 2170 N N . GLY A 1 282 ? 94.841 39.364 -123.771 1.00 65.50 282 GLY A N 1
ATOM 2171 C CA . GLY A 1 282 ? 96.268 39.715 -123.803 1.00 65.50 282 GLY A CA 1
ATOM 2172 C C . GLY A 1 282 ? 96.837 39.816 -125.224 1.00 65.50 282 GLY A C 1
ATOM 2173 O O . GLY A 1 282 ? 97.539 40.775 -125.549 1.00 65.50 282 GLY A O 1
ATOM 2174 N N . VAL A 1 283 ? 96.469 38.877 -126.101 1.00 69.75 283 VAL A N 1
ATOM 2175 C CA . VAL A 1 283 ? 96.890 38.882 -127.514 1.00 69.75 283 VAL A CA 1
ATOM 2176 C C . VAL A 1 283 ? 96.302 40.079 -128.269 1.00 69.75 283 VAL A C 1
ATOM 2178 O O . VAL A 1 283 ? 97.011 40.728 -129.040 1.00 69.75 283 VAL A O 1
ATOM 2181 N N . TYR A 1 284 ? 95.039 40.429 -128.004 1.00 71.06 284 TYR A N 1
ATOM 2182 C CA . TYR A 1 284 ? 94.380 41.583 -128.621 1.00 71.06 284 TYR A CA 1
ATOM 2183 C C . TYR A 1 284 ? 95.056 42.919 -128.256 1.00 71.06 284 TYR A C 1
ATOM 2185 O O . TYR A 1 284 ? 95.302 43.746 -129.136 1.00 71.06 284 TYR A O 1
ATOM 2193 N N . TYR A 1 285 ? 95.427 43.123 -126.985 1.00 67.00 285 TYR A N 1
ATOM 2194 C CA . TYR A 1 285 ? 96.092 44.357 -126.537 1.00 67.00 285 TYR A CA 1
ATOM 2195 C C . TYR A 1 285 ? 97.501 44.535 -127.121 1.00 67.00 285 TYR A C 1
ATOM 2197 O O . TYR A 1 285 ? 97.877 45.654 -127.481 1.00 67.00 285 TYR A O 1
ATOM 2205 N N . LEU A 1 286 ? 98.266 43.449 -127.270 1.00 67.69 286 LEU A N 1
ATOM 2206 C CA . LEU A 1 286 ? 99.597 43.496 -127.887 1.00 67.69 286 LEU A CA 1
ATOM 2207 C C . LEU A 1 286 ? 99.524 43.825 -129.386 1.00 67.69 286 LEU A C 1
ATOM 2209 O O . LEU A 1 286 ? 100.304 44.644 -129.872 1.00 67.69 286 LEU A O 1
ATOM 2213 N N . LEU A 1 287 ? 98.545 43.263 -130.103 1.00 67.56 287 LEU A N 1
ATOM 2214 C CA . LEU A 1 287 ? 98.278 43.585 -131.511 1.00 67.56 287 LEU A CA 1
ATOM 2215 C C . LEU A 1 287 ? 97.840 45.044 -131.700 1.00 67.56 287 LEU A C 1
ATOM 2217 O O . LEU A 1 287 ? 98.314 45.717 -132.618 1.00 67.56 287 LEU A O 1
ATOM 2221 N N . PHE A 1 288 ? 96.987 45.555 -130.808 1.00 70.50 288 PHE A N 1
ATOM 2222 C CA . PHE A 1 288 ? 96.534 46.945 -130.844 1.00 70.50 288 PHE A CA 1
ATOM 2223 C C . PHE A 1 288 ? 97.689 47.935 -130.624 1.00 70.50 288 PHE A C 1
ATOM 2225 O O . PHE A 1 288 ? 97.833 48.895 -131.381 1.00 70.50 288 PHE A O 1
ATOM 2232 N N . LEU A 1 289 ? 98.564 47.678 -129.643 1.00 65.69 289 LEU A N 1
ATOM 2233 C CA . LEU A 1 289 ? 99.735 48.521 -129.371 1.00 65.69 289 LEU A CA 1
ATOM 2234 C C . LEU A 1 289 ? 100.760 48.489 -130.514 1.00 65.69 289 LEU A C 1
ATOM 2236 O O . LEU A 1 289 ? 101.327 49.530 -130.862 1.00 65.69 289 LEU A O 1
ATOM 2240 N N . PHE A 1 290 ? 100.958 47.328 -131.144 1.00 66.44 290 PHE A N 1
ATOM 2241 C CA . PHE A 1 290 ? 101.862 47.190 -132.285 1.00 66.44 290 PHE A CA 1
ATOM 2242 C C . PHE A 1 290 ? 101.378 48.012 -133.491 1.00 66.44 290 PHE A C 1
ATOM 2244 O O . PHE A 1 290 ? 102.142 48.804 -134.049 1.00 66.44 290 PHE A O 1
ATOM 2251 N N . LEU A 1 291 ? 100.088 47.914 -133.834 1.00 68.56 291 LEU A N 1
ATOM 2252 C CA . LEU A 1 291 ? 99.484 48.655 -134.949 1.00 68.56 291 LEU A CA 1
ATOM 2253 C C . LEU A 1 291 ? 99.425 50.171 -134.696 1.00 68.56 291 LEU A C 1
ATOM 2255 O O . LEU A 1 291 ? 99.638 50.958 -135.621 1.00 68.56 291 LEU A O 1
ATOM 2259 N N . TYR A 1 292 ? 99.195 50.601 -133.451 1.00 64.31 292 TYR A N 1
ATOM 2260 C CA . TYR A 1 292 ? 99.140 52.025 -133.103 1.00 64.31 292 TYR A CA 1
ATOM 2261 C C . TYR A 1 292 ? 100.510 52.718 -133.242 1.00 64.31 292 TYR A C 1
ATOM 2263 O O . TYR A 1 292 ? 100.586 53.864 -133.688 1.00 64.31 292 TYR A O 1
ATOM 2271 N N . SER A 1 293 ? 101.606 52.007 -132.948 1.00 59.00 293 SER A N 1
ATOM 2272 C CA . SER A 1 293 ? 102.978 52.535 -133.055 1.00 59.00 293 SER A CA 1
ATOM 2273 C C . SER A 1 293 ? 103.459 52.769 -134.498 1.00 59.00 293 SER A C 1
ATOM 2275 O O . SER A 1 293 ? 104.347 53.591 -134.731 1.00 59.00 293 SER A O 1
ATOM 2277 N N . TRP A 1 294 ? 102.853 52.089 -135.479 1.00 63.00 294 TRP A N 1
ATOM 2278 C CA . TRP A 1 294 ? 103.225 52.186 -136.896 1.00 63.00 294 TRP A CA 1
ATOM 2279 C C . TRP A 1 294 ? 102.652 53.443 -137.572 1.00 63.00 294 TRP A C 1
ATOM 2281 O O . TRP A 1 294 ? 103.254 53.990 -138.495 1.00 63.00 294 TRP A O 1
ATOM 2291 N N . LYS A 1 295 ? 101.493 53.932 -137.111 1.00 63.03 295 LYS A N 1
ATOM 2292 C CA . LYS A 1 295 ? 100.724 54.985 -137.795 1.00 63.03 295 LYS A CA 1
ATOM 2293 C C . LYS A 1 295 ? 101.191 56.420 -137.493 1.00 63.03 295 LYS A C 1
ATOM 2295 O O . LYS A 1 295 ? 100.900 57.317 -138.277 1.00 63.03 295 LYS A O 1
ATOM 2300 N N . TYR A 1 296 ? 101.934 56.655 -136.407 1.00 57.38 296 TYR A N 1
ATOM 2301 C CA . TYR A 1 296 ? 102.297 58.009 -135.949 1.00 57.38 296 TYR A CA 1
ATOM 2302 C C . TYR A 1 296 ? 103.810 58.159 -135.675 1.00 57.38 296 TYR A C 1
ATOM 2304 O O . TYR A 1 296 ? 104.253 58.085 -134.526 1.00 57.38 296 TYR A O 1
ATOM 2312 N N . PRO A 1 297 ? 104.639 58.393 -136.714 1.00 54.16 297 PRO A N 1
ATOM 2313 C CA . PRO A 1 297 ? 106.101 58.414 -136.588 1.00 54.16 297 PRO A CA 1
ATOM 2314 C C . PRO A 1 297 ? 106.668 59.619 -135.811 1.00 54.16 297 PRO A C 1
ATOM 2316 O O . PRO A 1 297 ? 107.796 59.553 -135.324 1.00 54.16 297 PRO A O 1
ATOM 2319 N N . THR A 1 298 ? 105.902 60.696 -135.621 1.00 51.03 298 THR A N 1
ATOM 2320 C CA . THR A 1 298 ? 106.329 61.914 -134.901 1.00 51.03 298 THR A CA 1
ATOM 2321 C C . THR A 1 298 ? 106.170 61.845 -133.375 1.00 51.03 298 THR A C 1
ATOM 2323 O O . THR A 1 298 ? 106.641 62.739 -132.679 1.00 51.03 298 THR A O 1
ATOM 2326 N N . ALA A 1 299 ? 105.619 60.755 -132.826 1.00 52.62 299 ALA A N 1
ATOM 2327 C CA . ALA A 1 299 ? 105.496 60.520 -131.379 1.00 52.62 299 ALA A CA 1
ATOM 2328 C C . ALA A 1 299 ? 106.537 59.521 -130.817 1.00 52.62 299 ALA A C 1
ATOM 2330 O O . ALA A 1 299 ? 106.440 59.078 -129.672 1.00 52.62 299 ALA A O 1
ATOM 2331 N N . ARG A 1 300 ? 107.569 59.171 -131.602 1.00 52.44 300 ARG A N 1
ATOM 2332 C CA . ARG A 1 300 ? 108.538 58.101 -131.282 1.00 52.44 300 ARG A CA 1
ATOM 2333 C C . ARG A 1 300 ? 109.450 58.373 -130.078 1.00 52.44 300 ARG A C 1
ATOM 2335 O O . ARG A 1 300 ? 109.992 57.427 -129.520 1.00 52.44 300 ARG A O 1
ATOM 2342 N N . ARG A 1 301 ? 109.627 59.632 -129.660 1.00 53.12 301 ARG A N 1
ATOM 2343 C CA . ARG A 1 301 ? 110.507 59.991 -128.525 1.00 53.12 301 ARG A CA 1
ATOM 2344 C C . ARG A 1 301 ? 109.769 60.216 -127.200 1.00 53.12 301 ARG A C 1
ATOM 2346 O O . ARG A 1 301 ? 110.397 60.102 -126.158 1.00 53.12 301 ARG A O 1
ATOM 2353 N N . ALA A 1 302 ? 108.450 60.427 -127.221 1.00 55.38 302 ALA A N 1
ATOM 2354 C CA . ALA A 1 302 ? 107.624 60.472 -126.008 1.00 55.38 302 ALA A CA 1
ATOM 2355 C C . ALA A 1 302 ? 107.092 59.078 -125.607 1.00 55.38 302 ALA A C 1
ATOM 2357 O O . ALA A 1 302 ? 106.906 58.806 -124.424 1.00 55.38 302 ALA A O 1
ATOM 2358 N N . TYR A 1 303 ? 106.922 58.161 -126.570 1.00 54.72 303 TYR A N 1
ATOM 2359 C CA . TYR A 1 303 ? 106.426 56.803 -126.307 1.00 54.72 303 TYR A CA 1
ATOM 2360 C C . TYR A 1 303 ? 107.437 55.891 -125.599 1.00 54.72 303 TYR A C 1
ATOM 2362 O O . TYR A 1 303 ? 107.029 55.113 -124.745 1.00 54.72 303 TYR A O 1
ATOM 2370 N N . PHE A 1 304 ? 108.741 56.024 -125.872 1.00 58.44 304 PHE A N 1
ATOM 2371 C CA . PHE A 1 304 ? 109.769 55.170 -125.254 1.00 58.44 304 PHE A CA 1
ATOM 2372 C C . PHE A 1 304 ? 109.895 55.361 -123.732 1.00 58.44 304 PHE A C 1
ATOM 2374 O O . PHE A 1 304 ? 110.186 54.401 -123.021 1.00 58.44 304 PHE A O 1
ATOM 2381 N N . ALA A 1 305 ? 109.619 56.564 -123.217 1.00 56.66 305 ALA A N 1
ATOM 2382 C CA . ALA A 1 305 ? 109.645 56.840 -121.780 1.00 56.66 305 ALA A CA 1
ATOM 2383 C C . ALA A 1 305 ? 108.416 56.265 -121.046 1.00 56.66 305 ALA A C 1
ATOM 2385 O O . ALA A 1 305 ? 108.531 55.800 -119.914 1.00 56.66 305 ALA A O 1
ATOM 2386 N N . VAL A 1 306 ? 107.251 56.217 -121.704 1.00 60.09 306 VAL A N 1
ATOM 2387 C CA . VAL A 1 306 ? 106.012 55.670 -121.121 1.00 60.09 306 VAL A CA 1
ATOM 2388 C C . VAL A 1 306 ? 105.971 54.139 -121.221 1.00 60.09 306 VAL A C 1
ATOM 2390 O O . VAL A 1 306 ? 105.546 53.478 -120.275 1.00 60.09 306 VAL A O 1
ATOM 2393 N N . THR A 1 307 ? 106.491 53.541 -122.301 1.00 61.94 307 THR A N 1
ATOM 2394 C CA . THR A 1 307 ? 106.597 52.074 -122.424 1.00 61.94 307 THR A CA 1
ATOM 2395 C C . THR A 1 307 ? 107.663 51.469 -121.512 1.00 61.94 307 THR A C 1
ATOM 2397 O O . THR A 1 307 ? 107.478 50.347 -121.054 1.00 61.94 307 THR A O 1
ATOM 2400 N N . ALA A 1 308 ? 108.737 52.198 -121.187 1.00 60.69 308 ALA A N 1
ATOM 2401 C CA . ALA A 1 308 ? 109.729 51.735 -120.212 1.00 60.69 308 ALA A CA 1
ATOM 2402 C C . ALA A 1 308 ? 109.159 51.700 -118.779 1.00 60.69 308 ALA A C 1
ATOM 2404 O O . ALA A 1 308 ? 109.360 50.717 -118.067 1.00 60.69 308 ALA A O 1
ATOM 2405 N N . CYS A 1 309 ? 108.370 52.707 -118.381 1.00 58.47 309 CYS A N 1
ATOM 2406 C CA . CYS A 1 309 ? 107.684 52.702 -117.084 1.00 58.47 309 CYS A CA 1
ATOM 2407 C C . CYS A 1 309 ? 106.570 51.645 -117.007 1.00 58.47 309 CYS A C 1
ATOM 2409 O O . CYS A 1 309 ? 106.452 50.966 -115.990 1.00 58.47 309 CYS A O 1
ATOM 2411 N N . ALA A 1 310 ? 105.795 51.442 -118.079 1.00 59.50 310 ALA A N 1
ATOM 2412 C CA . ALA A 1 310 ? 104.765 50.399 -118.118 1.00 59.50 310 ALA A CA 1
ATOM 2413 C C . ALA A 1 310 ? 105.362 48.978 -118.110 1.00 59.50 310 ALA A C 1
ATOM 2415 O O . ALA A 1 310 ? 104.819 48.095 -117.451 1.00 59.50 310 ALA A O 1
ATOM 2416 N N . ALA A 1 311 ? 106.503 48.757 -118.774 1.00 63.09 311 ALA A N 1
ATOM 2417 C CA . ALA A 1 311 ? 107.210 47.477 -118.731 1.00 63.09 311 ALA A CA 1
ATOM 2418 C C . ALA A 1 311 ? 107.814 47.193 -117.342 1.00 63.09 311 ALA A C 1
ATOM 2420 O O . ALA A 1 311 ? 107.720 46.068 -116.860 1.00 63.09 311 ALA A O 1
ATOM 2421 N N . TYR A 1 312 ? 108.358 48.206 -116.655 1.00 65.69 312 TYR A N 1
ATOM 2422 C CA . TYR A 1 312 ? 108.859 48.053 -115.282 1.00 65.69 312 TYR A CA 1
ATOM 2423 C C . TYR A 1 312 ? 107.732 47.755 -114.272 1.00 65.69 312 TYR A C 1
ATOM 2425 O O . TYR A 1 312 ? 107.898 46.920 -113.380 1.00 65.69 312 TYR A O 1
ATOM 2433 N N . TYR A 1 313 ? 106.555 48.366 -114.453 1.00 63.22 313 TYR A N 1
ATOM 2434 C CA . TYR A 1 313 ? 105.375 48.117 -113.613 1.00 63.22 313 TYR A CA 1
ATOM 2435 C C . TYR A 1 313 ? 104.714 46.753 -113.906 1.00 63.22 313 TYR A C 1
ATOM 2437 O O . TYR A 1 313 ? 104.248 46.070 -113.000 1.00 63.22 313 TYR A O 1
ATOM 2445 N N . ALA A 1 314 ? 104.732 46.298 -115.165 1.00 58.62 314 ALA A N 1
ATOM 2446 C CA . ALA A 1 314 ? 104.233 44.974 -115.546 1.00 58.62 314 ALA A CA 1
ATOM 2447 C C . ALA A 1 314 ? 105.131 43.829 -115.035 1.00 58.62 314 ALA A C 1
ATOM 2449 O O . ALA A 1 314 ? 104.621 42.781 -114.648 1.00 58.62 314 ALA A O 1
ATOM 2450 N N . VAL A 1 315 ? 106.454 44.031 -114.980 1.00 66.56 315 VAL A N 1
ATOM 2451 C CA . VAL A 1 315 ? 107.403 43.038 -114.439 1.00 66.56 315 VAL A CA 1
ATOM 2452 C C . VAL A 1 315 ? 107.324 42.943 -112.911 1.00 66.56 315 VAL A C 1
ATOM 2454 O O . VAL A 1 315 ? 107.441 41.847 -112.369 1.00 66.56 315 VAL A O 1
ATOM 2457 N N . THR A 1 316 ? 107.058 44.049 -112.208 1.00 61.88 316 THR A N 1
ATOM 2458 C CA . THR A 1 316 ? 106.840 44.022 -110.749 1.00 61.88 316 THR A CA 1
ATOM 2459 C C . THR A 1 316 ? 105.501 43.386 -110.364 1.00 61.88 316 THR A C 1
ATOM 2461 O O . THR A 1 316 ? 105.450 42.659 -109.376 1.00 61.88 316 THR A O 1
ATOM 2464 N N . LEU A 1 317 ? 104.442 43.549 -111.166 1.00 61.50 317 LEU A N 1
ATOM 2465 C CA . LEU A 1 317 ? 103.158 42.867 -110.940 1.00 61.50 317 LEU A CA 1
ATOM 2466 C C . LEU A 1 317 ? 103.213 41.354 -111.220 1.00 61.50 317 LEU A C 1
ATOM 2468 O O . LEU A 1 317 ? 102.565 40.591 -110.509 1.00 61.50 317 LEU A O 1
ATOM 2472 N N . LEU A 1 318 ? 104.029 40.904 -112.184 1.00 60.78 318 LEU A N 1
ATOM 2473 C CA . LEU A 1 318 ? 104.251 39.472 -112.449 1.00 60.78 318 LEU A CA 1
ATOM 2474 C C . LEU A 1 318 ? 105.064 38.764 -111.349 1.00 60.78 318 LEU A C 1
ATOM 2476 O O . LEU A 1 318 ? 104.972 37.550 -111.216 1.00 60.78 318 LEU A O 1
ATOM 2480 N N . TRP A 1 319 ? 105.853 39.507 -110.566 1.00 62.06 319 TRP A N 1
ATOM 2481 C CA . TRP A 1 319 ? 106.628 38.970 -109.439 1.00 62.06 319 TRP A CA 1
ATOM 2482 C C . TRP A 1 319 ? 105.813 38.819 -108.143 1.00 62.06 319 TRP A C 1
ATOM 2484 O O . TRP A 1 319 ? 106.257 38.130 -107.229 1.00 62.06 319 TRP A O 1
ATOM 2494 N N . LEU A 1 320 ? 104.645 39.465 -108.045 1.00 60.19 320 LEU A N 1
ATOM 2495 C CA . LEU A 1 320 ? 103.828 39.529 -106.824 1.00 60.19 320 LEU A CA 1
ATOM 2496 C C . LEU A 1 320 ? 102.559 38.659 -106.865 1.00 60.19 320 LEU A C 1
ATOM 2498 O O . LEU A 1 320 ? 101.798 38.688 -105.903 1.00 60.19 320 LEU A O 1
ATOM 2502 N N . ASP A 1 321 ? 102.317 37.910 -107.950 1.00 54.47 321 ASP A N 1
ATOM 2503 C CA . ASP A 1 321 ? 101.132 37.044 -108.135 1.00 54.47 321 ASP A CA 1
ATOM 2504 C C . ASP A 1 321 ? 99.789 37.745 -107.813 1.00 54.47 321 ASP A C 1
ATOM 2506 O O . ASP A 1 321 ? 98.804 37.140 -107.384 1.00 54.47 321 ASP A O 1
ATOM 2510 N N . LEU A 1 322 ? 99.739 39.066 -108.022 1.00 57.88 322 LEU A N 1
ATOM 2511 C CA . LEU A 1 322 ? 98.554 39.883 -107.776 1.00 57.88 322 LEU A CA 1
ATOM 2512 C C . LEU A 1 322 ? 97.658 39.919 -109.026 1.00 57.88 322 LEU A C 1
ATOM 2514 O O . LEU A 1 322 ? 98.156 40.060 -110.147 1.00 57.88 322 LEU A O 1
ATOM 2518 N N . PRO A 1 323 ? 96.323 39.839 -108.866 1.00 57.78 323 PRO A N 1
ATOM 2519 C CA . PRO A 1 323 ? 95.395 39.886 -109.986 1.00 57.78 323 PRO A CA 1
ATOM 2520 C C . PRO A 1 323 ? 95.477 41.232 -110.723 1.00 57.78 323 PRO A C 1
ATOM 2522 O O . PRO A 1 323 ? 95.429 42.307 -110.124 1.00 57.78 323 PRO A O 1
ATOM 2525 N N . PHE A 1 324 ? 95.550 41.151 -112.054 1.00 51.38 324 PHE A N 1
ATOM 2526 C CA . PHE A 1 324 ? 95.756 42.259 -113.003 1.00 51.38 324 PHE A CA 1
ATOM 2527 C C . PHE A 1 324 ? 94.714 43.399 -112.897 1.00 51.38 324 PHE A C 1
ATOM 2529 O O . PHE A 1 324 ? 94.936 44.504 -113.386 1.00 51.38 324 PHE A O 1
ATOM 2536 N N . GLU A 1 325 ? 93.584 43.156 -112.228 1.00 53.41 325 GLU A N 1
ATOM 2537 C CA . GLU A 1 325 ? 92.461 44.091 -112.076 1.00 53.41 325 GLU A CA 1
ATOM 2538 C C . GLU A 1 325 ? 92.685 45.183 -111.008 1.00 53.41 325 GLU A C 1
ATOM 2540 O O . GLU A 1 325 ? 91.961 46.175 -110.995 1.00 53.41 325 GLU A O 1
ATOM 2545 N N . ALA A 1 326 ? 93.726 45.085 -110.169 1.00 52.12 326 ALA A N 1
ATOM 2546 C CA . ALA A 1 326 ? 94.032 46.106 -109.156 1.00 52.12 326 ALA A CA 1
ATOM 2547 C C . ALA A 1 326 ? 94.906 47.281 -109.665 1.00 52.12 326 ALA A C 1
ATOM 2549 O O . ALA A 1 326 ? 95.027 48.298 -108.983 1.00 52.12 326 ALA A O 1
ATOM 2550 N N . ALA A 1 327 ? 95.503 47.188 -110.862 1.00 52.50 327 ALA A N 1
ATOM 2551 C CA . ALA A 1 327 ? 96.543 48.121 -111.326 1.00 52.50 327 ALA A CA 1
ATOM 2552 C C . ALA A 1 327 ? 96.044 49.361 -112.107 1.00 52.50 327 ALA A C 1
ATOM 2554 O O . ALA A 1 327 ? 96.843 50.239 -112.427 1.00 52.50 327 ALA A O 1
ATOM 2555 N N . PHE A 1 328 ? 94.741 49.476 -112.399 1.00 47.28 328 PHE A N 1
ATOM 2556 C CA . PHE A 1 328 ? 94.179 50.575 -113.213 1.00 47.28 328 PHE A CA 1
ATOM 2557 C C . PHE A 1 328 ? 93.144 51.462 -112.498 1.00 47.28 328 PHE A C 1
ATOM 2559 O O . PHE A 1 328 ? 92.573 52.363 -113.114 1.00 47.28 328 PHE A O 1
ATOM 2566 N N . ALA A 1 329 ? 92.918 51.264 -111.199 1.00 46.03 329 ALA A N 1
ATOM 2567 C CA . ALA A 1 329 ? 91.881 51.986 -110.460 1.00 46.03 329 ALA A CA 1
ATOM 2568 C C . ALA A 1 329 ? 92.222 53.434 -110.008 1.00 46.03 329 ALA A C 1
ATOM 2570 O O . ALA A 1 329 ? 91.279 54.220 -109.911 1.00 46.03 329 ALA A O 1
ATOM 2571 N N . PRO A 1 330 ? 93.483 53.875 -109.766 1.00 42.41 330 PRO A N 1
ATOM 2572 C CA . PRO A 1 330 ? 93.679 55.219 -109.196 1.00 42.41 330 PRO A CA 1
ATOM 2573 C C . PRO A 1 330 ? 93.704 56.451 -110.135 1.00 42.41 330 PRO A C 1
ATOM 2575 O O . PRO A 1 330 ? 93.370 57.519 -109.626 1.00 42.41 330 PRO A O 1
ATOM 2578 N N . PRO A 1 331 ? 94.043 56.428 -111.450 1.00 41.25 331 PRO A N 1
ATOM 2579 C CA . PRO A 1 331 ? 94.104 57.680 -112.226 1.00 41.25 331 PRO A CA 1
ATOM 2580 C C . PRO A 1 331 ? 92.847 58.011 -113.054 1.00 41.25 331 PRO A C 1
ATOM 2582 O O . PRO A 1 331 ? 92.745 59.123 -113.566 1.00 41.25 331 PRO A O 1
ATOM 2585 N N . LEU A 1 332 ? 91.864 57.107 -113.181 1.00 40.78 332 LEU A N 1
ATOM 2586 C CA . LEU A 1 332 ? 90.611 57.375 -113.919 1.00 40.78 332 LEU A CA 1
ATOM 2587 C C . LEU A 1 332 ? 89.505 58.015 -113.056 1.00 40.78 332 LEU A C 1
ATOM 2589 O O . LEU A 1 332 ? 88.569 58.605 -113.595 1.00 40.78 332 LEU A O 1
ATOM 2593 N N . ALA A 1 333 ? 89.657 57.998 -111.727 1.00 42.59 333 ALA A N 1
ATOM 2594 C CA . ALA A 1 333 ? 88.758 58.665 -110.781 1.00 42.59 333 ALA A CA 1
ATOM 2595 C C . ALA A 1 333 ? 88.866 60.208 -110.797 1.00 42.59 333 ALA A C 1
ATOM 2597 O O . ALA A 1 333 ? 87.973 60.889 -110.300 1.00 42.59 333 ALA A O 1
ATOM 2598 N N . ALA A 1 334 ? 89.907 60.783 -111.411 1.00 43.78 334 ALA A N 1
ATOM 2599 C CA . ALA A 1 334 ? 90.126 62.234 -111.429 1.00 43.78 334 ALA A CA 1
ATOM 2600 C C . ALA A 1 334 ? 89.524 62.967 -112.650 1.00 43.78 334 ALA A C 1
ATOM 2602 O O . ALA A 1 334 ? 89.448 64.192 -112.637 1.00 43.78 334 ALA A O 1
ATOM 2603 N N . LEU A 1 335 ? 89.070 62.260 -113.697 1.00 40.84 335 LEU A N 1
ATOM 2604 C CA . LEU A 1 335 ? 88.618 62.895 -114.952 1.00 40.84 335 LEU A CA 1
ATOM 2605 C C . LEU A 1 335 ? 87.111 62.773 -115.249 1.00 40.84 335 LEU A C 1
ATOM 2607 O O . LEU A 1 335 ? 86.632 63.428 -116.172 1.00 40.84 335 LEU A O 1
ATOM 2611 N N . VAL A 1 336 ? 86.338 62.000 -114.471 1.00 47.94 336 VAL A N 1
ATOM 2612 C CA . VAL A 1 336 ? 84.910 61.737 -114.775 1.00 47.94 336 VAL A CA 1
ATOM 2613 C C . VAL A 1 336 ? 83.922 62.336 -113.762 1.00 47.94 336 VAL A C 1
ATOM 2615 O O . VAL A 1 336 ? 82.783 62.609 -114.133 1.00 47.94 336 VAL A O 1
ATOM 2618 N N . TRP A 1 337 ? 84.334 62.697 -112.541 1.00 38.44 337 TRP A N 1
ATOM 2619 C CA . TRP A 1 337 ? 83.435 63.350 -111.568 1.00 38.44 337 TRP A CA 1
ATOM 2620 C C . TRP A 1 337 ? 83.624 64.873 -111.434 1.00 38.44 337 TRP A C 1
ATOM 2622 O O . TRP A 1 337 ? 83.240 65.480 -110.444 1.00 38.44 337 TRP A O 1
ATOM 2632 N N . ILE A 1 338 ? 84.161 65.514 -112.477 1.00 49.34 338 ILE A N 1
ATOM 2633 C CA . ILE A 1 338 ? 83.965 66.954 -112.744 1.00 49.34 338 ILE A CA 1
ATOM 2634 C C . ILE A 1 338 ? 82.694 67.177 -113.601 1.00 49.34 338 ILE A C 1
ATOM 2636 O O . ILE A 1 338 ? 82.289 68.309 -113.842 1.00 49.34 338 ILE A O 1
ATOM 2640 N N . ARG A 1 339 ? 81.995 66.107 -114.024 1.00 42.25 339 ARG A N 1
ATOM 2641 C CA . ARG A 1 339 ? 80.888 66.197 -114.995 1.00 42.25 339 ARG A CA 1
ATOM 2642 C C . ARG A 1 339 ? 79.492 65.811 -114.499 1.00 42.25 339 ARG A C 1
ATOM 2644 O O . ARG A 1 339 ? 78.551 65.951 -115.266 1.00 42.25 339 ARG A O 1
ATOM 2651 N N . PHE A 1 340 ? 79.324 65.360 -113.256 1.00 39.50 340 PHE A N 1
ATOM 2652 C CA . PHE A 1 340 ? 78.007 64.941 -112.745 1.00 39.50 340 PHE A CA 1
ATOM 2653 C C . PHE A 1 340 ? 77.652 65.607 -111.410 1.00 39.50 340 PHE A C 1
ATOM 2655 O O . PHE A 1 340 ? 77.155 64.991 -110.475 1.00 39.50 340 PHE A O 1
ATOM 2662 N N . LYS A 1 341 ? 77.924 66.916 -111.356 1.00 36.88 341 LYS A N 1
ATOM 2663 C CA . LYS A 1 341 ? 77.358 67.876 -110.404 1.00 36.88 341 LYS A CA 1
ATOM 2664 C C . LYS A 1 341 ? 76.499 68.871 -111.191 1.00 36.88 341 LYS A C 1
ATOM 2666 O O . LYS A 1 341 ? 76.850 70.038 -111.284 1.00 36.88 341 LYS A O 1
ATOM 2671 N N . GLN A 1 342 ? 75.443 68.392 -111.847 1.00 39.00 342 GLN A N 1
ATOM 2672 C CA . GLN A 1 342 ? 74.440 69.207 -112.545 1.00 39.00 342 GLN A CA 1
ATOM 2673 C C . GLN A 1 342 ? 73.191 68.332 -112.751 1.00 39.00 342 GLN A C 1
ATOM 2675 O O . GLN A 1 342 ? 73.256 67.378 -113.519 1.00 39.00 342 GLN A O 1
ATOM 2680 N N . ASN A 1 343 ? 72.087 68.675 -112.072 1.00 37.19 343 ASN A N 1
ATOM 2681 C CA . ASN A 1 343 ? 70.784 67.978 -112.016 1.00 37.19 343 ASN A CA 1
ATOM 2682 C C . ASN A 1 343 ? 70.834 66.741 -111.097 1.00 37.19 343 ASN A C 1
ATOM 2684 O O . ASN A 1 343 ? 71.402 65.730 -111.475 1.00 37.19 343 ASN A O 1
ATOM 2688 N N . THR A 1 344 ? 70.353 66.737 -109.856 1.00 35.38 344 THR A N 1
ATOM 2689 C CA . THR A 1 344 ? 69.064 67.210 -109.322 1.00 35.38 344 THR A CA 1
ATOM 2690 C C . THR A 1 344 ? 69.136 67.287 -107.781 1.00 35.38 344 THR A C 1
ATOM 2692 O O . THR A 1 344 ? 70.085 66.753 -107.205 1.00 35.38 344 THR A O 1
ATOM 2695 N N . PRO A 1 345 ? 68.179 67.971 -107.125 1.00 41.22 345 PRO A N 1
ATOM 2696 C CA . PRO A 1 345 ? 68.270 68.436 -105.742 1.00 41.22 345 PRO A CA 1
ATOM 2697 C C . PRO A 1 345 ? 67.801 67.424 -104.688 1.00 41.22 345 PRO A C 1
ATOM 2699 O O . PRO A 1 345 ? 67.200 66.400 -105.004 1.00 41.22 345 PRO A O 1
ATOM 2702 N N . ASP A 1 346 ? 68.100 67.802 -103.444 1.00 39.47 346 ASP A N 1
ATOM 2703 C CA . ASP A 1 346 ? 67.749 67.201 -102.160 1.00 39.47 346 ASP A CA 1
ATOM 2704 C C . ASP A 1 346 ? 66.279 66.787 -102.018 1.00 39.47 346 ASP A C 1
ATOM 2706 O O . ASP A 1 346 ? 65.382 67.587 -102.278 1.00 39.47 346 ASP A O 1
ATOM 2710 N N . GLU A 1 347 ? 66.038 65.603 -101.446 1.00 33.94 347 GLU A N 1
ATOM 2711 C CA . GLU A 1 347 ? 64.837 65.390 -100.639 1.00 33.94 347 GLU A CA 1
ATOM 2712 C C . GLU A 1 347 ? 65.069 64.354 -99.528 1.00 33.94 347 GLU A C 1
ATOM 2714 O O . GLU A 1 347 ? 65.533 63.232 -99.737 1.00 33.94 347 GLU A O 1
ATOM 2719 N N . HIS A 1 348 ? 64.779 64.805 -98.310 1.00 39.09 348 HIS A N 1
ATOM 2720 C CA . HIS A 1 348 ? 64.692 64.047 -97.072 1.00 39.09 348 HIS A CA 1
ATOM 2721 C C . HIS A 1 348 ? 63.528 63.051 -97.106 1.00 39.09 348 HIS A C 1
ATOM 2723 O O . HIS A 1 348 ? 62.473 63.402 -97.619 1.00 39.09 348 HIS A O 1
ATOM 2729 N N . THR A 1 349 ? 63.650 61.890 -96.447 1.00 34.62 349 THR A N 1
ATOM 2730 C CA . THR A 1 349 ? 62.786 61.444 -95.318 1.00 34.62 349 THR A CA 1
ATOM 2731 C C . THR A 1 349 ? 62.997 59.955 -94.950 1.00 34.62 349 THR A C 1
ATOM 2733 O O . THR A 1 349 ? 63.501 59.191 -95.771 1.00 34.62 349 THR A O 1
ATOM 2736 N N . PRO A 1 350 ? 62.687 59.544 -93.696 1.00 56.81 350 PRO A N 1
ATOM 2737 C CA . PRO A 1 350 ? 63.077 58.265 -93.087 1.00 56.81 350 PRO A CA 1
ATOM 2738 C C . PRO A 1 350 ? 61.922 57.241 -93.050 1.00 56.81 350 PRO A C 1
ATOM 2740 O O . PRO A 1 350 ? 60.790 57.576 -93.394 1.00 56.81 350 PRO A O 1
ATOM 2743 N N . PRO A 1 351 ? 62.165 56.014 -92.554 1.00 44.03 351 PRO A N 1
ATOM 2744 C CA . PRO A 1 351 ? 61.119 55.345 -91.764 1.00 44.03 351 PRO A CA 1
ATOM 2745 C C . PRO A 1 351 ? 61.686 54.468 -90.623 1.00 44.03 351 PRO A C 1
ATOM 2747 O O . PRO A 1 351 ? 62.875 54.177 -90.604 1.00 44.03 351 PRO A O 1
ATOM 2750 N N . VAL A 1 352 ? 60.957 53.928 -89.644 1.00 35.72 352 VAL A N 1
ATOM 2751 C CA . VAL A 1 352 ? 59.604 54.066 -89.075 1.00 35.72 352 VAL A CA 1
ATOM 2752 C C . VAL A 1 352 ? 59.668 53.232 -87.779 1.00 35.72 352 VAL A C 1
ATOM 2754 O O . VAL A 1 352 ? 60.334 52.197 -87.730 1.00 35.72 352 VAL A O 1
ATOM 2757 N N . SER A 1 353 ? 59.009 53.719 -86.731 1.00 33.88 353 SER A N 1
ATOM 2758 C CA . SER A 1 353 ? 58.760 53.039 -85.455 1.00 33.88 353 SER A CA 1
ATOM 2759 C C . SER A 1 353 ? 57.763 51.882 -85.644 1.00 33.88 353 SER A C 1
ATOM 2761 O O . SER A 1 353 ? 56.806 52.012 -86.402 1.00 33.88 353 SER A O 1
ATOM 2763 N N . TYR A 1 354 ? 58.005 50.758 -84.964 1.00 33.88 354 TYR A N 1
ATOM 2764 C CA . TYR A 1 354 ? 57.073 49.633 -84.853 1.00 33.88 354 TYR A CA 1
ATOM 2765 C C . TYR A 1 354 ? 56.518 49.609 -83.427 1.00 33.88 354 TYR A C 1
ATOM 2767 O O . TYR A 1 354 ? 57.264 49.328 -82.491 1.00 33.88 354 TYR A O 1
ATOM 2775 N N . ASP A 1 355 ? 55.228 49.906 -83.301 1.00 34.12 355 ASP A N 1
ATOM 2776 C CA . ASP A 1 355 ? 54.371 49.506 -82.187 1.00 34.12 355 ASP A CA 1
ATOM 2777 C C . ASP A 1 355 ? 53.352 48.470 -82.695 1.00 34.12 355 ASP A C 1
ATOM 2779 O O . ASP A 1 355 ? 53.069 48.392 -83.893 1.00 34.12 355 ASP A O 1
ATOM 2783 N N . ASP A 1 356 ? 52.803 47.735 -81.727 1.00 31.84 356 ASP A N 1
ATOM 2784 C CA . ASP A 1 356 ? 51.654 46.822 -81.761 1.00 31.84 356 ASP A CA 1
ATOM 2785 C C . ASP A 1 356 ? 51.857 45.389 -82.284 1.00 31.84 356 ASP A C 1
ATOM 2787 O O . ASP A 1 356 ? 52.019 45.139 -83.474 1.00 31.84 356 ASP A O 1
ATOM 2791 N N . PHE A 1 357 ? 51.749 44.416 -81.362 1.00 32.84 357 PHE A N 1
ATOM 2792 C CA . PHE A 1 357 ? 50.608 43.482 -81.300 1.00 32.84 357 PHE A CA 1
ATOM 2793 C C . PHE A 1 357 ? 50.626 42.649 -79.988 1.00 32.84 357 PHE A C 1
ATOM 2795 O O . PHE A 1 357 ? 51.548 41.869 -79.778 1.00 32.84 357 PHE A O 1
ATOM 2802 N N . LEU A 1 358 ? 49.599 42.858 -79.138 1.00 35.50 358 LEU A N 1
ATOM 2803 C CA . LEU A 1 358 ? 48.730 41.880 -78.423 1.00 35.50 358 LEU A CA 1
ATOM 2804 C C . LEU A 1 358 ? 49.340 40.589 -77.803 1.00 35.50 358 LEU A C 1
ATOM 2806 O O . LEU A 1 358 ? 50.113 39.897 -78.444 1.00 35.50 358 LEU A O 1
ATOM 2810 N N . LEU A 1 359 ? 48.922 40.042 -76.652 1.00 35.09 359 LEU A N 1
ATOM 2811 C CA . LEU A 1 359 ? 47.931 40.346 -75.608 1.00 35.09 359 LEU A CA 1
ATOM 2812 C C . LEU A 1 359 ? 48.115 39.280 -74.488 1.00 35.09 359 LEU A C 1
ATOM 2814 O O . LEU A 1 359 ? 48.492 38.150 -74.788 1.00 35.09 359 LEU A O 1
ATOM 2818 N N . ASP A 1 360 ? 47.823 39.661 -73.242 1.00 31.59 360 ASP A N 1
ATOM 2819 C CA . ASP A 1 360 ? 47.307 38.891 -72.089 1.00 31.59 360 ASP A CA 1
ATOM 2820 C C . ASP A 1 360 ? 47.535 37.370 -71.944 1.00 31.59 360 ASP A C 1
ATOM 2822 O O . ASP A 1 360 ? 46.972 36.582 -72.693 1.00 31.59 360 ASP A O 1
ATOM 2826 N N . THR A 1 361 ? 48.134 36.964 -70.809 1.00 33.19 361 THR A N 1
ATOM 2827 C CA . THR A 1 361 ? 47.517 35.983 -69.879 1.00 33.19 361 THR A CA 1
ATOM 2828 C C . THR A 1 361 ? 48.155 36.014 -68.479 1.00 33.19 361 THR A C 1
ATOM 2830 O O . THR A 1 361 ? 49.256 35.516 -68.268 1.00 33.19 361 THR A O 1
ATOM 2833 N N . HIS A 1 362 ? 47.408 36.545 -67.513 1.00 37.25 362 HIS A N 1
ATOM 2834 C CA . HIS A 1 362 ? 47.248 36.100 -66.115 1.00 37.25 362 HIS A CA 1
ATOM 2835 C C . HIS A 1 362 ? 45.981 36.824 -65.596 1.00 37.25 362 HIS A C 1
ATOM 2837 O O . HIS A 1 362 ? 45.695 37.892 -66.139 1.00 37.25 362 HIS A O 1
ATOM 2843 N N . PRO A 1 363 ? 45.207 36.338 -64.594 1.00 45.81 363 PRO A N 1
ATOM 2844 C CA . PRO A 1 363 ? 45.713 35.817 -63.317 1.00 45.81 363 PRO A CA 1
ATOM 2845 C C . PRO A 1 363 ? 44.790 34.763 -62.633 1.00 45.81 363 PRO A C 1
ATOM 2847 O O . PRO A 1 363 ? 43.876 34.221 -63.241 1.00 45.81 363 PRO A O 1
ATOM 2850 N N . ALA A 1 364 ? 45.024 34.568 -61.328 1.00 32.75 364 ALA A N 1
ATOM 2851 C CA . ALA A 1 364 ? 44.061 34.176 -60.287 1.00 32.75 364 ALA A CA 1
ATOM 2852 C C . ALA A 1 364 ? 43.986 32.690 -59.879 1.00 32.75 364 ALA A C 1
ATOM 2854 O O . ALA A 1 364 ? 43.139 31.918 -60.312 1.00 32.75 364 ALA A O 1
ATOM 2855 N N . LEU A 1 365 ? 44.835 32.359 -58.902 1.00 40.44 365 LEU A N 1
ATOM 2856 C CA . LEU A 1 365 ? 44.542 31.418 -57.823 1.00 40.44 365 LEU A CA 1
ATOM 2857 C C . LEU A 1 365 ? 43.982 32.228 -56.644 1.00 40.44 365 LEU A C 1
ATOM 2859 O O . LEU A 1 365 ? 44.726 32.984 -56.023 1.00 40.44 365 LEU A O 1
ATOM 2863 N N . HIS A 1 366 ? 42.689 32.088 -56.363 1.00 38.22 366 HIS A N 1
ATOM 2864 C CA . HIS A 1 366 ? 42.106 32.249 -55.029 1.00 38.22 366 HIS A CA 1
ATOM 2865 C C . HIS A 1 366 ? 40.648 31.787 -55.056 1.00 38.22 366 HIS A C 1
ATOM 2867 O O . HIS A 1 366 ? 39.850 32.356 -55.792 1.00 38.22 366 HIS A O 1
ATOM 2873 N N . GLU A 1 367 ? 40.289 30.838 -54.191 1.00 30.95 367 GLU A N 1
ATOM 2874 C CA . GLU A 1 367 ? 38.978 30.878 -53.543 1.00 30.95 367 GLU A CA 1
ATOM 2875 C C . GLU A 1 367 ? 39.039 30.195 -52.168 1.00 30.95 367 GLU A C 1
ATOM 2877 O O . GLU A 1 367 ? 39.248 28.990 -52.043 1.00 30.95 367 GLU A O 1
ATOM 2882 N N . ASP A 1 368 ? 38.904 31.027 -51.135 1.00 38.34 368 ASP A N 1
ATOM 2883 C CA . ASP A 1 368 ? 38.494 30.663 -49.779 1.00 38.34 368 ASP A CA 1
ATOM 2884 C C . ASP A 1 368 ? 36.959 30.522 -49.737 1.00 38.34 368 ASP A C 1
ATOM 2886 O O . ASP A 1 368 ? 36.275 31.329 -50.367 1.00 38.34 368 ASP A O 1
ATOM 2890 N N . ARG A 1 369 ? 36.414 29.636 -48.881 1.00 35.84 369 ARG A N 1
ATOM 2891 C CA . ARG A 1 369 ? 35.509 29.973 -47.741 1.00 35.84 369 ARG A CA 1
ATOM 2892 C C . ARG A 1 369 ? 34.489 28.884 -47.349 1.00 35.84 369 ARG A C 1
ATOM 2894 O O . ARG A 1 369 ? 33.965 28.160 -48.184 1.00 35.84 369 ARG A O 1
ATOM 2901 N N . TYR A 1 370 ? 34.111 28.998 -46.062 1.00 36.75 370 TYR A N 1
ATOM 2902 C CA . TYR A 1 370 ? 32.985 28.433 -45.285 1.00 36.75 370 TYR A CA 1
ATOM 2903 C C . TYR A 1 370 ? 33.200 27.014 -44.715 1.00 36.75 370 TYR A C 1
ATOM 2905 O O . TYR A 1 370 ? 33.638 26.125 -45.422 1.00 36.75 370 TYR A O 1
ATOM 2913 N N . SER A 1 371 ? 32.893 26.679 -43.453 1.00 34.31 371 SER A N 1
ATOM 2914 C CA . SER A 1 371 ? 32.493 27.433 -42.251 1.00 34.31 371 SER A CA 1
ATOM 2915 C C . SER A 1 371 ? 32.394 26.496 -41.031 1.00 34.31 371 SER A C 1
ATOM 2917 O O . SER A 1 371 ? 32.068 25.323 -41.158 1.00 34.31 371 SER A O 1
ATOM 2919 N N . HIS A 1 372 ? 32.638 27.078 -39.859 1.00 38.62 372 HIS A N 1
ATOM 2920 C CA . HIS A 1 372 ? 32.220 26.759 -38.485 1.00 38.62 372 HIS A CA 1
ATOM 2921 C C . HIS A 1 372 ? 31.074 25.745 -38.162 1.00 38.62 372 HIS A C 1
ATOM 2923 O O . HIS A 1 372 ? 29.985 25.838 -38.710 1.00 38.62 372 HIS A O 1
ATOM 2929 N N . ILE A 1 373 ? 31.331 24.952 -37.095 1.00 40.41 373 ILE A N 1
ATOM 2930 C CA . ILE A 1 373 ? 30.528 24.651 -35.866 1.00 40.41 373 ILE A CA 1
ATOM 2931 C C . ILE A 1 373 ? 29.160 23.914 -35.978 1.00 40.41 373 ILE A C 1
ATOM 2933 O O . ILE A 1 373 ? 28.174 24.513 -36.379 1.00 40.41 373 ILE A O 1
ATOM 2937 N N . TYR A 1 374 ? 29.058 22.677 -35.447 1.00 37.59 374 TYR A N 1
ATOM 2938 C CA . TYR A 1 374 ? 28.363 22.247 -34.193 1.00 37.59 374 TYR A CA 1
ATOM 2939 C C . TYR A 1 374 ? 28.140 20.715 -34.167 1.00 37.59 374 TYR A C 1
ATOM 2941 O O . TYR A 1 374 ? 27.704 20.123 -35.145 1.00 37.59 374 TYR A O 1
ATOM 2949 N N . ALA A 1 375 ? 28.434 20.125 -33.004 1.00 38.47 375 ALA A N 1
ATOM 2950 C CA . ALA A 1 375 ? 27.881 18.916 -32.377 1.00 38.47 375 ALA A CA 1
ATOM 2951 C C . ALA A 1 375 ? 27.066 17.894 -33.209 1.00 38.47 375 ALA A C 1
ATOM 2953 O O . ALA A 1 375 ? 25.914 18.145 -33.563 1.00 38.47 375 ALA A O 1
ATOM 2954 N N . ARG A 1 376 ? 27.573 16.656 -33.259 1.00 36.25 376 ARG A N 1
ATOM 2955 C CA . ARG A 1 376 ? 26.945 15.511 -32.578 1.00 36.25 376 ARG A CA 1
ATOM 2956 C C . ARG A 1 376 ? 27.977 14.438 -32.262 1.00 36.25 376 ARG A C 1
ATOM 2958 O O . ARG A 1 376 ? 28.866 14.240 -33.117 1.00 36.25 376 ARG A O 1
#